Protein AF-0000000080321219 (afdb_homodimer)

Solvent-accessible surface area (backbone atoms only — not comparable to full-atom values): 29449 Å² total; per-residue (Å²): 132,86,47,63,44,83,87,20,43,32,51,94,49,32,18,38,18,29,65,22,33,34,29,29,35,32,39,29,14,85,44,69,72,51,36,50,48,24,50,52,29,40,20,37,40,44,27,47,88,77,73,41,37,28,16,19,63,24,39,75,45,54,30,90,77,37,79,81,57,32,43,32,34,36,31,38,43,34,28,62,67,54,97,58,29,66,62,50,44,51,51,46,50,28,51,29,42,52,41,14,29,60,27,35,62,65,32,34,39,36,56,60,35,95,52,93,42,62,48,64,37,46,76,60,52,33,47,35,16,45,79,67,34,47,77,45,79,52,79,92,34,60,24,30,42,20,45,20,13,46,21,62,35,42,31,35,30,60,34,20,41,46,70,26,30,29,51,34,44,41,29,41,36,5,53,29,64,67,34,30,51,53,30,36,52,53,26,46,55,58,46,48,73,34,81,62,30,28,43,50,55,47,49,17,16,52,44,65,32,86,74,52,84,45,69,90,77,38,66,14,30,32,58,42,46,11,37,74,38,55,89,73,47,94,70,47,68,58,58,90,68,45,41,12,30,36,32,40,40,30,32,10,57,36,65,66,47,33,48,51,49,49,42,52,32,51,58,57,29,38,70,36,75,47,49,63,31,37,45,44,60,61,72,82,74,73,76,30,82,40,76,52,39,47,61,56,37,47,64,72,71,47,132,132,86,47,62,45,81,86,20,45,33,50,93,47,32,19,38,20,30,66,20,34,34,29,30,35,32,38,30,14,85,45,69,72,51,36,50,47,25,51,51,30,40,21,36,41,45,28,47,88,75,72,41,37,29,16,20,61,23,40,75,44,53,29,89,76,36,79,82,57,31,42,33,33,36,32,38,41,33,29,62,67,53,96,57,30,66,63,49,44,51,52,46,50,29,50,29,41,52,41,16,29,62,28,35,63,66,30,34,40,37,58,60,36,93,52,92,44,61,48,64,35,47,76,62,52,32,46,35,16,46,77,66,36,49,76,45,80,53,81,92,34,60,25,30,43,20,45,19,13,45,22,63,35,42,33,36,30,61,33,21,40,44,69,26,30,28,51,34,45,40,29,40,36,6,53,28,63,66,34,30,51,54,30,36,51,53,27,46,54,59,46,48,72,33,81,61,29,29,45,51,57,44,50,17,16,52,47,66,34,86,74,51,84,46,69,89,77,39,67,15,30,33,58,43,46,11,37,74,38,56,92,71,48,94,68,47,68,59,56,90,70,44,40,11,30,37,32,40,41,30,32,11,57,36,66,65,48,33,47,50,49,50,41,55,33,52,59,56,29,37,70,36,75,47,50,63,34,36,45,43,61,61,70,80,75,74,77,33,82,40,76,51,41,47,61,56,38,48,63,73,71,45,132

Sequence (606 aa):
MELELNGVPVEDTYCEAFDGIYSRILITAKQKWLLKKAAYNSTALPSTVFGESEGGVEKFVSPQETPDGRLGAIAQIWVAKSKNFESVLMREMSKRIRQGILVVPTTRVFNATESDKFFDAELNVGRCGDGYEWEEEMWGRKVIRVPIMFGEFIIERYIGYAEGVAGGNVWFFCDSEESALEAGEAAVEVLRNMDNVITSFDICSAGSKPETKYPEIGPTTNHYYCPTLKGKIPDSKVPEGVKSIPEIVINGTTLEDVKKAMYVCMEVVSRIDGVLKISAGNYGGKLGQHKIYLRDILQEYGEMELELNGVPVEDTYCEAFDGIYSRILITAKQKWLLKKAAYNSTALPSTVFGESEGGVEKFVSPQETPDGRLGAIAQIWVAKSKNFESVLMREMSKRIRQGILVVPTTRVFNATESDKFFDAELNVGRCGDGYEWEEEMWGRKVIRVPIMFGEFIIERYIGYAEGVAGGNVWFFCDSEESALEAGEAAVEVLRNMDNVITSFDICSAGSKPETKYPEIGPTTNHYYCPTLKGKIPDSKVPEGVKSIPEIVINGTTLEDVKKAMYVCMEVVSRIDGVLKISAGNYGGKLGQHKIYLRDILQEYGE

Nearest PDB structures (foldseek):
  1m5s-assembly1_D  TM=9.329E-01  e=3.149E-37  Methanosarcina barkeri
  1m5h-assembly1_D  TM=9.374E-01  e=8.830E-36  Archaeoglobus fulgidus
  1ftr-assembly1_B  TM=9.319E-01  e=1.059E-35  Methanopyrus kandleri
  6s6y-assembly1_D  TM=9.355E-01  e=9.405E-32  Methylorubrum extorquens PA1
  8ate-assembly1_A  TM=2.497E-01  e=7.524E-01  Citrus sinensis

Structure (mmCIF, N/CA/C/O backbone):
data_AF-0000000080321219-model_v1
#
loop_
_entity.id
_entity.type
_entity.pdbx_description
1 polymer 'Formylmethanofuran-tetrahydromethanopterin formyltransferase'
#
loop_
_atom_site.group_PDB
_atom_site.id
_atom_site.type_symbol
_atom_site.label_atom_id
_atom_site.label_alt_id
_atom_site.label_comp_id
_atom_site.label_asym_id
_atom_site.label_entity_id
_atom_site.label_seq_id
_atom_site.pdbx_PDB_ins_code
_atom_site.Cartn_x
_atom_site.Cartn_y
_atom_site.Cartn_z
_atom_site.occupancy
_atom_site.B_iso_or_equiv
_atom_site.auth_seq_id
_atom_site.auth_comp_id
_atom_site.auth_asym_id
_atom_site.auth_atom_id
_atom_site.pdbx_PDB_model_num
ATOM 1 N N . MET A 1 1 ? 8.382 41.51 13.801 1 54.63 1 MET A N 1
ATOM 2 C CA . MET A 1 1 ? 7.896 41.608 12.428 1 54.63 1 MET A CA 1
ATOM 3 C C . MET A 1 1 ? 7.059 40.388 12.058 1 54.63 1 MET A C 1
ATOM 5 O O . MET A 1 1 ? 7.355 39.273 12.49 1 54.63 1 MET A O 1
ATOM 9 N N . GLU A 1 2 ? 5.806 40.584 11.504 1 83.3 2 GLU A N 1
ATOM 10 C CA . GLU A 1 2 ? 4.891 39.523 11.092 1 83.3 2 GLU A CA 1
ATOM 11 C C . GLU A 1 2 ? 5.472 38.711 9.938 1 83.3 2 GLU A C 1
ATOM 13 O O . GLU A 1 2 ? 5.996 39.276 8.976 1 83.3 2 GLU A O 1
ATOM 18 N N . LEU A 1 3 ? 5.742 37.398 10.132 1 94.36 3 LEU A N 1
ATOM 19 C CA . LEU A 1 3 ? 6.281 36.529 9.091 1 94.36 3 LEU A CA 1
ATOM 20 C C . LEU A 1 3 ? 5.31 36.418 7.92 1 94.36 3 LEU A C 1
ATOM 22 O O . LEU A 1 3 ? 4.099 36.292 8.122 1 94.36 3 LEU A O 1
ATOM 26 N N . GLU A 1 4 ? 5.875 36.681 6.745 1 95.91 4 GLU A N 1
ATOM 27 C CA . GLU A 1 4 ? 5.055 36.601 5.54 1 95.91 4 GLU A CA 1
ATOM 28 C C . GLU A 1 4 ? 5.851 36.035 4.367 1 95.91 4 GLU A C 1
ATOM 30 O O . GLU A 1 4 ? 7.075 36.167 4.32 1 95.91 4 GLU A O 1
ATOM 35 N N . LEU A 1 5 ? 5.18 35.397 3.515 1 97.13 5 LEU A N 1
ATOM 36 C CA . LEU A 1 5 ? 5.74 34.872 2.274 1 97.13 5 LEU A CA 1
ATOM 37 C C . LEU A 1 5 ? 4.786 35.104 1.107 1 97.13 5 LEU A C 1
ATOM 39 O O . LEU A 1 5 ? 3.662 34.595 1.108 1 97.13 5 LEU A O 1
ATOM 43 N N . ASN A 1 6 ? 5.134 35.985 0.097 1 97.05 6 ASN A N 1
ATOM 44 C CA . ASN A 1 6 ? 4.321 36.336 -1.063 1 97.05 6 ASN A CA 1
ATOM 45 C C . ASN A 1 6 ? 2.969 36.909 -0.648 1 97.05 6 ASN A C 1
ATOM 47 O O . ASN A 1 6 ? 1.94 36.571 -1.235 1 97.05 6 ASN A O 1
ATOM 51 N N . GLY A 1 7 ? 3.018 37.635 0.443 1 96.55 7 GLY A N 1
ATOM 52 C CA . GLY A 1 7 ? 1.807 38.295 0.903 1 96.55 7 GLY A CA 1
ATOM 53 C C . GLY A 1 7 ? 0.959 37.423 1.81 1 96.55 7 GLY A C 1
ATOM 54 O O . GLY A 1 7 ? -0.079 37.862 2.309 1 96.55 7 GLY A O 1
ATOM 55 N N . VAL A 1 8 ? 1.325 36.201 2.022 1 98.05 8 VAL A N 1
ATOM 56 C CA . VAL A 1 8 ? 0.591 35.281 2.884 1 98.05 8 VAL A CA 1
ATOM 57 C C . VAL A 1 8 ? 1.228 35.252 4.272 1 98.05 8 VAL A C 1
ATOM 59 O O . VAL A 1 8 ? 2.433 35.03 4.403 1 98.05 8 VAL A O 1
ATOM 62 N N . PRO A 1 9 ? 0.448 35.498 5.319 1 98.18 9 PRO A N 1
ATOM 63 C CA . PRO A 1 9 ? 0.999 35.413 6.674 1 98.18 9 PRO A CA 1
ATOM 64 C C . PRO A 1 9 ? 1.535 34.022 7.007 1 98.18 9 PRO A C 1
ATOM 66 O O . PRO A 1 9 ? 0.932 33.016 6.624 1 98.18 9 PRO A O 1
ATOM 69 N N . VAL A 1 10 ? 2.667 33.971 7.624 1 98.4 10 VAL A N 1
ATOM 70 C CA . VAL A 1 10 ? 3.254 32.742 8.148 1 98.4 10 VAL A CA 1
ATOM 71 C C . VAL A 1 10 ? 3.288 32.795 9.674 1 98.4 10 VAL A C 1
ATOM 73 O O . VAL A 1 10 ? 3.801 33.754 10.256 1 98.4 10 VAL A O 1
ATOM 76 N N . GLU A 1 11 ? 2.706 31.819 10.285 1 97.97 11 GLU A N 1
ATOM 77 C CA . GLU A 1 11 ? 2.665 31.782 11.744 1 97.97 11 GLU A CA 1
ATOM 78 C C . GLU A 1 11 ? 4.068 31.673 12.333 1 97.97 11 GLU A C 1
ATOM 80 O O . GLU A 1 11 ? 4.901 30.916 11.83 1 97.97 11 GLU A O 1
ATOM 85 N N . ASP A 1 12 ? 4.315 32.46 13.398 1 97.42 12 ASP A N 1
ATOM 86 C CA . ASP A 1 12 ? 5.574 32.335 14.126 1 97.42 12 ASP A CA 1
ATOM 87 C C . ASP A 1 12 ? 5.549 31.13 15.062 1 97.42 12 ASP A C 1
ATOM 89 O O . ASP A 1 12 ? 5.344 31.278 16.269 1 97.42 12 ASP A O 1
ATOM 93 N N . THR A 1 13 ? 5.76 29.978 14.507 1 97.23 13 THR A N 1
ATOM 94 C CA . THR A 1 13 ? 5.718 28.691 15.193 1 97.23 13 THR A CA 1
ATOM 95 C C . THR A 1 13 ? 6.82 27.769 14.681 1 97.23 13 THR A C 1
ATOM 97 O O . THR A 1 13 ? 7.759 28.221 14.023 1 97.23 13 THR A O 1
ATOM 100 N N . TYR A 1 14 ? 6.846 26.601 15.143 1 96.85 14 TYR A N 1
ATOM 101 C CA . TYR A 1 14 ? 7.788 25.587 14.682 1 96.85 14 TYR A CA 1
ATOM 102 C C . TYR A 1 14 ? 7.108 24.23 14.55 1 96.85 14 TYR A C 1
ATOM 104 O O . TYR A 1 14 ? 6.071 23.985 15.172 1 96.85 14 TYR A O 1
ATOM 112 N N . CYS A 1 15 ? 7.581 23.444 13.672 1 95.87 15 CYS A N 1
ATOM 113 C CA . CYS A 1 15 ? 7.151 22.05 13.645 1 95.87 15 CYS A CA 1
ATOM 114 C C . CYS A 1 15 ? 8.094 21.173 14.46 1 95.87 15 CYS A C 1
ATOM 116 O O . CYS A 1 15 ? 9.267 21.509 14.633 1 95.87 15 CYS A O 1
ATOM 118 N N 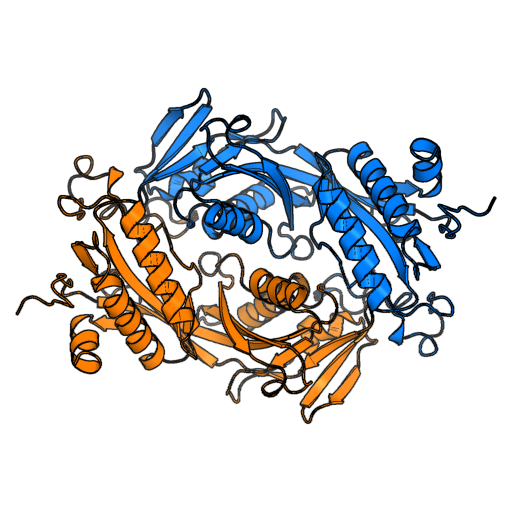. GLU A 1 16 ? 7.555 20.135 14.999 1 95.37 16 GLU A N 1
ATOM 119 C CA . GLU A 1 16 ? 8.368 19.125 15.67 1 95.37 16 GLU A CA 1
ATOM 120 C C . GLU A 1 16 ? 8.629 17.931 14.757 1 95.37 16 GLU A C 1
ATOM 122 O O . GLU A 1 16 ? 7.701 17.396 14.146 1 95.37 16 GLU A O 1
ATOM 127 N N . ALA A 1 17 ? 9.85 17.554 14.608 1 96.6 17 ALA A N 1
ATOM 128 C CA . ALA A 1 17 ? 10.271 16.408 13.805 1 96.6 17 ALA A CA 1
ATOM 129 C C . ALA A 1 17 ? 11.074 15.417 14.642 1 96.6 17 ALA A C 1
ATOM 131 O O . ALA A 1 17 ? 11.49 15.733 15.76 1 96.6 17 ALA A O 1
ATOM 132 N N . PHE A 1 18 ? 11.244 14.252 14.104 1 95.48 18 PHE A N 1
ATOM 133 C CA . PHE A 1 18 ? 11.763 13.133 14.883 1 95.48 18 PHE A CA 1
ATOM 134 C C . PHE A 1 18 ? 12.935 12.473 14.166 1 95.48 18 PHE A C 1
ATOM 136 O O . PHE A 1 18 ? 12.971 12.427 12.935 1 95.48 18 PHE A O 1
ATOM 143 N N . ASP A 1 19 ? 13.817 11.951 15.038 1 96.82 19 ASP A N 1
ATOM 144 C CA . ASP A 1 19 ? 14.795 11.044 14.445 1 96.82 19 ASP A CA 1
ATOM 145 C C . ASP A 1 19 ? 14.124 9.77 13.936 1 96.82 19 ASP A C 1
ATOM 147 O O . ASP A 1 19 ? 13.213 9.243 14.577 1 96.82 19 ASP A O 1
ATOM 151 N N . GLY A 1 20 ? 14.509 9.338 12.759 1 97.61 20 GLY A N 1
ATOM 152 C CA . GLY A 1 20 ? 14.064 8.08 12.181 1 97.61 20 GLY A CA 1
ATOM 153 C C . GLY A 1 20 ? 15.184 7.297 11.522 1 97.61 20 GLY A C 1
ATOM 154 O O . GLY A 1 20 ? 16.279 7.825 11.315 1 97.61 20 GLY A O 1
ATOM 155 N N . ILE A 1 21 ? 14.96 6.028 11.396 1 98.75 21 ILE A N 1
ATOM 156 C CA . ILE A 1 21 ? 15.863 5.172 10.633 1 98.75 21 ILE A CA 1
ATOM 157 C C . ILE A 1 21 ? 15.261 4.882 9.26 1 98.75 21 ILE A C 1
ATOM 159 O O . ILE A 1 21 ? 14.084 4.529 9.153 1 98.75 21 ILE A O 1
ATOM 163 N N . TYR A 1 22 ? 16.072 5.108 8.241 1 98.58 22 TYR A N 1
ATOM 164 C CA . TYR A 1 22 ? 15.549 4.842 6.906 1 98.58 22 TYR A CA 1
ATOM 165 C C . TYR A 1 22 ? 16.491 3.934 6.122 1 98.58 22 TYR A C 1
ATOM 167 O O . TYR A 1 22 ? 17.678 3.837 6.442 1 98.58 22 TYR A O 1
ATOM 175 N N . SER A 1 23 ? 15.944 3.257 5.251 1 98.66 23 SER A N 1
ATOM 176 C CA . SER A 1 23 ? 16.652 2.597 4.16 1 98.66 23 SER A CA 1
ATOM 177 C C . SER A 1 23 ? 16.186 3.116 2.804 1 98.66 23 SER A C 1
ATOM 179 O O . SER A 1 23 ? 14.985 3.27 2.571 1 98.66 23 SER A O 1
ATOM 181 N N . ARG A 1 24 ? 17.129 3.476 2.018 1 98.4 24 ARG A N 1
ATOM 182 C CA . ARG A 1 24 ? 16.875 3.871 0.636 1 98.4 24 ARG A CA 1
ATOM 183 C C . ARG A 1 24 ? 17.185 2.728 -0.325 1 98.4 24 ARG A C 1
ATOM 185 O O . ARG A 1 24 ? 18.296 2.194 -0.326 1 98.4 24 ARG A O 1
ATOM 192 N N . ILE A 1 25 ? 16.2 2.424 -1.131 1 98.86 25 ILE A N 1
ATOM 193 C CA . ILE A 1 25 ? 16.403 1.345 -2.091 1 98.86 25 ILE A CA 1
ATOM 194 C C . ILE A 1 25 ? 16.111 1.85 -3.503 1 98.86 25 ILE A C 1
ATOM 196 O O . ILE A 1 25 ? 15.317 2.775 -3.687 1 98.86 25 ILE A O 1
ATOM 200 N N . LEU A 1 26 ? 16.785 1.242 -4.443 1 98.92 26 LEU A N 1
ATOM 201 C CA . LEU A 1 26 ? 16.537 1.424 -5.869 1 98.92 26 LEU A CA 1
ATOM 202 C C . LEU A 1 26 ? 15.821 0.212 -6.456 1 98.92 26 LEU A C 1
ATOM 204 O O . LEU A 1 26 ? 16.36 -0.897 -6.446 1 98.92 26 LEU A O 1
ATOM 208 N N . ILE A 1 27 ? 14.608 0.393 -6.874 1 98.96 27 ILE A N 1
ATOM 209 C CA . ILE A 1 27 ? 13.812 -0.626 -7.549 1 98.96 27 ILE A CA 1
ATOM 210 C C . ILE A 1 27 ? 13.938 -0.462 -9.062 1 98.96 27 ILE A C 1
ATOM 212 O O . ILE A 1 27 ? 13.782 0.642 -9.588 1 98.96 27 ILE A O 1
ATOM 216 N N . THR A 1 28 ? 14.232 -1.508 -9.759 1 98.94 28 THR A N 1
ATOM 217 C CA . THR A 1 28 ? 14.253 -1.426 -11.215 1 98.94 28 THR A CA 1
ATOM 218 C C . THR A 1 28 ? 13.295 -2.442 -11.829 1 98.94 28 THR A C 1
ATOM 220 O O . THR A 1 28 ? 12.957 -3.445 -11.196 1 98.94 28 THR A O 1
ATOM 223 N N . ALA A 1 29 ? 12.832 -2.197 -12.998 1 98.79 29 ALA A N 1
ATOM 224 C CA . ALA A 1 29 ? 11.963 -3.091 -13.759 1 98.79 29 ALA A CA 1
ATOM 225 C C . ALA A 1 29 ? 12.114 -2.858 -15.26 1 98.79 29 ALA A C 1
ATOM 227 O O . ALA A 1 29 ? 12.634 -1.823 -15.684 1 98.79 29 ALA A O 1
ATOM 228 N N . LYS A 1 30 ? 11.689 -3.805 -16.014 1 98.03 30 LYS A N 1
ATOM 229 C CA . LYS A 1 30 ? 11.75 -3.689 -17.468 1 98.03 30 LYS A CA 1
ATOM 230 C C . LYS A 1 30 ? 10.64 -2.783 -17.994 1 98.03 30 LYS A C 1
ATOM 232 O O . LYS A 1 30 ? 10.822 -2.088 -18.996 1 98.03 30 LYS A O 1
ATOM 237 N N . GLN A 1 31 ? 9.477 -2.859 -17.329 1 97.69 31 GLN A N 1
ATOM 238 C CA . GLN A 1 31 ? 8.323 -2.079 -17.763 1 97.69 31 GLN A CA 1
ATOM 239 C C . GLN A 1 31 ? 7.994 -0.979 -16.757 1 97.69 31 GLN A C 1
ATOM 241 O O . GLN A 1 31 ? 8.021 -1.209 -15.546 1 97.69 31 GLN A O 1
ATOM 246 N N . LYS A 1 32 ? 7.618 0.138 -17.286 1 98.15 32 LYS A N 1
ATOM 247 C CA . LYS A 1 32 ? 7.326 1.302 -16.454 1 98.15 32 LYS A CA 1
ATOM 248 C C . LYS A 1 32 ? 6.137 1.036 -15.535 1 98.15 32 LYS A C 1
ATOM 250 O O . LYS A 1 32 ? 6.143 1.441 -14.371 1 98.15 32 LYS A O 1
ATOM 255 N N . TRP A 1 33 ? 5.107 0.39 -16.095 1 97.92 33 TRP A N 1
ATOM 256 C CA . TRP A 1 33 ? 3.904 0.183 -15.295 1 97.92 33 TRP A CA 1
ATOM 257 C C . TRP A 1 33 ? 4.17 -0.793 -14.154 1 97.92 33 TRP A C 1
ATOM 259 O O . TRP A 1 33 ? 3.581 -0.676 -13.078 1 97.92 33 TRP A O 1
ATOM 269 N N . LEU A 1 34 ? 5.037 -1.75 -14.304 1 98.57 34 LEU A N 1
ATOM 270 C CA . LEU A 1 34 ? 5.431 -2.659 -13.233 1 98.57 34 LEU A CA 1
ATOM 271 C C . LEU A 1 34 ? 6.278 -1.937 -12.191 1 98.57 34 LEU A C 1
ATOM 273 O O . LEU A 1 34 ? 6.116 -2.162 -10.989 1 98.57 34 LEU A O 1
ATOM 277 N N . LEU A 1 35 ? 7.173 -1.085 -12.717 1 98.88 35 LEU A N 1
ATOM 278 C CA . LEU A 1 35 ? 7.989 -0.286 -11.81 1 98.88 35 LEU A CA 1
ATOM 279 C C . LEU A 1 35 ? 7.114 0.579 -10.909 1 98.88 35 LEU A C 1
ATOM 281 O O . LEU A 1 35 ? 7.328 0.634 -9.696 1 98.88 35 LEU A O 1
ATOM 285 N N . LYS A 1 36 ? 6.181 1.218 -11.474 1 98.55 36 LYS A N 1
ATOM 286 C CA . LYS A 1 36 ? 5.278 2.076 -10.713 1 98.55 36 LYS A CA 1
ATOM 287 C C . LYS A 1 36 ? 4.496 1.271 -9.679 1 98.55 36 LYS A C 1
ATOM 289 O O . LYS A 1 36 ? 4.367 1.689 -8.527 1 98.55 36 LYS A O 1
ATOM 294 N N . LYS A 1 37 ? 4.031 0.154 -10.084 1 98.22 37 LYS A N 1
ATOM 295 C CA . LYS A 1 37 ? 3.292 -0.707 -9.165 1 98.22 37 LYS A CA 1
ATOM 296 C C . LYS A 1 37 ? 4.153 -1.099 -7.967 1 98.22 37 LYS A C 1
ATOM 298 O O . LYS A 1 37 ? 3.724 -0.97 -6.819 1 98.22 37 LYS A O 1
ATOM 303 N N . ALA A 1 38 ? 5.323 -1.539 -8.264 1 98.84 38 ALA A N 1
ATOM 304 C CA . ALA A 1 38 ? 6.22 -1.98 -7.198 1 98.84 38 ALA A CA 1
ATOM 305 C C . ALA A 1 38 ? 6.567 -0.827 -6.261 1 98.84 38 ALA A C 1
ATOM 307 O O . ALA A 1 38 ? 6.553 -0.986 -5.039 1 98.84 38 ALA A O 1
ATOM 308 N N . ALA A 1 39 ? 6.872 0.306 -6.823 1 98.75 39 ALA A N 1
ATOM 309 C CA . ALA A 1 39 ? 7.291 1.464 -6.036 1 98.75 39 ALA A CA 1
ATOM 310 C C . ALA A 1 39 ? 6.164 1.946 -5.128 1 98.75 39 ALA A C 1
ATOM 312 O O . ALA A 1 39 ? 6.357 2.106 -3.92 1 98.75 39 ALA A O 1
ATOM 313 N N . TYR A 1 40 ? 5 2.064 -5.679 1 98.08 40 TYR A N 1
ATOM 314 C CA . TYR A 1 40 ? 3.894 2.619 -4.907 1 98.08 40 TYR A CA 1
ATOM 315 C C . TYR A 1 40 ? 3.318 1.579 -3.954 1 98.08 40 TYR A C 1
ATOM 317 O O . TYR A 1 40 ? 2.931 1.906 -2.829 1 98.08 40 TYR A O 1
ATOM 325 N N . ASN A 1 41 ? 3.302 0.346 -4.341 1 97.9 41 ASN A N 1
ATOM 326 C CA . ASN A 1 41 ? 2.798 -0.698 -3.455 1 97.9 41 ASN A CA 1
ATOM 327 C C . ASN A 1 41 ? 3.698 -0.882 -2.236 1 97.9 41 ASN A C 1
ATOM 329 O O . ASN A 1 41 ? 3.208 -1.033 -1.115 1 97.9 41 ASN A O 1
ATOM 333 N N . SER A 1 42 ? 4.955 -0.815 -2.439 1 98.5 42 SER A N 1
ATOM 334 C CA . SER A 1 42 ? 5.892 -1.111 -1.361 1 98.5 42 SER A CA 1
ATOM 335 C C . SER A 1 42 ? 6.006 0.06 -0.39 1 98.5 42 SER A C 1
ATOM 337 O O . SER A 1 42 ? 6.563 -0.083 0.7 1 98.5 42 SER A O 1
ATOM 339 N N . THR A 1 43 ? 5.463 1.208 -0.757 1 98.52 43 THR A N 1
ATOM 340 C CA . THR A 1 43 ? 5.569 2.377 0.11 1 98.52 43 THR A CA 1
ATOM 341 C C . THR A 1 43 ? 4.188 2.835 0.571 1 98.52 43 THR A C 1
ATOM 343 O O . THR A 1 43 ? 4.044 3.926 1.125 1 98.52 43 THR A O 1
ATOM 346 N N . ALA A 1 44 ? 3.18 2.015 0.321 1 97.88 44 ALA A N 1
ATOM 347 C CA . ALA A 1 44 ? 1.807 2.374 0.668 1 97.88 44 ALA A CA 1
ATOM 348 C C . ALA A 1 44 ? 1.556 2.203 2.163 1 97.88 44 ALA A C 1
ATOM 350 O O . ALA A 1 44 ? 2.313 1.513 2.851 1 97.88 44 ALA A O 1
ATOM 351 N N . LEU A 1 45 ? 0.553 2.927 2.717 1 97.45 45 LEU A N 1
ATOM 352 C CA . LEU A 1 45 ? 0.047 2.775 4.076 1 97.45 45 LEU A CA 1
ATOM 353 C C . LEU A 1 45 ? 1.101 3.188 5.098 1 97.45 45 LEU A C 1
ATOM 355 O O . LEU A 1 45 ? 1.706 2.336 5.752 1 97.45 45 LEU A O 1
ATOM 359 N N . PRO A 1 46 ? 1.278 4.437 5.237 1 97.09 46 PRO A N 1
ATOM 360 C CA . PRO A 1 46 ? 2.157 4.859 6.33 1 97.09 46 PRO A CA 1
ATOM 361 C C . PRO A 1 46 ? 1.711 4.32 7.688 1 97.09 46 PRO A C 1
ATOM 363 O O . PRO A 1 46 ? 0.647 4.697 8.186 1 97.09 46 PRO A O 1
ATOM 366 N N . SER A 1 47 ? 2.569 3.493 8.386 1 96.52 47 SER A N 1
ATOM 367 C CA . SER A 1 47 ? 2.079 2.722 9.525 1 96.52 47 SER A CA 1
ATOM 368 C C . SER A 1 47 ? 3.027 2.831 10.715 1 96.52 47 SER A C 1
ATOM 370 O O . SER A 1 47 ? 3.022 1.973 11.6 1 96.52 47 SER A O 1
ATOM 372 N N . THR A 1 48 ? 3.785 3.875 10.793 1 94.7 48 THR A N 1
ATOM 373 C CA . THR A 1 48 ? 4.68 4.031 11.934 1 94.7 48 THR A CA 1
ATOM 374 C C . THR A 1 48 ? 3.886 4.168 13.23 1 94.7 48 THR A C 1
ATOM 376 O O . THR A 1 48 ? 4.336 3.727 14.289 1 94.7 48 THR A O 1
ATOM 379 N N . VAL A 1 49 ? 2.717 4.689 13.152 1 90.66 49 VAL A N 1
ATOM 380 C CA . VAL A 1 49 ? 1.884 4.867 14.337 1 90.66 49 VAL A CA 1
ATOM 381 C C . VAL A 1 49 ? 1.452 3.504 14.875 1 90.66 49 VAL A C 1
ATOM 383 O O . VAL A 1 49 ? 1.037 3.389 16.031 1 90.66 49 VAL A O 1
ATOM 386 N N . PHE A 1 50 ? 1.554 2.468 14.088 1 92.4 50 PHE A N 1
ATOM 387 C CA . PHE A 1 50 ? 1.233 1.107 14.501 1 92.4 50 PHE A CA 1
ATOM 388 C C . PHE A 1 50 ? 2.497 0.345 14.883 1 92.4 50 PHE A C 1
ATOM 390 O O . PHE A 1 50 ? 2.469 -0.878 15.032 1 92.4 50 PHE A O 1
ATOM 397 N N . GLY A 1 51 ? 3.599 1.08 14.945 1 93.52 51 GLY A N 1
ATOM 398 C CA . GLY A 1 51 ? 4.861 0.426 15.249 1 93.52 51 GLY A CA 1
ATOM 399 C C . GLY A 1 51 ? 5.479 -0.267 14.05 1 93.52 51 GLY A C 1
ATOM 400 O O . GLY A 1 51 ? 6.336 -1.14 14.203 1 93.52 51 GLY A O 1
ATOM 401 N N . GLU A 1 52 ? 5.008 0.095 12.903 1 96.84 52 GLU A N 1
ATOM 402 C CA . GLU A 1 52 ? 5.511 -0.466 11.653 1 96.84 52 GLU A CA 1
ATOM 403 C C . GLU A 1 52 ? 6.339 0.558 10.882 1 96.84 52 GLU A C 1
ATOM 405 O O . GLU A 1 52 ? 7.166 1.262 11.465 1 96.84 52 GLU A O 1
ATOM 410 N N . SER A 1 53 ? 6.163 0.57 9.57 1 98.35 53 SER A N 1
ATOM 411 C CA . SER A 1 53 ? 6.988 1.458 8.758 1 98.35 53 SER A CA 1
ATOM 412 C C . SER A 1 53 ? 6.128 2.391 7.911 1 98.35 53 SER A C 1
ATOM 414 O O . SER A 1 53 ? 4.93 2.155 7.74 1 98.35 53 SER A O 1
ATOM 416 N N . GLU A 1 54 ? 6.671 3.412 7.459 1 98.12 54 GLU A N 1
ATOM 417 C CA . GLU A 1 54 ? 6.121 4.265 6.41 1 98.12 54 GLU A CA 1
ATOM 418 C C . GLU A 1 54 ? 7.152 4.53 5.317 1 98.12 54 GLU A C 1
ATOM 420 O O . GLU A 1 54 ? 8.353 4.358 5.534 1 98.12 54 GLU A O 1
ATOM 425 N N . GLY A 1 55 ? 6.705 4.843 4.151 1 98.24 55 GLY A N 1
ATOM 426 C CA . GLY A 1 55 ? 7.616 5.043 3.036 1 98.24 55 GLY A CA 1
ATOM 427 C C . GLY A 1 55 ? 7.058 5.962 1.966 1 98.24 55 GLY A C 1
ATOM 428 O O . GLY A 1 55 ? 5.948 6.48 2.103 1 98.24 55 GLY A O 1
ATOM 429 N N . GLY A 1 56 ? 7.849 6.229 1.024 1 98.54 56 GLY A N 1
ATOM 430 C CA . GLY A 1 56 ? 7.499 7.031 -0.138 1 98.54 56 GLY A CA 1
ATOM 431 C C . GLY A 1 56 ? 8.494 6.901 -1.275 1 98.54 56 GLY A C 1
ATOM 432 O O . GLY A 1 56 ? 9.634 6.483 -1.064 1 98.54 56 GLY A O 1
ATOM 433 N N . VAL A 1 57 ? 8.025 7.184 -2.454 1 98.52 57 VAL A N 1
ATOM 434 C CA . VAL A 1 57 ? 8.901 7.258 -3.618 1 98.52 57 VAL A CA 1
ATOM 435 C C . VAL A 1 57 ? 9.628 8.601 -3.633 1 98.52 57 VAL A C 1
ATOM 437 O O . VAL A 1 57 ? 8.993 9.658 -3.615 1 98.52 57 VAL A O 1
ATOM 440 N N . GLU A 1 58 ? 10.882 8.52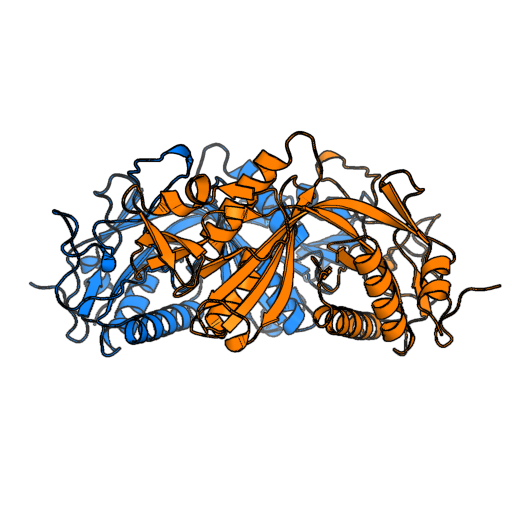6 -3.637 1 98.41 58 GLU A N 1
ATOM 441 C CA . GLU A 1 58 ? 11.689 9.741 -3.704 1 98.41 58 GLU A CA 1
ATOM 442 C C . GLU A 1 58 ? 11.718 10.307 -5.12 1 98.41 58 GLU A C 1
ATOM 444 O O . GLU A 1 58 ? 11.493 11.502 -5.322 1 98.41 58 GLU A O 1
ATOM 449 N N . LYS A 1 59 ? 12.011 9.465 -6.056 1 97.86 59 LYS A N 1
ATOM 450 C CA . LYS A 1 59 ? 12.031 9.886 -7.454 1 97.86 59 LYS A CA 1
ATOM 451 C C . LYS A 1 59 ? 12.152 8.685 -8.388 1 97.86 59 LYS A C 1
ATOM 453 O O . LYS A 1 59 ? 12.586 7.609 -7.971 1 97.86 59 LYS A O 1
ATOM 458 N N . PHE A 1 60 ? 11.747 8.879 -9.606 1 98.13 60 PHE A N 1
ATOM 459 C CA . PHE A 1 60 ? 12.021 7.937 -10.686 1 98.13 60 PHE A CA 1
ATOM 460 C C . PHE A 1 60 ? 13.319 8.295 -11.4 1 98.13 60 PHE A C 1
ATOM 462 O O . PHE A 1 60 ? 13.664 9.473 -11.517 1 98.13 60 PHE A O 1
ATOM 469 N N . VAL A 1 61 ? 14.052 7.302 -11.865 1 98.18 61 VAL A N 1
ATOM 470 C CA . VAL A 1 61 ? 15.347 7.547 -12.491 1 98.18 61 VAL A CA 1
ATOM 471 C C . VAL A 1 61 ? 15.42 6.817 -13.83 1 98.18 61 VAL A C 1
ATOM 473 O O . VAL A 1 61 ? 14.705 5.836 -14.05 1 98.18 61 VAL A O 1
ATOM 476 N N . SER A 1 62 ? 16.296 7.244 -14.688 1 98.11 62 SER A N 1
ATOM 477 C CA . SER A 1 62 ? 16.456 6.675 -16.022 1 98.11 62 SER A CA 1
ATOM 478 C C . SER A 1 62 ? 17.395 5.473 -16.002 1 98.11 62 SER A C 1
ATOM 480 O O . SER A 1 62 ? 18.118 5.261 -15.027 1 98.11 62 SER A O 1
ATOM 482 N N . PRO A 1 63 ? 17.383 4.694 -17.107 1 98.46 63 PRO A N 1
ATOM 483 C CA . PRO A 1 63 ? 18.269 3.532 -17.211 1 98.46 63 PRO A CA 1
ATOM 484 C C . PRO A 1 63 ? 19.743 3.896 -17.042 1 98.46 63 PRO A C 1
ATOM 486 O O . PRO A 1 63 ? 20.533 3.079 -16.563 1 98.46 63 PRO A O 1
ATOM 489 N N . GLN A 1 64 ? 20.135 5.115 -17.346 1 98.3 64 GLN A N 1
ATOM 490 C CA . GLN A 1 64 ? 21.528 5.538 -17.25 1 98.3 64 GLN A CA 1
ATOM 491 C C . GLN A 1 64 ? 21.96 5.683 -15.794 1 98.3 64 GLN A C 1
ATOM 493 O O . GLN A 1 64 ? 23.156 5.706 -15.495 1 98.3 64 GLN A O 1
ATOM 498 N N . GLU A 1 65 ? 20.984 5.71 -14.886 1 97.89 65 GLU A N 1
ATOM 499 C CA . GLU A 1 65 ? 21.278 5.956 -13.477 1 97.89 65 GLU A CA 1
ATOM 500 C C . GLU A 1 65 ? 21.198 4.668 -12.664 1 97.89 65 GLU A C 1
ATOM 502 O O . GLU A 1 65 ? 21.352 4.689 -11.441 1 97.89 65 GLU A O 1
ATOM 507 N N . THR A 1 66 ? 20.952 3.613 -13.314 1 98.6 66 THR A N 1
ATOM 508 C CA . THR A 1 66 ? 20.773 2.356 -12.596 1 98.6 66 THR A CA 1
ATOM 509 C C . THR A 1 66 ? 21.88 1.367 -12.951 1 98.6 66 THR A C 1
ATOM 511 O O . THR A 1 66 ? 22.39 1.375 -14.073 1 98.6 66 THR A O 1
ATOM 514 N N . PRO A 1 67 ? 22.202 0.498 -12.064 1 98.36 67 PRO A N 1
ATOM 515 C CA . PRO A 1 67 ? 23.285 -0.455 -12.322 1 98.36 67 PRO A CA 1
ATOM 516 C C . PRO A 1 67 ? 22.969 -1.411 -13.469 1 98.36 67 PRO A C 1
ATOM 518 O O . PRO A 1 67 ? 23.875 -1.839 -14.189 1 98.36 67 PRO A O 1
ATOM 521 N N . ASP A 1 68 ? 21.695 -1.717 -13.687 1 98.44 68 ASP A N 1
ATOM 522 C CA . ASP A 1 68 ? 21.359 -2.773 -14.637 1 98.44 68 ASP A CA 1
ATOM 523 C C . ASP A 1 68 ? 20.762 -2.192 -15.916 1 98.44 68 ASP A C 1
ATOM 525 O O . ASP A 1 68 ? 20.157 -2.915 -16.71 1 98.44 68 ASP A O 1
ATOM 529 N N . GLY A 1 69 ? 20.805 -0.911 -16.085 1 98.55 69 GLY A N 1
ATOM 530 C CA . GLY A 1 69 ? 20.416 -0.257 -17.325 1 98.55 69 GLY A CA 1
ATOM 531 C C . GLY A 1 69 ? 18.915 -0.233 -17.542 1 98.55 69 GLY A C 1
ATOM 532 O O . GLY A 1 69 ? 18.449 -0.09 -18.674 1 98.55 69 GLY A O 1
ATOM 533 N N . ARG A 1 70 ? 18.153 -0.348 -16.497 1 98.61 70 ARG A N 1
ATOM 534 C CA . ARG A 1 70 ? 16.697 -0.378 -16.59 1 98.61 70 ARG A CA 1
ATOM 535 C C . ARG A 1 70 ? 16.081 0.851 -15.93 1 98.61 70 ARG A C 1
ATOM 537 O O . ARG A 1 70 ? 16.781 1.627 -15.275 1 98.61 70 ARG A O 1
ATOM 544 N N . LEU A 1 71 ? 14.694 1.015 -16.12 1 98.75 71 LEU A N 1
ATOM 545 C CA . LEU A 1 71 ? 13.98 2.066 -15.403 1 98.75 71 LEU A CA 1
ATOM 546 C C . LEU A 1 71 ? 14.028 1.826 -13.898 1 98.75 71 LEU A C 1
ATOM 548 O O . LEU A 1 71 ? 13.991 0.679 -13.446 1 98.75 71 LEU A O 1
ATOM 552 N N . GLY A 1 72 ? 14.116 2.958 -13.169 1 98.86 72 GLY A N 1
ATOM 553 C CA . GLY A 1 72 ? 14.24 2.767 -11.733 1 98.86 72 GLY A CA 1
ATOM 554 C C . GLY A 1 72 ? 13.419 3.756 -10.927 1 98.86 72 GLY A C 1
ATOM 555 O O . GLY A 1 72 ? 12.908 4.737 -11.472 1 98.86 72 GLY A O 1
ATOM 556 N N . ALA A 1 73 ? 13.22 3.466 -9.683 1 98.86 73 ALA A N 1
ATOM 557 C CA . ALA A 1 73 ? 12.631 4.337 -8.669 1 98.86 73 ALA A CA 1
ATOM 558 C C . ALA A 1 73 ? 13.389 4.232 -7.349 1 98.86 73 ALA A C 1
ATOM 560 O O . ALA A 1 73 ? 13.673 3.13 -6.874 1 98.86 73 ALA A O 1
ATOM 561 N N . ILE A 1 74 ? 13.753 5.343 -6.81 1 98.83 74 ILE A N 1
ATOM 562 C CA . ILE A 1 74 ? 14.318 5.377 -5.466 1 98.83 74 ILE A CA 1
ATOM 563 C C . ILE A 1 74 ? 13.199 5.546 -4.44 1 98.83 74 ILE A C 1
ATOM 565 O O . ILE A 1 74 ? 12.352 6.431 -4.577 1 98.83 74 ILE A O 1
ATOM 569 N N . ALA A 1 75 ? 13.146 4.68 -3.493 1 98.79 75 ALA A N 1
ATOM 570 C CA . ALA A 1 75 ? 12.16 4.724 -2.417 1 98.79 75 ALA A CA 1
ATOM 571 C C . ALA A 1 75 ? 12.839 4.729 -1.05 1 98.79 75 ALA A C 1
ATOM 573 O O . ALA A 1 75 ? 13.958 4.232 -0.904 1 98.79 75 ALA A O 1
ATOM 574 N N . GLN A 1 76 ? 12.208 5.304 -0.143 1 98.85 76 GLN A N 1
ATOM 575 C CA . GLN A 1 76 ? 12.658 5.288 1.245 1 98.85 76 GLN A CA 1
ATOM 576 C C . GLN A 1 76 ? 11.663 4.552 2.137 1 98.85 76 GLN A C 1
ATOM 578 O O . GLN A 1 76 ? 10.451 4.741 2.012 1 98.85 76 GLN A O 1
ATOM 583 N N . ILE A 1 77 ? 12.159 3.745 3.036 1 98.84 77 ILE A N 1
ATOM 584 C CA . ILE A 1 77 ? 11.371 3.073 4.064 1 98.84 77 ILE A CA 1
ATOM 585 C C . ILE A 1 77 ? 11.87 3.484 5.447 1 98.84 77 ILE A C 1
ATOM 587 O O . ILE A 1 77 ? 13.063 3.375 5.741 1 98.84 77 ILE A O 1
ATOM 591 N N . TRP A 1 78 ? 10.945 3.921 6.261 1 98.79 78 TRP A N 1
ATOM 592 C CA . TRP A 1 78 ? 11.291 4.538 7.537 1 98.79 78 TRP A CA 1
ATOM 593 C C . TRP A 1 78 ? 10.675 3.768 8.7 1 98.79 78 TRP A C 1
ATOM 595 O O . TRP A 1 78 ? 9.53 3.315 8.616 1 98.79 78 TRP A O 1
ATOM 605 N N . VAL A 1 79 ? 11.447 3.665 9.803 1 98.6 79 VAL A N 1
ATOM 606 C CA . VAL A 1 79 ? 10.928 3.204 11.087 1 98.6 79 VAL A CA 1
ATOM 607 C C . VAL A 1 79 ? 11.355 4.167 12.192 1 98.6 79 VAL A C 1
ATOM 609 O O . VAL A 1 79 ? 12.291 4.95 12.015 1 98.6 79 VAL A O 1
ATOM 612 N N . ALA A 1 80 ? 10.622 4.146 13.257 1 96.76 80 ALA A N 1
ATOM 613 C CA . ALA A 1 80 ? 10.972 4.98 14.403 1 96.76 80 ALA A CA 1
ATOM 614 C C . ALA A 1 80 ? 12.331 4.586 14.975 1 96.76 80 ALA A C 1
ATOM 616 O O . ALA A 1 80 ? 12.667 3.401 15.032 1 96.76 80 ALA A O 1
ATOM 617 N N . LYS A 1 81 ? 13.071 5.564 15.376 1 96.55 81 LYS A N 1
ATOM 618 C CA . LYS A 1 81 ? 14.301 5.279 16.109 1 96.55 81 LYS A CA 1
ATOM 619 C C . LYS A 1 81 ? 13.998 4.767 17.514 1 96.55 81 LYS A C 1
ATOM 621 O O . LYS A 1 81 ? 13.448 5.497 18.341 1 96.55 81 LYS A O 1
ATOM 626 N N . SER A 1 82 ? 14.216 3.544 17.743 1 95.13 82 SER A N 1
ATOM 627 C CA . SER A 1 82 ? 13.983 2.887 19.025 1 95.13 82 SER A CA 1
ATOM 628 C C . SER A 1 82 ? 15.098 1.898 19.349 1 95.13 82 SER A C 1
ATOM 630 O O . SER A 1 82 ? 15.991 1.671 18.53 1 95.13 82 SER A O 1
ATOM 632 N N . LYS A 1 83 ? 14.966 1.284 20.547 1 95.06 83 LYS A N 1
ATOM 633 C CA . LYS A 1 83 ? 15.952 0.295 20.973 1 95.06 83 LYS A CA 1
ATOM 634 C C . LYS A 1 83 ? 15.933 -0.929 20.061 1 95.06 83 LYS A C 1
ATOM 636 O O . LYS A 1 83 ? 16.973 -1.544 19.817 1 95.06 83 LYS A O 1
ATOM 641 N N . ASN A 1 84 ? 14.79 -1.201 19.499 1 96.24 84 ASN A N 1
ATOM 642 C CA . ASN A 1 84 ? 14.637 -2.402 18.686 1 96.24 84 ASN A CA 1
ATOM 643 C C . ASN A 1 84 ? 14.472 -2.061 17.208 1 96.24 84 ASN A C 1
ATOM 645 O O . ASN A 1 84 ? 13.895 -2.84 16.447 1 96.24 84 ASN A O 1
ATOM 649 N N . PHE A 1 85 ? 14.971 -0.914 16.807 1 97.43 85 PHE A N 1
ATOM 650 C CA . PHE A 1 85 ? 14.674 -0.438 15.461 1 97.43 85 PHE A CA 1
ATOM 651 C C . PHE A 1 85 ? 15.201 -1.412 14.414 1 97.43 85 PHE A C 1
ATOM 653 O O . PHE A 1 85 ? 14.608 -1.561 13.343 1 97.43 85 PHE A O 1
ATOM 660 N N . GLU A 1 86 ? 16.336 -2.077 14.697 1 96.7 86 GLU A N 1
ATOM 661 C CA . GLU A 1 86 ? 16.936 -2.971 13.71 1 96.7 86 GLU A CA 1
ATOM 662 C C . GLU A 1 86 ? 15.999 -4.127 13.372 1 96.7 86 GLU A C 1
ATOM 664 O O . GLU A 1 86 ? 15.807 -4.454 12.199 1 96.7 86 GLU A O 1
ATOM 669 N N . SER A 1 87 ? 15.483 -4.685 14.413 1 96.57 87 SER A N 1
ATOM 670 C CA . SER A 1 87 ? 14.548 -5.786 14.207 1 96.57 87 SER A CA 1
ATOM 671 C C . SER A 1 87 ? 13.289 -5.314 13.487 1 96.57 87 SER A C 1
ATOM 673 O O . SER A 1 87 ? 12.768 -6.012 12.614 1 96.57 87 SER A O 1
ATOM 675 N N . VAL A 1 88 ? 12.766 -4.152 13.824 1 97.57 88 VAL A N 1
ATOM 676 C CA . VAL A 1 88 ? 11.575 -3.599 13.189 1 97.57 88 VAL A CA 1
ATOM 677 C C . VAL A 1 88 ? 11.87 -3.282 11.725 1 97.57 88 VAL A C 1
ATOM 679 O O . VAL A 1 88 ? 11.083 -3.625 10.839 1 97.57 88 VAL A O 1
ATOM 682 N N . LEU A 1 89 ? 13.024 -2.674 11.504 1 97.83 89 LEU A N 1
ATOM 683 C CA . LEU A 1 89 ? 13.399 -2.309 10.142 1 97.83 89 LEU A CA 1
ATOM 684 C C . LEU A 1 89 ? 13.528 -3.549 9.263 1 97.83 89 LEU A C 1
ATOM 686 O O . LEU A 1 89 ? 13.023 -3.573 8.138 1 97.83 89 LEU A O 1
ATOM 690 N N . MET A 1 90 ? 14.203 -4.522 9.748 1 96.28 90 MET A N 1
ATOM 691 C CA . MET A 1 90 ? 14.4 -5.746 8.976 1 96.28 90 MET A CA 1
ATOM 692 C C . MET A 1 90 ? 13.065 -6.405 8.652 1 96.28 90 MET A C 1
ATOM 694 O O . MET A 1 90 ? 12.844 -6.849 7.523 1 96.28 90 MET A O 1
ATOM 698 N N . ARG A 1 91 ? 12.229 -6.47 9.617 1 96.1 91 ARG A N 1
ATOM 699 C CA . ARG A 1 91 ? 10.911 -7.063 9.415 1 96.1 91 ARG A CA 1
ATOM 700 C C . ARG A 1 91 ? 10.104 -6.269 8.393 1 96.1 91 ARG A C 1
ATOM 702 O O . ARG A 1 91 ? 9.496 -6.847 7.49 1 96.1 91 ARG A O 1
ATOM 709 N N . GLU A 1 92 ? 10.09 -5 8.556 1 97.62 92 GLU A N 1
ATOM 710 C CA . GLU A 1 92 ? 9.3 -4.133 7.688 1 97.62 92 GLU A CA 1
ATOM 711 C C . GLU A 1 92 ? 9.873 -4.097 6.274 1 97.62 92 GLU A C 1
ATOM 713 O O . GLU A 1 92 ? 9.124 -4.072 5.295 1 97.62 92 GLU A O 1
ATOM 718 N N . MET A 1 93 ? 11.22 -4.072 6.164 1 97.51 93 MET A N 1
ATOM 719 C CA . MET A 1 93 ? 11.85 -4.159 4.849 1 97.51 93 MET A CA 1
ATOM 720 C C . MET A 1 93 ? 11.509 -5.48 4.168 1 97.51 93 MET A C 1
ATOM 722 O O . MET A 1 93 ? 11.204 -5.508 2.975 1 97.51 93 MET A O 1
ATOM 726 N N . SER A 1 94 ? 11.574 -6.501 4.926 1 96.7 94 SER A N 1
ATOM 727 C CA . SER A 1 94 ? 11.235 -7.817 4.393 1 96.7 94 SER A CA 1
ATOM 728 C C . SER A 1 94 ? 9.805 -7.847 3.865 1 96.7 94 SER A C 1
ATOM 730 O O . SER A 1 94 ? 9.563 -8.288 2.739 1 96.7 94 SER A O 1
ATOM 732 N N . LYS A 1 95 ? 8.881 -7.401 4.605 1 96.85 95 LYS A N 1
ATOM 733 C CA . LYS A 1 95 ? 7.47 -7.382 4.232 1 96.85 95 LYS A CA 1
ATOM 734 C C . LYS A 1 95 ? 7.248 -6.569 2.96 1 96.85 95 LYS A C 1
ATOM 736 O O . LYS A 1 95 ? 6.595 -7.036 2.025 1 96.85 95 LYS A O 1
ATOM 741 N N . ARG A 1 96 ?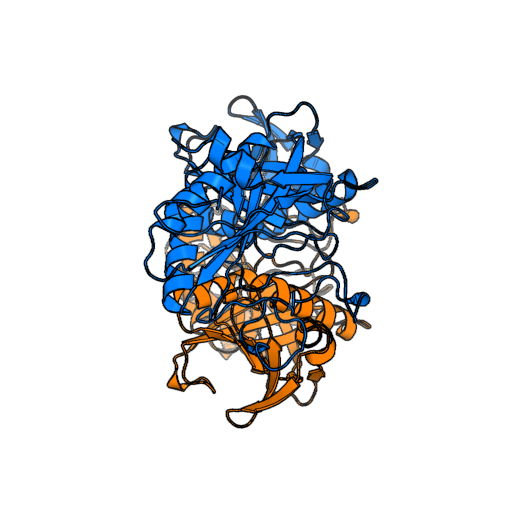 7.805 -5.415 2.897 1 98.55 96 ARG A N 1
ATOM 742 C CA . ARG A 1 96 ? 7.565 -4.501 1.784 1 98.55 96 ARG A CA 1
ATOM 743 C C . ARG A 1 96 ? 8.258 -4.988 0.516 1 98.55 96 ARG A C 1
ATOM 745 O O . ARG A 1 96 ? 7.711 -4.867 -0.582 1 98.55 96 ARG A O 1
ATOM 752 N N . ILE A 1 97 ? 9.443 -5.533 0.664 1 98.53 97 ILE A N 1
ATOM 753 C CA . ILE A 1 97 ? 10.149 -6.024 -0.515 1 98.53 97 ILE A CA 1
ATOM 754 C C . ILE A 1 97 ? 9.487 -7.305 -1.017 1 98.53 97 ILE A C 1
ATOM 756 O O . ILE A 1 97 ? 9.256 -7.462 -2.218 1 98.53 97 ILE A O 1
ATOM 760 N N . ARG A 1 98 ? 9.126 -8.194 -0.153 1 97.62 98 ARG A N 1
ATOM 761 C CA . ARG A 1 98 ? 8.57 -9.484 -0.548 1 97.62 98 ARG A CA 1
ATOM 762 C C . ARG A 1 98 ? 7.163 -9.324 -1.115 1 97.62 98 ARG A C 1
ATOM 764 O O . ARG A 1 98 ? 6.811 -9.966 -2.107 1 97.62 98 ARG A O 1
ATOM 771 N N . GLN A 1 99 ? 6.376 -8.439 -0.485 1 97.62 99 GLN A N 1
ATOM 772 C CA . GLN A 1 99 ? 4.959 -8.363 -0.823 1 97.62 99 GLN A CA 1
ATOM 773 C C . GLN A 1 99 ? 4.695 -7.261 -1.845 1 97.62 99 GLN A C 1
ATOM 775 O O . GLN A 1 99 ? 3.633 -7.229 -2.471 1 97.62 99 GLN A O 1
ATOM 780 N N . GLY A 1 100 ? 5.685 -6.375 -2.014 1 98.22 100 GLY A N 1
ATOM 781 C CA . GLY A 1 100 ? 5.435 -5.234 -2.881 1 98.22 100 GLY A CA 1
ATOM 782 C C . GLY A 1 100 ? 6.367 -5.179 -4.077 1 98.22 100 GLY A C 1
ATOM 783 O O . GLY A 1 100 ? 6.109 -4.45 -5.038 1 98.22 100 GLY A O 1
ATOM 784 N N . ILE A 1 101 ? 7.446 -5.963 -4.062 1 98.79 101 ILE A N 1
ATOM 785 C CA . ILE A 1 101 ? 8.431 -5.823 -5.129 1 98.79 101 ILE A CA 1
ATOM 786 C C . ILE A 1 101 ? 8.752 -7.195 -5.718 1 98.79 101 ILE A C 1
ATOM 788 O O . ILE A 1 101 ? 8.519 -7.438 -6.905 1 98.79 101 ILE A O 1
ATOM 792 N N . LEU A 1 102 ? 9.169 -8.131 -4.891 1 98.5 102 LEU A N 1
ATOM 793 C CA . LEU A 1 102 ? 9.565 -9.463 -5.336 1 98.5 102 LEU A CA 1
ATOM 794 C C . LEU A 1 102 ? 8.439 -10.133 -6.117 1 98.5 102 LEU A C 1
ATOM 796 O O . LEU A 1 102 ? 8.689 -10.81 -7.117 1 98.5 102 LEU A O 1
ATOM 800 N N . VAL A 1 103 ? 7.239 -9.904 -5.78 1 98.16 103 VAL A N 1
ATOM 801 C CA . VAL A 1 103 ? 6.086 -10.583 -6.361 1 98.16 103 VAL A CA 1
ATOM 802 C C . VAL A 1 103 ? 5.657 -9.869 -7.642 1 98.16 103 VAL A C 1
ATOM 804 O O . VAL A 1 103 ? 4.737 -10.316 -8.331 1 98.16 103 VAL A O 1
ATOM 807 N N . VAL A 1 104 ? 6.239 -8.783 -7.971 1 98.67 104 VAL A N 1
ATOM 808 C CA . VAL A 1 104 ? 5.969 -8.043 -9.199 1 98.67 104 VAL A CA 1
ATOM 809 C C . VAL A 1 104 ? 6.978 -8.44 -10.275 1 98.67 104 VAL A C 1
ATOM 811 O O . VAL A 1 104 ? 8.188 -8.314 -10.076 1 98.67 104 VAL A O 1
ATOM 814 N N . PRO A 1 105 ? 6.548 -8.845 -11.405 1 98.55 105 PRO A N 1
ATOM 815 C CA . PRO A 1 105 ? 7.448 -9.369 -12.434 1 98.55 105 PRO A CA 1
ATOM 816 C C . PRO A 1 105 ? 8.552 -8.383 -12.81 1 98.55 105 PRO A C 1
ATOM 818 O O . PRO A 1 105 ? 8.309 -7.176 -12.881 1 98.55 105 PRO A O 1
ATOM 821 N N . THR A 1 106 ? 9.794 -8.892 -12.987 1 98.52 106 THR A N 1
ATOM 822 C CA . THR A 1 106 ? 10.959 -8.282 -13.617 1 98.52 106 THR A CA 1
ATOM 823 C C . THR A 1 106 ? 11.666 -7.337 -12.649 1 98.52 106 THR A C 1
ATOM 825 O O . THR A 1 106 ? 12.664 -6.708 -13.005 1 98.52 106 THR A O 1
ATOM 828 N N . THR A 1 107 ? 11.21 -7.215 -11.461 1 98.83 107 THR A N 1
ATOM 829 C CA . THR A 1 107 ? 11.755 -6.215 -10.55 1 98.83 107 THR A CA 1
ATOM 830 C C . THR A 1 107 ? 13.07 -6.696 -9.942 1 98.83 107 THR A C 1
ATOM 832 O O . THR A 1 107 ? 13.316 -7.901 -9.858 1 98.83 107 THR A O 1
ATOM 835 N N . ARG A 1 108 ? 13.896 -5.765 -9.608 1 98.9 108 ARG A N 1
ATOM 836 C CA . ARG A 1 108 ? 15.125 -5.944 -8.842 1 98.9 108 ARG A CA 1
ATOM 837 C C . ARG A 1 108 ? 15.275 -4.855 -7.785 1 98.9 108 ARG A C 1
ATOM 839 O O . ARG A 1 108 ? 14.636 -3.805 -7.873 1 98.9 108 ARG A O 1
ATOM 846 N N . VAL A 1 109 ? 16.118 -5.142 -6.797 1 98.94 109 VAL A N 1
ATOM 847 C CA . VAL A 1 109 ? 16.314 -4.167 -5.73 1 98.94 109 VAL A CA 1
ATOM 848 C C . VAL A 1 109 ? 17.807 -3.961 -5.486 1 98.94 109 VAL A C 1
ATOM 850 O O . VAL A 1 109 ? 18.561 -4.928 -5.354 1 98.94 109 VAL A O 1
ATOM 853 N N . PHE A 1 110 ? 18.214 -2.733 -5.413 1 98.88 110 PHE A N 1
ATOM 854 C CA . PHE A 1 110 ? 19.588 -2.364 -5.093 1 98.88 110 PHE A CA 1
ATOM 855 C C . PHE A 1 110 ? 19.63 -1.411 -3.904 1 98.88 110 PHE A C 1
ATOM 857 O O . PHE A 1 110 ? 18.652 -0.715 -3.625 1 98.88 110 PHE A O 1
ATOM 864 N N . ASN A 1 111 ? 20.755 -1.433 -3.242 1 98.66 111 ASN A N 1
ATOM 865 C CA . ASN A 1 111 ? 21.008 -0.466 -2.179 1 98.66 111 ASN A CA 1
ATOM 866 C C . ASN A 1 111 ? 21.199 0.942 -2.736 1 98.66 111 ASN A C 1
ATOM 868 O O . ASN A 1 111 ? 21.945 1.138 -3.697 1 98.66 111 ASN A O 1
ATOM 872 N N . ALA A 1 112 ? 20.534 1.889 -2.143 1 98.49 112 ALA A N 1
ATOM 873 C CA . ALA A 1 112 ? 20.715 3.287 -2.525 1 98.49 112 ALA A CA 1
ATOM 874 C C . ALA A 1 112 ? 21.016 4.155 -1.307 1 98.49 112 ALA A C 1
ATOM 876 O O . ALA A 1 112 ? 20.935 5.383 -1.376 1 98.49 112 ALA A O 1
ATOM 877 N N . THR A 1 113 ? 21.297 3.549 -0.174 1 98.29 113 THR A N 1
ATOM 878 C CA . THR A 1 113 ? 21.635 4.266 1.05 1 98.29 113 THR A CA 1
ATOM 879 C C . THR A 1 113 ? 23.139 4.511 1.135 1 98.29 113 THR A C 1
ATOM 881 O O . THR A 1 113 ? 23.932 3.571 1.051 1 98.29 113 THR A O 1
ATOM 884 N N . GLU A 1 114 ? 23.526 5.677 1.314 1 95.74 114 GLU A N 1
ATOM 885 C CA . GLU A 1 114 ? 24.926 5.978 1.601 1 95.74 114 GLU A CA 1
ATOM 886 C C . GLU A 1 114 ? 25.241 5.778 3.081 1 95.74 114 GLU A C 1
ATOM 888 O O . GLU A 1 114 ? 25.14 6.715 3.874 1 95.74 114 GLU A O 1
ATOM 893 N N . SER A 1 115 ? 25.648 4.57 3.375 1 97.09 115 SER A N 1
ATOM 894 C CA . SER A 1 115 ? 25.878 4.208 4.77 1 97.09 115 SER A CA 1
ATOM 895 C C . SER A 1 115 ? 26.885 3.069 4.887 1 97.09 115 SER A C 1
ATOM 897 O O . SER A 1 115 ? 27.121 2.34 3.921 1 97.09 115 SER A O 1
ATOM 899 N N . ASP A 1 116 ? 27.481 2.934 6.093 1 96.55 116 ASP A N 1
ATOM 900 C CA . ASP A 1 116 ? 28.366 1.812 6.392 1 96.55 116 ASP A CA 1
ATOM 901 C C . ASP A 1 116 ? 27.648 0.753 7.225 1 96.55 116 ASP A C 1
ATOM 903 O O . ASP A 1 116 ? 28.236 -0.273 7.574 1 96.55 116 ASP A O 1
ATOM 907 N N . LYS A 1 117 ? 26.438 1.018 7.555 1 97.65 117 LYS A N 1
ATOM 908 C CA . LYS A 1 117 ? 25.59 0.062 8.262 1 97.65 117 LYS A CA 1
ATOM 909 C C . LYS A 1 117 ? 24.616 -0.621 7.306 1 97.65 117 LYS A C 1
ATOM 911 O O . LYS A 1 117 ? 23.989 0.038 6.475 1 97.65 117 LYS A O 1
ATOM 916 N N . PHE A 1 118 ? 24.55 -1.934 7.387 1 97.44 118 PHE A N 1
ATOM 917 C CA . PHE A 1 118 ? 23.716 -2.682 6.453 1 97.44 118 PHE A CA 1
ATOM 918 C C . PHE A 1 118 ? 23.016 -3.837 7.158 1 97.44 118 PHE A C 1
ATOM 920 O O . PHE A 1 118 ? 23.467 -4.294 8.211 1 97.44 118 PHE A O 1
ATOM 927 N N . PHE A 1 119 ? 21.99 -4.208 6.672 1 96 119 PHE A N 1
ATOM 928 C CA . PHE A 1 119 ? 21.451 -5.524 6.995 1 96 119 PHE A CA 1
ATOM 929 C C . PHE A 1 119 ? 21.686 -6.501 5.849 1 96 119 PHE A C 1
ATOM 931 O O . PHE A 1 119 ? 21.883 -6.088 4.705 1 96 119 PHE A O 1
ATOM 938 N N . ASP A 1 120 ? 21.705 -7.754 6.15 1 97.05 120 ASP A N 1
ATOM 939 C CA . ASP A 1 120 ? 21.899 -8.837 5.191 1 97.05 120 ASP A CA 1
ATOM 940 C C . ASP A 1 120 ? 20.572 -9.263 4.568 1 97.05 120 ASP A C 1
ATOM 942 O O . ASP A 1 120 ? 19.777 -9.961 5.202 1 97.05 120 ASP A O 1
ATOM 946 N N . ALA A 1 121 ? 20.374 -8.923 3.273 1 97.13 121 ALA A N 1
ATOM 947 C CA . ALA A 1 121 ? 19.111 -9.187 2.588 1 97.13 121 ALA A CA 1
ATOM 948 C C . ALA A 1 121 ? 18.903 -10.684 2.379 1 97.13 121 ALA A C 1
ATOM 950 O O . ALA A 1 121 ? 17.799 -11.123 2.048 1 97.13 121 ALA A O 1
ATOM 951 N N . GLU A 1 122 ? 19.882 -11.488 2.499 1 96.63 122 GLU A N 1
ATOM 952 C CA . GLU A 1 122 ? 19.707 -12.934 2.406 1 96.63 122 GLU A CA 1
ATOM 953 C C . GLU A 1 122 ? 18.711 -13.438 3.448 1 96.63 122 GLU A C 1
ATOM 955 O O . GLU A 1 122 ? 17.882 -14.302 3.155 1 96.63 122 GLU A O 1
ATOM 960 N N . LEU A 1 123 ? 18.766 -12.885 4.606 1 94.27 123 LEU A N 1
ATOM 961 C CA . LEU A 1 123 ? 18.023 -13.407 5.747 1 94.27 123 LEU A CA 1
ATOM 962 C C . LEU A 1 123 ? 16.524 -13.192 5.564 1 94.27 123 LEU A C 1
ATOM 964 O O . LEU A 1 123 ? 15.721 -14.057 5.92 1 94.27 123 LEU A O 1
ATOM 968 N N . ASN A 1 124 ? 16.178 -12.128 4.979 1 88.53 124 ASN A N 1
ATOM 969 C CA . ASN A 1 124 ? 14.746 -11.853 5.01 1 88.53 124 ASN A CA 1
ATOM 970 C C . ASN A 1 124 ? 14.135 -11.903 3.612 1 88.53 124 ASN A C 1
ATOM 972 O O . ASN A 1 124 ? 12.917 -12.012 3.466 1 88.53 124 ASN A O 1
ATOM 976 N N . VAL A 1 125 ? 14.934 -11.842 2.553 1 96.32 125 VAL A N 1
ATOM 977 C CA . VAL A 1 125 ? 14.388 -11.848 1.2 1 96.32 125 VAL A CA 1
ATOM 978 C C . VAL A 1 125 ? 15.026 -12.975 0.39 1 96.32 125 VAL A C 1
ATOM 980 O O . VAL A 1 125 ? 14.325 -13.758 -0.255 1 96.32 125 VAL A O 1
ATOM 983 N N . GLY A 1 126 ? 16.367 -13.089 0.505 1 97.31 126 GLY A N 1
ATOM 984 C CA . GLY A 1 126 ? 17.069 -14.114 -0.252 1 97.31 126 GLY A CA 1
ATOM 985 C C . GLY A 1 126 ? 16.585 -15.518 0.054 1 97.31 126 GLY A C 1
ATOM 986 O O . GLY A 1 126 ? 16.454 -16.346 -0.849 1 97.31 126 GLY A O 1
ATOM 987 N N . ARG A 1 127 ? 16.28 -15.781 1.21 1 96.18 127 ARG A N 1
ATOM 988 C CA . ARG A 1 127 ? 15.858 -17.103 1.662 1 96.18 127 ARG A CA 1
ATOM 989 C C . ARG A 1 127 ? 14.49 -17.465 1.095 1 96.18 127 ARG A C 1
ATOM 991 O O . ARG A 1 127 ? 14.057 -18.615 1.193 1 96.18 127 ARG A O 1
ATOM 998 N N . CYS A 1 128 ? 13.856 -16.534 0.434 1 96.91 128 CYS A N 1
ATOM 999 C CA . CYS A 1 128 ? 12.639 -16.851 -0.305 1 96.91 128 CYS A CA 1
ATOM 1000 C C . CYS A 1 128 ? 12.919 -17.863 -1.41 1 96.91 128 CYS A C 1
ATOM 1002 O O . CYS A 1 128 ? 11.997 -18.497 -1.925 1 96.91 128 CYS A O 1
ATOM 1004 N N . GLY A 1 129 ? 14.162 -18.06 -1.795 1 97.19 129 GLY A N 1
ATOM 1005 C CA . GLY A 1 129 ? 14.562 -19.053 -2.779 1 97.19 129 GLY A CA 1
ATOM 1006 C C . GLY A 1 129 ? 14.612 -20.462 -2.218 1 97.19 129 GLY A C 1
ATOM 1007 O O . GLY A 1 129 ? 14.855 -21.42 -2.954 1 97.19 129 GLY A O 1
ATOM 1008 N N . ASP A 1 130 ? 14.467 -20.553 -0.909 1 96.89 130 ASP A N 1
ATOM 1009 C CA . ASP A 1 130 ? 14.334 -21.824 -0.203 1 96.89 130 ASP A CA 1
ATOM 1010 C C . ASP A 1 130 ? 15.629 -22.629 -0.274 1 96.89 130 ASP A C 1
ATOM 1012 O O . ASP A 1 130 ? 15.598 -23.856 -0.392 1 96.89 130 ASP A O 1
ATOM 1016 N N . GLY A 1 131 ? 16.653 -21.986 -0.289 1 96.32 131 GLY A N 1
ATOM 1017 C CA . GLY A 1 131 ? 17.94 -22.662 -0.309 1 96.32 131 GLY A CA 1
ATOM 1018 C C . GLY A 1 131 ? 18.505 -22.828 -1.706 1 96.32 131 GLY A C 1
ATOM 1019 O O . GLY A 1 131 ? 19.621 -23.325 -1.875 1 96.32 131 GLY A O 1
ATOM 1020 N N . TYR A 1 132 ? 17.765 -22.388 -2.677 1 97.31 132 TYR A N 1
ATOM 1021 C CA . TYR A 1 132 ? 18.221 -22.514 -4.056 1 97.31 132 TYR A CA 1
ATOM 1022 C C . TYR A 1 132 ? 18.737 -21.18 -4.583 1 97.31 132 TYR A C 1
ATOM 1024 O O . TYR A 1 132 ? 19.126 -21.074 -5.749 1 97.31 132 TYR A O 1
ATOM 1032 N N . GLU A 1 133 ? 18.651 -20.167 -3.695 1 97.67 133 GLU A N 1
ATOM 1033 C CA . GLU A 1 133 ? 19.257 -18.884 -4.039 1 97.67 133 GLU A CA 1
ATOM 1034 C C . GLU A 1 133 ? 20.781 -18.971 -4.02 1 97.67 133 GLU A C 1
ATOM 1036 O O . GLU A 1 133 ? 21.349 -19.87 -3.397 1 97.67 133 GLU A O 1
ATOM 1041 N N . TRP A 1 134 ? 21.402 -18.084 -4.703 1 97.26 134 TRP A N 1
ATOM 1042 C CA . TRP A 1 134 ? 22.86 -18.044 -4.66 1 97.26 134 TRP A CA 1
ATOM 1043 C C . TRP A 1 134 ? 23.37 -16.614 -4.801 1 97.26 134 TRP A C 1
ATOM 1045 O O . TRP A 1 134 ? 22.648 -15.735 -5.278 1 97.26 134 TRP A O 1
ATOM 1055 N N . GLU A 1 135 ? 24.547 -16.393 -4.369 1 97.63 135 GLU A N 1
ATOM 1056 C CA . GLU A 1 135 ? 25.213 -15.097 -4.45 1 97.63 135 GLU A CA 1
ATOM 1057 C C . GLU A 1 135 ? 26.023 -14.971 -5.737 1 97.63 135 GLU A C 1
ATOM 1059 O O . GLU A 1 135 ? 26.635 -15.942 -6.189 1 97.63 135 GLU A O 1
ATOM 1064 N N . GLU A 1 136 ? 25.991 -13.824 -6.284 1 97.73 136 GLU A N 1
ATOM 1065 C CA . GLU A 1 136 ? 26.745 -13.533 -7.5 1 97.73 136 GLU A CA 1
ATOM 1066 C C . GLU A 1 136 ? 27.163 -12.067 -7.553 1 97.73 136 GLU A C 1
ATOM 1068 O O . GLU A 1 136 ? 26.517 -11.209 -6.947 1 97.73 136 GLU A O 1
ATOM 1073 N N . GLU A 1 137 ? 28.292 -11.783 -8.267 1 98.34 137 GLU A N 1
ATOM 1074 C CA . GLU A 1 137 ? 28.673 -10.405 -8.561 1 98.34 137 GLU A CA 1
ATOM 1075 C C . GLU A 1 137 ? 28.134 -9.961 -9.918 1 98.34 137 GLU A C 1
ATOM 1077 O O . GLU A 1 137 ? 28.46 -10.557 -10.946 1 98.34 137 GLU A O 1
ATOM 1082 N N . MET A 1 138 ? 27.252 -9.061 -9.871 1 98.1 138 MET A N 1
ATOM 1083 C CA . MET A 1 138 ? 26.682 -8.482 -11.085 1 98.1 138 MET A CA 1
ATOM 1084 C C . MET A 1 138 ? 26.704 -6.958 -11.023 1 98.1 138 MET A C 1
ATOM 1086 O O . MET A 1 138 ? 26.412 -6.371 -9.98 1 98.1 138 MET A O 1
ATOM 1090 N N . TRP A 1 139 ? 27.1 -6.292 -12.135 1 97.8 139 TRP A N 1
ATOM 1091 C CA . TRP A 1 139 ? 27.118 -4.839 -12.265 1 97.8 139 TRP A CA 1
ATOM 1092 C C . TRP A 1 139 ? 27.958 -4.204 -11.162 1 97.8 139 TRP A C 1
ATOM 1094 O O . TRP A 1 139 ? 27.589 -3.164 -10.612 1 97.8 139 TRP A O 1
ATOM 1104 N N . GLY A 1 140 ? 28.964 -4.939 -10.693 1 97.22 140 GLY A N 1
ATOM 1105 C CA . GLY A 1 140 ? 29.868 -4.442 -9.668 1 97.22 140 GLY A CA 1
ATOM 1106 C C . GLY A 1 140 ? 29.291 -4.535 -8.268 1 97.22 140 GLY A C 1
ATOM 1107 O O . GLY A 1 140 ? 29.76 -3.857 -7.351 1 97.22 140 GLY A O 1
ATOM 1108 N N . ARG A 1 141 ? 28.209 -5.306 -8.118 1 97.25 141 ARG A N 1
ATOM 1109 C CA . ARG A 1 141 ? 27.54 -5.473 -6.832 1 97.25 141 ARG A CA 1
ATOM 1110 C C . ARG A 1 141 ? 27.423 -6.948 -6.463 1 97.25 141 ARG A C 1
ATOM 1112 O O . ARG A 1 141 ? 27.23 -7.798 -7.335 1 97.25 141 ARG A O 1
ATOM 1119 N N . LYS A 1 142 ? 27.573 -7.189 -5.16 1 98.34 142 LYS A N 1
ATOM 1120 C CA . LYS A 1 142 ? 27.21 -8.513 -4.665 1 98.34 142 LYS A CA 1
ATOM 1121 C C . LYS A 1 142 ? 25.694 -8.668 -4.572 1 98.34 142 LYS A C 1
ATOM 1123 O O . LYS A 1 142 ? 25.031 -7.914 -3.857 1 98.34 142 LYS A O 1
ATOM 1128 N N . VAL A 1 143 ? 25.154 -9.599 -5.303 1 98.69 143 VAL A N 1
ATOM 1129 C CA . VAL A 1 143 ? 23.702 -9.747 -5.337 1 98.69 143 VAL A CA 1
ATOM 1130 C C . VAL A 1 143 ? 23.319 -11.174 -4.954 1 98.69 143 VAL A C 1
ATOM 1132 O O . VAL A 1 143 ? 24.163 -12.073 -4.959 1 98.69 143 VAL A O 1
ATOM 1135 N N . ILE A 1 144 ? 22.127 -11.316 -4.498 1 98.77 144 ILE A N 1
ATOM 1136 C CA . ILE A 1 144 ? 21.482 -12.614 -4.333 1 98.77 144 ILE A CA 1
ATOM 1137 C C . ILE A 1 144 ? 20.482 -12.84 -5.465 1 98.77 144 ILE A C 1
ATOM 1139 O O . ILE A 1 144 ? 19.616 -11.998 -5.715 1 98.77 144 ILE A O 1
ATOM 1143 N N . ARG A 1 145 ? 20.605 -13.901 -6.156 1 98.37 145 ARG A N 1
ATOM 1144 C CA . ARG A 1 145 ? 19.638 -14.331 -7.161 1 98.37 145 ARG A CA 1
ATOM 1145 C C . ARG A 1 145 ? 18.655 -15.34 -6.578 1 98.37 145 ARG A C 1
ATOM 1147 O O . ARG A 1 145 ? 19.059 -16.394 -6.081 1 98.37 145 ARG A O 1
ATOM 1154 N N . VAL A 1 146 ? 17.427 -14.996 -6.537 1 98.45 146 VAL A N 1
ATOM 1155 C CA . VAL A 1 146 ? 16.357 -15.805 -5.961 1 98.45 146 VAL A CA 1
ATOM 1156 C C . VAL A 1 146 ? 15.515 -16.418 -7.078 1 98.45 146 VAL A C 1
ATOM 1158 O O . VAL A 1 146 ? 14.809 -15.706 -7.795 1 98.45 146 VAL A O 1
ATOM 1161 N N . PRO A 1 147 ? 15.574 -17.716 -7.243 1 98.2 147 PRO A N 1
ATOM 1162 C CA . PRO A 1 147 ? 14.708 -18.326 -8.254 1 98.2 147 PRO A CA 1
ATOM 1163 C C . PRO A 1 147 ? 13.226 -18.22 -7.904 1 98.2 147 PRO A C 1
ATOM 1165 O O . PRO A 1 147 ? 12.829 -18.542 -6.781 1 98.2 147 PRO A O 1
ATOM 1168 N N . ILE A 1 148 ? 12.439 -17.74 -8.82 1 98.26 148 ILE A N 1
ATOM 1169 C CA . ILE A 1 148 ? 10.988 -17.68 -8.684 1 98.26 148 ILE A CA 1
ATOM 1170 C C . ILE A 1 148 ? 10.328 -18.181 -9.967 1 98.26 148 ILE A C 1
ATOM 1172 O O . ILE A 1 148 ? 11.006 -18.423 -10.968 1 98.26 148 ILE A O 1
ATOM 1176 N N . MET A 1 149 ? 9.045 -18.308 -10.003 1 98.43 149 MET A N 1
ATOM 1177 C CA . MET A 1 149 ? 8.32 -18.942 -11.101 1 98.43 149 MET A CA 1
ATOM 1178 C C . MET A 1 149 ? 8.375 -18.082 -12.358 1 98.43 149 MET A C 1
ATOM 1180 O O . MET A 1 149 ? 8.382 -18.605 -13.474 1 98.43 149 MET A O 1
ATOM 1184 N N . PHE A 1 150 ? 8.493 -16.801 -12.258 1 98.41 150 PHE A N 1
ATOM 1185 C CA . PHE A 1 150 ? 8.545 -15.879 -13.386 1 98.41 150 PHE A CA 1
ATOM 1186 C C . PHE A 1 150 ? 9.975 -15.715 -13.886 1 98.41 150 PHE A C 1
ATOM 1188 O O . PHE A 1 150 ? 10.226 -14.963 -14.83 1 98.41 150 PHE A O 1
ATOM 1195 N N . GLY A 1 151 ? 10.9 -16.441 -13.292 1 96.73 151 GLY A N 1
ATOM 1196 C CA . GLY A 1 151 ? 12.322 -16.32 -13.57 1 96.73 151 GLY A CA 1
ATOM 1197 C C . GLY A 1 151 ? 13.167 -16.2 -12.316 1 96.73 151 GLY A C 1
ATOM 1198 O O . GLY A 1 151 ? 13.276 -17.153 -11.541 1 96.73 151 GLY A O 1
ATOM 1199 N N . GLU A 1 152 ? 13.699 -14.936 -12.16 1 97.41 152 GLU A N 1
ATOM 1200 C CA . GLU A 1 152 ? 14.515 -14.67 -10.979 1 97.41 152 GLU A CA 1
ATOM 1201 C C . GLU A 1 152 ? 14.258 -13.268 -10.434 1 97.41 152 GLU A C 1
ATOM 1203 O O . GLU A 1 152 ? 13.896 -12.361 -11.187 1 97.41 152 GLU A O 1
ATOM 1208 N N . PHE A 1 153 ? 14.407 -13.233 -9.239 1 98.63 153 PHE A N 1
ATOM 1209 C CA . PHE A 1 153 ? 14.47 -11.951 -8.548 1 98.63 153 PHE A CA 1
ATOM 1210 C C . PHE A 1 153 ? 15.883 -11.672 -8.052 1 98.63 153 PHE A C 1
ATOM 1212 O O . PHE A 1 153 ? 16.534 -12.554 -7.487 1 98.63 153 PHE A O 1
ATOM 1219 N N . ILE A 1 154 ? 16.354 -10.441 -8.272 1 98.82 154 ILE A N 1
ATOM 1220 C CA . ILE A 1 154 ? 17.711 -10.087 -7.871 1 98.82 154 ILE A CA 1
ATOM 1221 C C . ILE A 1 154 ? 17.668 -8.951 -6.851 1 98.82 154 ILE A C 1
ATOM 1223 O O . ILE A 1 154 ? 16.982 -7.948 -7.058 1 98.82 154 ILE A O 1
ATOM 1227 N N . ILE A 1 155 ? 18.393 -9.176 -5.79 1 98.86 155 ILE A N 1
ATOM 1228 C CA . ILE A 1 155 ? 18.492 -8.165 -4.744 1 98.86 155 ILE A CA 1
ATOM 1229 C C . ILE A 1 155 ? 19.948 -8.009 -4.312 1 98.86 155 ILE A C 1
ATOM 1231 O O . ILE A 1 155 ? 20.668 -9 -4.166 1 98.86 155 ILE A O 1
ATOM 1235 N N . GLU A 1 156 ? 20.345 -6.782 -4.2 1 98.78 156 GLU A N 1
ATOM 1236 C CA . GLU A 1 156 ? 21.673 -6.573 -3.631 1 98.78 156 GLU A CA 1
ATOM 1237 C C . GLU A 1 156 ? 21.767 -7.151 -2.221 1 98.78 156 GLU A C 1
ATOM 1239 O O . GLU A 1 156 ? 20.842 -7.001 -1.42 1 98.78 156 GLU A O 1
ATOM 1244 N N . ARG A 1 157 ? 22.822 -7.77 -1.896 1 98.43 157 ARG A N 1
ATOM 1245 C CA . ARG A 1 157 ? 22.953 -8.575 -0.686 1 98.43 157 ARG A CA 1
ATOM 1246 C C . ARG A 1 157 ? 22.898 -7.701 0.562 1 98.43 157 ARG A C 1
ATOM 1248 O O . ARG A 1 157 ? 22.167 -8.005 1.507 1 98.43 157 ARG A O 1
ATOM 1255 N N . TYR A 1 158 ? 23.657 -6.577 0.51 1 98.17 158 TYR A N 1
ATOM 1256 C CA . TYR A 1 158 ? 23.719 -5.703 1.676 1 98.17 158 TYR A CA 1
ATOM 1257 C C . TYR A 1 158 ? 23.008 -4.382 1.407 1 98.17 158 TYR A C 1
ATOM 1259 O O . TYR A 1 158 ? 23.424 -3.612 0.539 1 98.17 158 TYR A O 1
ATOM 1267 N N . ILE A 1 159 ? 21.958 -4.145 2.102 1 98.2 159 ILE A N 1
ATOM 1268 C CA . ILE A 1 159 ? 21.16 -2.93 1.982 1 98.2 159 ILE A CA 1
ATOM 1269 C C . ILE A 1 159 ? 21.406 -2.029 3.191 1 98.2 159 ILE A C 1
ATOM 1271 O O . ILE A 1 159 ? 21.23 -2.454 4.335 1 98.2 159 ILE A O 1
ATOM 1275 N N . GLY A 1 160 ? 21.745 -0.815 2.95 1 98.49 160 GLY A N 1
ATOM 1276 C CA . GLY A 1 160 ? 22.136 0.101 4.01 1 98.49 160 GLY A CA 1
ATOM 1277 C C . GLY A 1 160 ? 20.954 0.723 4.728 1 98.49 160 GLY A C 1
ATOM 1278 O O . GLY A 1 160 ? 19.826 0.68 4.231 1 98.49 160 GLY A O 1
ATOM 1279 N N . TYR A 1 161 ? 21.193 1.198 5.895 1 98.67 161 TYR A N 1
ATOM 1280 C CA . TYR A 1 161 ? 20.269 2.049 6.635 1 98.67 161 TYR A CA 1
ATOM 1281 C C . TYR A 1 161 ? 21.014 3.168 7.352 1 98.67 161 TYR A C 1
ATOM 1283 O O . TYR A 1 161 ? 22.221 3.07 7.584 1 98.67 161 TYR A O 1
ATOM 1291 N N . ALA A 1 162 ? 20.305 4.222 7.594 1 98.68 162 ALA A N 1
ATOM 1292 C CA . ALA A 1 162 ? 20.889 5.399 8.231 1 98.68 162 ALA A CA 1
ATOM 1293 C C . ALA A 1 162 ? 19.845 6.157 9.046 1 98.68 162 ALA A C 1
ATOM 1295 O O . ALA A 1 162 ? 18.66 5.815 9.02 1 98.68 162 ALA A O 1
ATOM 1296 N N . GLU A 1 163 ? 20.364 7.063 9.802 1 98.1 163 GLU A N 1
ATOM 1297 C CA . GLU A 1 163 ? 19.487 7.951 10.558 1 98.1 163 GLU A CA 1
ATOM 1298 C C . GLU A 1 163 ? 19.087 9.169 9.73 1 98.1 163 GLU A C 1
ATOM 1300 O O . GLU A 1 163 ? 19.9 9.707 8.975 1 98.1 163 GLU A O 1
ATOM 1305 N N . GLY A 1 164 ? 17.868 9.572 9.755 1 98.26 164 GLY A N 1
ATOM 1306 C CA . GLY A 1 164 ? 17.334 10.779 9.146 1 98.26 164 GLY A CA 1
ATOM 1307 C C . GLY A 1 164 ? 16.313 11.486 10.017 1 98.26 164 GLY A C 1
ATOM 1308 O O . GLY A 1 164 ? 16.316 11.326 11.24 1 98.26 164 GLY A O 1
ATOM 1309 N N . VAL A 1 165 ? 15.58 12.371 9.435 1 98.53 165 VAL A N 1
ATOM 1310 C CA . VAL A 1 165 ? 14.601 13.169 10.166 1 98.53 165 VAL A CA 1
ATOM 1311 C C . VAL A 1 165 ? 13.214 12.967 9.559 1 98.53 165 VAL A C 1
ATOM 1313 O O . VAL A 1 165 ? 13.02 13.167 8.358 1 98.53 165 VAL A O 1
ATOM 1316 N N . ALA A 1 166 ? 12.295 12.546 10.369 1 97.75 166 ALA A N 1
ATOM 1317 C CA . ALA A 1 166 ? 10.923 12.293 9.935 1 97.75 166 ALA A CA 1
ATOM 1318 C C . ALA A 1 166 ? 9.954 13.282 10.578 1 97.75 166 ALA A C 1
ATOM 1320 O O . ALA A 1 166 ? 10.199 13.772 11.682 1 97.75 166 ALA A O 1
ATOM 1321 N N . GLY A 1 167 ? 8.948 13.546 9.817 1 96.42 167 GLY A N 1
ATOM 1322 C CA . GLY A 1 167 ? 7.82 14.21 10.452 1 96.42 167 GLY A CA 1
ATOM 1323 C C . GLY A 1 167 ? 7.856 15.719 10.305 1 96.42 167 GLY A C 1
ATOM 1324 O O . GLY A 1 167 ? 7.06 16.428 10.924 1 96.42 167 GLY A O 1
ATOM 1325 N N . GLY A 1 168 ? 8.855 16.251 9.527 1 97.38 168 GLY A N 1
ATOM 1326 C CA . GLY A 1 168 ? 8.647 17.641 9.152 1 97.38 168 GLY A CA 1
ATOM 1327 C C . GLY A 1 168 ? 7.307 17.884 8.483 1 97.38 168 GLY A C 1
ATOM 1328 O O . GLY A 1 168 ? 6.8 17.02 7.765 1 97.38 168 GLY A O 1
ATOM 1329 N N . ASN A 1 169 ? 6.769 19.098 8.74 1 97.65 169 ASN A N 1
ATOM 1330 C CA . ASN A 1 169 ? 5.451 19.283 8.143 1 97.65 169 ASN A CA 1
ATOM 1331 C C . ASN A 1 169 ? 5.135 20.76 7.927 1 97.65 169 ASN A C 1
ATOM 1333 O O . ASN A 1 169 ? 5.747 21.628 8.553 1 97.65 169 ASN A O 1
ATOM 1337 N N . VAL A 1 170 ? 4.265 21.013 7.064 1 98.23 170 VAL A N 1
ATOM 1338 C CA . VAL A 1 170 ? 3.704 22.326 6.764 1 98.23 170 VAL A CA 1
ATOM 1339 C C . VAL A 1 170 ? 2.183 22.229 6.672 1 98.23 170 VAL A C 1
ATOM 1341 O O . VAL A 1 170 ? 1.649 21.289 6.077 1 98.23 170 VAL A O 1
ATOM 1344 N N . TRP A 1 171 ? 1.53 23.2 7.322 1 98.45 171 TRP A N 1
ATOM 1345 C CA . TRP A 1 171 ? 0.081 23.349 7.235 1 98.45 171 TRP A CA 1
ATOM 1346 C C . TRP A 1 171 ? -0.292 24.564 6.392 1 98.45 171 TRP A C 1
ATOM 1348 O O . TRP A 1 171 ? 0.377 25.598 6.453 1 98.45 171 TRP A O 1
ATOM 1358 N N . PHE A 1 172 ? -1.325 24.46 5.635 1 97.9 172 PHE A N 1
ATOM 1359 C CA . PHE A 1 172 ? -1.884 25.584 4.892 1 97.9 172 PHE A CA 1
ATOM 1360 C C . PHE A 1 172 ? -3.353 25.787 5.242 1 97.9 172 PHE A C 1
ATOM 1362 O O . PHE A 1 172 ? -4.16 24.864 5.116 1 97.9 172 PHE A O 1
ATOM 1369 N N . PHE A 1 173 ? -3.646 26.971 5.648 1 98.76 173 PHE A N 1
ATOM 1370 C CA . PHE A 1 173 ? -5.025 27.351 5.932 1 98.76 173 PHE A CA 1
ATOM 1371 C C . PHE A 1 173 ? -5.707 27.889 4.679 1 98.76 173 PHE A C 1
ATOM 1373 O O . PHE A 1 173 ? -5.342 28.953 4.176 1 98.76 173 PHE A O 1
ATOM 1380 N N . CYS A 1 174 ? -6.768 27.211 4.17 1 98.88 174 CYS A N 1
ATOM 1381 C CA . CYS A 1 174 ? -7.34 27.526 2.866 1 98.88 174 CYS A CA 1
ATOM 1382 C C . CYS A 1 174 ? -8.81 27.908 2.993 1 98.88 174 CYS A C 1
ATOM 1384 O O . CYS A 1 174 ? -9.516 27.394 3.862 1 98.88 174 CYS A O 1
ATOM 1386 N N . ASP A 1 175 ? -9.29 28.71 2.12 1 98.8 175 ASP A N 1
ATOM 1387 C CA . ASP A 1 175 ? -10.641 29.257 2.196 1 98.8 175 ASP A CA 1
ATOM 1388 C C . ASP A 1 175 ? -11.66 28.289 1.6 1 98.8 175 ASP A C 1
ATOM 1390 O O . ASP A 1 175 ? -12.867 28.53 1.666 1 98.8 175 ASP A O 1
ATOM 1394 N N . SER A 1 176 ? -11.143 27.221 0.948 1 98.49 176 SER A N 1
ATOM 1395 C CA . SER A 1 176 ? -12.022 26.223 0.347 1 98.49 176 SER A CA 1
ATOM 1396 C C . SER A 1 176 ? -11.307 24.886 0.181 1 98.49 176 SER A C 1
ATOM 1398 O O . SER A 1 176 ? -10.079 24.818 0.267 1 98.49 176 SER A O 1
ATOM 1400 N N . GLU A 1 177 ? -12.102 23.874 0.029 1 98.03 177 GLU A N 1
ATOM 1401 C CA . GLU A 1 177 ? -11.554 22.563 -0.305 1 98.03 177 GLU A CA 1
ATOM 1402 C C . GLU A 1 177 ? -10.77 22.61 -1.613 1 98.03 177 GLU A C 1
ATOM 1404 O O . GLU A 1 177 ? -9.715 21.983 -1.733 1 98.03 177 GLU A O 1
ATOM 1409 N N . GLU A 1 178 ? -11.241 23.396 -2.592 1 98.22 178 GLU A N 1
ATOM 1410 C CA . GLU A 1 178 ? -10.611 23.511 -3.904 1 98.22 178 GLU A CA 1
ATOM 1411 C C . GLU A 1 178 ? -9.221 24.131 -3.797 1 98.22 178 GLU A C 1
ATOM 1413 O O . GLU A 1 178 ? -8.261 23.618 -4.375 1 98.22 178 GLU A O 1
ATOM 1418 N N . SER A 1 179 ? -9.118 25.203 -3.081 1 98.73 179 SER A N 1
ATOM 1419 C CA . SER A 1 179 ? -7.816 25.838 -2.911 1 98.73 179 SER A CA 1
ATOM 1420 C C . SER A 1 179 ? -6.859 24.938 -2.137 1 98.73 179 SER A C 1
ATOM 1422 O O . SER A 1 179 ? -5.653 24.936 -2.396 1 98.73 179 SER A O 1
ATOM 1424 N N . ALA A 1 180 ? -7.405 24.183 -1.171 1 98.75 180 ALA A N 1
ATOM 1425 C CA . ALA A 1 180 ? -6.593 23.251 -0.393 1 98.75 180 ALA A CA 1
ATOM 1426 C C . ALA A 1 180 ? -6.014 22.154 -1.282 1 98.75 180 ALA A C 1
ATOM 1428 O O . ALA A 1 180 ? -4.839 21.8 -1.156 1 98.75 180 ALA A O 1
ATOM 1429 N N . LEU A 1 181 ? -6.832 21.641 -2.178 1 98.7 181 LEU A N 1
ATOM 1430 C CA . LEU A 1 181 ? -6.375 20.593 -3.084 1 98.7 181 LEU A CA 1
ATOM 1431 C C . LEU A 1 181 ? -5.354 21.139 -4.077 1 98.7 181 LEU A C 1
ATOM 1433 O O . LEU A 1 181 ? -4.359 20.476 -4.378 1 98.7 181 LEU A O 1
ATOM 1437 N N . GLU A 1 182 ? -5.616 22.314 -4.565 1 98.7 182 GLU A N 1
ATOM 1438 C CA . GLU A 1 182 ? -4.668 22.931 -5.488 1 98.7 182 GLU A CA 1
ATOM 1439 C C . GLU A 1 182 ? -3.316 23.161 -4.82 1 98.7 182 GLU A C 1
ATOM 1441 O O . GLU A 1 182 ? -2.272 22.835 -5.389 1 98.7 182 GLU A O 1
ATOM 1446 N N . ALA A 1 183 ? -3.337 23.696 -3.619 1 98.78 183 ALA A N 1
ATOM 1447 C CA . ALA A 1 183 ? -2.109 23.944 -2.869 1 98.78 183 ALA A CA 1
ATOM 1448 C C . ALA A 1 183 ? -1.394 22.637 -2.538 1 98.78 183 ALA A C 1
ATOM 1450 O O . ALA A 1 183 ? -0.174 22.535 -2.688 1 98.78 183 ALA A O 1
ATOM 1451 N N . GLY A 1 184 ? -2.149 21.674 -2.038 1 98.5 184 GLY A N 1
ATOM 1452 C CA . GLY A 1 184 ? -1.572 20.377 -1.722 1 98.5 184 GLY A CA 1
ATOM 1453 C C . GLY A 1 184 ? -0.899 19.718 -2.911 1 98.5 184 GLY A C 1
ATOM 1454 O O . GLY A 1 184 ? 0.213 19.199 -2.792 1 98.5 184 GLY A O 1
ATOM 1455 N N . GLU A 1 185 ? -1.587 19.739 -4.055 1 98.26 185 GLU A N 1
ATOM 1456 C CA . GLU A 1 185 ? -1.025 19.153 -5.268 1 98.26 185 GLU A CA 1
ATOM 1457 C C . GLU A 1 185 ? 0.264 19.86 -5.677 1 98.26 185 GLU A C 1
ATOM 1459 O O . GLU A 1 185 ? 1.238 19.212 -6.066 1 98.26 185 GLU A O 1
ATOM 1464 N N . ALA A 1 186 ? 0.234 21.132 -5.608 1 98.54 186 ALA A N 1
ATOM 1465 C CA . ALA A 1 186 ? 1.421 21.908 -5.957 1 98.54 186 ALA A CA 1
ATOM 1466 C C . ALA A 1 186 ? 2.584 21.58 -5.026 1 98.54 186 ALA A C 1
ATOM 1468 O O . ALA A 1 186 ? 3.725 21.44 -5.473 1 98.54 186 ALA A O 1
ATOM 1469 N N . ALA A 1 187 ? 2.292 21.457 -3.772 1 98.58 187 ALA A N 1
ATOM 1470 C CA . ALA A 1 187 ? 3.314 21.156 -2.773 1 98.58 187 ALA A CA 1
ATOM 1471 C C . ALA A 1 187 ? 3.927 19.779 -3.014 1 98.58 187 ALA A C 1
ATOM 1473 O O . ALA A 1 187 ? 5.151 19.635 -3.045 1 98.58 187 ALA A O 1
ATOM 1474 N N . VAL A 1 188 ? 3.117 18.804 -3.171 1 98.16 188 VAL A N 1
ATOM 1475 C CA . VAL A 1 188 ? 3.589 17.437 -3.359 1 98.16 188 VAL A CA 1
ATOM 1476 C C . VAL A 1 188 ? 4.401 17.342 -4.649 1 98.16 188 VAL A C 1
ATOM 1478 O O . VAL A 1 188 ? 5.436 16.672 -4.691 1 98.16 188 VAL A O 1
ATOM 1481 N N . GLU A 1 189 ? 3.917 18.006 -5.664 1 97.48 189 GLU A N 1
ATOM 1482 C CA . GLU A 1 189 ? 4.59 17.958 -6.959 1 97.48 189 GLU A CA 1
ATOM 1483 C C . GLU A 1 189 ? 6.003 18.525 -6.868 1 97.48 189 GLU A C 1
ATOM 1485 O O . GLU A 1 189 ? 6.947 17.945 -7.41 1 97.48 189 GLU A O 1
ATOM 1490 N N . VAL A 1 190 ? 6.151 19.622 -6.244 1 97.68 190 VAL A N 1
ATOM 1491 C CA . VAL A 1 190 ? 7.472 20.237 -6.17 1 97.68 190 VAL A CA 1
ATOM 1492 C C . VAL A 1 190 ? 8.403 19.363 -5.332 1 97.68 190 VAL A C 1
ATOM 1494 O O . VAL A 1 190 ? 9.598 19.264 -5.62 1 97.68 190 VAL A O 1
ATOM 1497 N N . LEU A 1 191 ? 7.905 18.745 -4.324 1 97.96 191 LEU A N 1
ATOM 1498 C CA . LEU A 1 191 ? 8.72 17.917 -3.443 1 97.96 191 LEU A CA 1
ATOM 1499 C C . LEU A 1 191 ? 9.139 16.628 -4.143 1 97.96 191 LEU A C 1
ATOM 1501 O O . LEU A 1 191 ? 10.195 16.068 -3.84 1 97.96 191 LEU A O 1
ATOM 1505 N N . ARG A 1 192 ? 8.339 16.155 -5.068 1 95.48 192 ARG A N 1
ATOM 1506 C CA . ARG A 1 192 ? 8.661 14.958 -5.839 1 95.48 192 ARG A CA 1
ATOM 1507 C C . ARG A 1 192 ? 9.906 15.174 -6.692 1 95.48 192 ARG A C 1
ATOM 1509 O O . ARG A 1 192 ? 10.506 14.214 -7.179 1 95.48 192 ARG A O 1
ATOM 1516 N N . ASN A 1 193 ? 10.262 16.41 -6.846 1 93.93 193 ASN A N 1
ATOM 1517 C CA . ASN A 1 193 ? 11.425 16.746 -7.66 1 93.93 193 ASN A CA 1
ATOM 1518 C C . ASN A 1 193 ? 12.645 17.055 -6.796 1 93.93 193 ASN A C 1
ATOM 1520 O O . ASN A 1 193 ? 13.669 17.516 -7.302 1 93.93 193 ASN A O 1
ATOM 1524 N N . MET A 1 194 ? 12.504 16.858 -5.552 1 96.47 194 MET A N 1
ATOM 1525 C CA . MET A 1 194 ? 13.618 17.09 -4.637 1 96.47 194 MET A CA 1
ATOM 1526 C C . MET A 1 194 ? 14.272 15.774 -4.232 1 96.47 194 MET A C 1
ATOM 1528 O O . MET A 1 194 ? 13.583 14.784 -3.982 1 96.47 194 MET A O 1
ATOM 1532 N N . ASP A 1 195 ? 15.565 15.789 -4.169 1 96.71 195 ASP A N 1
ATOM 1533 C CA . ASP A 1 195 ? 16.303 14.609 -3.728 1 96.71 195 ASP A CA 1
ATOM 1534 C C . ASP A 1 195 ? 16.25 14.465 -2.208 1 96.71 195 ASP A C 1
ATOM 1536 O O . ASP A 1 195 ? 16.139 15.46 -1.489 1 96.71 195 ASP A O 1
ATOM 1540 N N . ASN A 1 196 ? 16.223 13.266 -1.719 1 98.37 196 ASN A N 1
ATOM 1541 C CA . ASN A 1 196 ? 16.489 12.926 -0.325 1 98.37 196 ASN A CA 1
ATOM 1542 C C . ASN A 1 196 ? 15.255 13.136 0.548 1 98.37 196 ASN A C 1
ATOM 1544 O O . ASN A 1 196 ? 15.343 13.09 1.776 1 98.37 196 ASN A O 1
ATOM 1548 N N . VAL A 1 197 ? 14.101 13.437 -0.048 1 98.63 197 VAL A N 1
ATOM 1549 C CA . VAL A 1 197 ? 12.899 13.644 0.753 1 98.63 197 VAL A CA 1
ATOM 1550 C C . VAL A 1 197 ? 11.753 12.805 0.192 1 98.63 197 VAL A C 1
ATOM 1552 O O . VAL A 1 197 ? 11.737 12.48 -0.997 1 98.63 197 VAL A O 1
ATOM 1555 N N . ILE A 1 198 ? 10.862 12.442 1.015 1 98.75 198 ILE A N 1
ATOM 1556 C CA . ILE A 1 198 ? 9.604 11.824 0.609 1 98.75 198 ILE A CA 1
ATOM 1557 C C . ILE A 1 198 ? 8.445 12.465 1.37 1 98.75 198 ILE A C 1
ATOM 1559 O O . ILE A 1 198 ? 8.65 13.097 2.408 1 98.75 198 ILE A O 1
ATOM 1563 N N . THR A 1 199 ? 7.307 12.345 0.851 1 98.28 199 THR A N 1
ATOM 1564 C CA . THR A 1 199 ? 6.047 12.665 1.514 1 98.28 199 THR A CA 1
ATOM 1565 C C . THR A 1 199 ? 5.214 11.405 1.73 1 98.28 199 THR A C 1
ATOM 1567 O O . THR A 1 199 ? 4.625 10.874 0.786 1 98.28 199 THR A O 1
ATOM 1570 N N . SER A 1 200 ? 5.07 10.964 2.899 1 96.15 200 SER A N 1
ATOM 1571 C CA . SER A 1 200 ? 4.506 9.647 3.176 1 96.15 200 SER A CA 1
ATOM 1572 C C . SER A 1 200 ? 2.992 9.646 3.001 1 96.15 200 SER A C 1
ATOM 1574 O O . SER A 1 200 ? 2.392 8.6 2.742 1 96.15 200 SER A O 1
ATOM 1576 N N . PHE A 1 201 ? 2.341 10.856 3.103 1 97.43 201 PHE A N 1
ATOM 1577 C CA . PHE A 1 201 ? 0.885 10.93 3.066 1 97.43 201 PHE A CA 1
ATOM 1578 C C . PHE A 1 201 ? 0.415 11.745 1.867 1 97.43 201 PHE A C 1
ATOM 1580 O O . PHE A 1 201 ? -0.786 11.959 1.688 1 97.43 201 PHE A O 1
ATOM 1587 N N . ASP A 1 202 ? 1.382 12.249 1.001 1 97.34 202 ASP A N 1
ATOM 1588 C CA . ASP A 1 202 ? 1.039 13.234 -0.021 1 97.34 202 ASP A CA 1
ATOM 1589 C C . ASP A 1 202 ? 0.266 14.405 0.583 1 97.34 202 ASP A C 1
ATOM 1591 O O . ASP A 1 202 ? 0.767 15.092 1.475 1 97.34 202 ASP A O 1
ATOM 1595 N N . ILE A 1 203 ? -0.997 14.615 0.209 1 98.49 203 ILE A N 1
ATOM 1596 C CA . ILE A 1 203 ? -1.86 15.585 0.875 1 98.49 203 ILE A CA 1
ATOM 1597 C C . ILE A 1 203 ? -2.578 14.92 2.046 1 98.49 203 ILE A C 1
ATOM 1599 O O . ILE A 1 203 ? -3.469 14.091 1.847 1 98.49 203 ILE A O 1
ATOM 1603 N N . CYS A 1 204 ? -2.168 15.228 3.183 1 98.24 204 CYS A N 1
ATOM 1604 C CA . CYS A 1 204 ? -2.763 14.608 4.361 1 98.24 204 CYS A CA 1
ATOM 1605 C C . CYS A 1 204 ? -3.977 15.396 4.838 1 98.24 204 CYS A C 1
ATOM 1607 O O . CYS A 1 204 ? -3.879 16.595 5.104 1 98.24 204 CYS A O 1
ATOM 1609 N N . SER A 1 205 ? -5.033 14.73 5.011 1 98.08 205 SER A N 1
ATOM 1610 C CA . SER A 1 205 ? -6.284 15.394 5.36 1 98.08 205 SER A CA 1
ATOM 1611 C C . SER A 1 205 ? -6.432 15.535 6.871 1 98.08 205 SER A C 1
ATOM 1613 O O . SER A 1 205 ? -7.294 16.275 7.349 1 98.08 205 SER A O 1
ATOM 1615 N N . ALA A 1 206 ? -5.609 14.767 7.545 1 95.08 206 ALA A N 1
ATOM 1616 C CA . ALA A 1 206 ? -5.764 14.728 8.997 1 95.08 206 ALA A CA 1
ATOM 1617 C C . ALA A 1 206 ? -4.472 15.134 9.698 1 95.08 206 ALA A C 1
ATOM 1619 O O . ALA A 1 206 ? -3.391 14.654 9.348 1 95.08 206 ALA A O 1
ATOM 1620 N N . GLY A 1 207 ? -4.505 16.066 10.543 1 92.48 207 GLY A N 1
ATOM 1621 C CA . GLY A 1 207 ? -3.414 16.39 11.449 1 92.48 207 GLY A CA 1
ATOM 1622 C C . GLY A 1 207 ? -3.625 15.853 12.852 1 92.48 207 GLY A C 1
ATOM 1623 O O . GLY A 1 207 ? -4.736 15.91 13.384 1 92.48 207 GLY A O 1
ATOM 1624 N N . SER A 1 208 ? -2.611 15.301 13.414 1 89.03 208 SER A N 1
ATOM 1625 C CA . SER A 1 208 ? -2.76 14.611 14.691 1 89.03 208 SER A CA 1
ATOM 1626 C C . SER A 1 208 ? -2.189 15.44 15.837 1 89.03 208 SER A C 1
ATOM 1628 O O . SER A 1 208 ? -1.574 16.483 15.61 1 89.03 208 SER A O 1
ATOM 1630 N N . LYS A 1 209 ? -2.57 15.012 16.886 1 89.66 209 LYS A N 1
ATOM 1631 C CA . LYS A 1 209 ? -1.978 15.509 18.125 1 89.66 209 LYS A CA 1
ATOM 1632 C C . LYS A 1 209 ? -1.589 14.359 19.049 1 89.66 209 LYS A C 1
ATOM 1634 O O . LYS A 1 209 ? -2.133 13.258 18.94 1 89.66 209 LYS A O 1
ATOM 1639 N N . PRO A 1 210 ? -0.679 14.581 19.903 1 83.44 210 PRO A N 1
ATOM 1640 C CA . PRO A 1 210 ? -0.216 13.49 20.764 1 83.44 210 PRO A CA 1
ATOM 1641 C C . PRO A 1 210 ? -1.242 13.101 21.826 1 83.44 210 PRO A C 1
ATOM 1643 O O . PRO A 1 210 ? -1.373 11.921 22.16 1 83.44 210 PRO A O 1
ATOM 1646 N N . GLU A 1 211 ? -1.927 14.088 22.389 1 88.17 211 GLU A N 1
ATOM 1647 C CA . GLU A 1 211 ? -2.912 13.783 23.422 1 88.17 211 GLU A CA 1
ATOM 1648 C C . GLU A 1 211 ? -4.196 13.227 22.813 1 88.17 211 GLU A C 1
ATOM 1650 O O . GLU A 1 211 ? -4.675 13.73 21.794 1 88.17 211 GLU A O 1
ATOM 1655 N N . THR A 1 212 ? -4.738 12.228 23.456 1 91.87 212 THR A N 1
ATOM 1656 C CA . THR A 1 212 ? -5.963 11.623 22.947 1 91.87 212 THR A CA 1
ATOM 1657 C C . THR A 1 212 ? -6.811 11.073 24.091 1 91.87 212 THR A C 1
ATOM 1659 O O . THR A 1 212 ? -6.277 10.657 25.121 1 91.87 212 THR A O 1
ATOM 1662 N N . LYS A 1 213 ? -8.081 11.073 23.896 1 94.27 213 LYS A N 1
ATOM 1663 C CA . LYS A 1 213 ? -9.036 10.415 24.783 1 94.27 213 LYS A CA 1
ATOM 1664 C C . LYS A 1 213 ? -9.006 8.901 24.596 1 94.27 213 LYS A C 1
ATOM 1666 O O . LYS A 1 213 ? -9.516 8.157 25.436 1 94.27 213 LYS A O 1
ATOM 1671 N N . TYR A 1 214 ? -8.397 8.488 23.535 1 93.31 214 TYR A N 1
ATOM 1672 C CA . TYR A 1 214 ? -8.379 7.072 23.188 1 93.31 214 TYR A CA 1
ATOM 1673 C C . TYR A 1 214 ? -6.956 6.588 22.941 1 93.31 214 TYR A C 1
ATOM 1675 O O . TYR A 1 214 ? -6.582 6.293 21.804 1 93.31 214 TYR A O 1
ATOM 1683 N N . PRO A 1 215 ? -6.164 6.382 23.937 1 90.12 215 PRO A N 1
ATOM 1684 C CA . PRO A 1 215 ? -4.749 6.04 23.773 1 90.12 215 PRO A CA 1
ATOM 1685 C C . PRO A 1 215 ? -4.543 4.72 23.033 1 90.12 215 PRO A C 1
ATOM 1687 O O . PRO A 1 215 ? -3.522 4.534 22.367 1 90.12 215 PRO A O 1
ATOM 1690 N N . GLU A 1 216 ? -5.538 3.907 23.001 1 86.04 216 GLU A N 1
ATOM 1691 C CA . GLU A 1 216 ? -5.396 2.582 22.407 1 86.04 216 GLU A CA 1
ATOM 1692 C C . GLU A 1 216 ? -5.38 2.659 20.883 1 86.04 216 GLU A C 1
ATOM 1694 O O . GLU A 1 216 ? -4.928 1.727 20.214 1 86.04 216 GLU A O 1
ATOM 1699 N N . ILE A 1 217 ? -5.852 3.743 20.332 1 87.86 217 ILE A N 1
ATOM 1700 C CA . ILE A 1 217 ? -5.925 3.783 18.876 1 87.86 217 ILE A CA 1
ATOM 1701 C C . ILE A 1 217 ? -4.765 4.609 18.324 1 87.86 217 ILE A C 1
ATOM 1703 O O . ILE A 1 217 ? -4.518 4.614 17.116 1 87.86 217 ILE A O 1
ATOM 1707 N N . GLY A 1 218 ? -4.055 5.303 19.266 1 86.39 218 GLY A N 1
ATOM 1708 C CA . GLY A 1 218 ? -2.954 6.143 18.824 1 86.39 218 GLY A CA 1
ATOM 1709 C C . GLY A 1 218 ? -3.358 7.589 18.605 1 86.39 218 GLY A C 1
ATOM 1710 O O . GLY A 1 218 ? -4.268 8.092 19.267 1 86.39 218 GLY A O 1
ATOM 1711 N 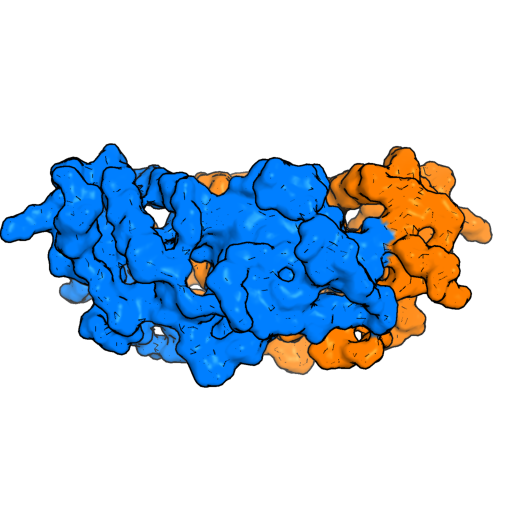N . PRO A 1 219 ? -2.668 8.259 17.751 1 87.55 219 PRO A N 1
ATOM 1712 C CA . PRO A 1 219 ? -2.96 9.676 17.52 1 87.55 219 PRO A CA 1
ATOM 1713 C C . PRO A 1 219 ? -4.344 9.902 16.916 1 87.55 219 PRO A C 1
ATOM 1715 O O . PRO A 1 219 ? -4.794 9.111 16.082 1 87.55 219 PRO A O 1
ATOM 1718 N N . THR A 1 220 ? -4.931 10.952 17.361 1 94.23 220 THR A N 1
ATOM 1719 C CA . THR A 1 220 ? -6.245 11.347 16.867 1 94.23 220 THR A CA 1
ATOM 1720 C C . THR A 1 220 ? -6.195 12.743 16.253 1 94.23 220 THR A C 1
ATOM 1722 O O . THR A 1 220 ? -5.158 13.409 16.296 1 94.23 220 THR A O 1
ATOM 1725 N N . THR A 1 221 ? -7.28 13.12 15.724 1 94.95 221 THR A N 1
ATOM 1726 C CA . THR A 1 221 ? -7.346 14.389 15.008 1 94.95 221 THR A CA 1
ATOM 1727 C C . THR A 1 221 ? -7.006 15.552 15.935 1 94.95 221 THR A C 1
ATOM 1729 O O . THR A 1 221 ? -7.285 15.498 17.135 1 94.95 221 THR A O 1
ATOM 1732 N N . ASN A 1 222 ? -6.345 16.494 15.424 1 96.34 222 ASN A N 1
ATOM 1733 C CA . ASN A 1 222 ? -6.151 17.767 16.11 1 96.34 222 ASN A CA 1
ATOM 1734 C C . ASN A 1 222 ? -7.411 18.626 16.064 1 96.34 222 ASN A C 1
ATOM 1736 O O . ASN A 1 222 ? -7.529 19.518 15.222 1 96.34 222 ASN A O 1
ATOM 1740 N N . HIS A 1 223 ? -8.272 18.413 16.999 1 96.68 223 HIS A N 1
ATOM 1741 C CA . HIS A 1 223 ? -9.606 18.999 16.95 1 96.68 223 HIS A CA 1
ATOM 1742 C C . HIS A 1 223 ? -9.541 20.522 17 1 96.68 223 HIS A C 1
ATOM 1744 O O . HIS A 1 223 ? -10.435 21.203 16.491 1 96.68 223 HIS A O 1
ATOM 1750 N N . TYR A 1 224 ? -8.464 21.164 17.555 1 96.6 224 TYR A N 1
ATOM 1751 C CA . TYR A 1 224 ? -8.322 22.615 17.608 1 96.6 224 TYR A CA 1
ATOM 1752 C C . TYR A 1 224 ? -8.313 23.213 16.206 1 96.6 224 TYR A C 1
ATOM 1754 O O . TYR A 1 224 ? -8.69 24.371 16.016 1 96.6 224 TYR A O 1
ATOM 1762 N N . TYR A 1 225 ? -7.965 22.4 15.257 1 97.7 225 TYR A N 1
ATOM 1763 C CA . TYR A 1 225 ? -7.756 22.92 13.91 1 97.7 225 TYR A CA 1
ATOM 1764 C C . TYR A 1 225 ? -8.724 22.281 12.922 1 97.7 225 TYR A C 1
ATOM 1766 O O . TYR A 1 225 ? -8.47 22.268 11.715 1 97.7 225 TYR A O 1
ATOM 1774 N N . CYS A 1 226 ? -9.782 21.704 13.37 1 98.01 226 CYS A N 1
ATOM 1775 C CA . CYS A 1 226 ? -10.822 21.17 12.497 1 98.01 226 CYS A CA 1
ATOM 1776 C C . CYS A 1 226 ? -11.855 22.239 12.161 1 98.01 226 CYS A C 1
ATOM 1778 O O . CYS A 1 226 ? -12.615 22.67 13.031 1 98.01 226 CYS A O 1
ATOM 1780 N N . PRO A 1 227 ? -11.942 22.594 10.948 1 98.13 227 PRO A N 1
ATOM 1781 C CA . PRO A 1 227 ? -12.842 23.686 10.571 1 98.13 227 PRO A CA 1
ATOM 1782 C C . PRO A 1 227 ? -14.301 23.393 10.915 1 98.13 227 PRO A C 1
ATOM 1784 O O . PRO A 1 227 ? -15.058 24.31 11.243 1 98.13 227 PRO A O 1
ATOM 1787 N N . THR A 1 228 ? -14.704 22.186 10.893 1 97.14 228 THR A N 1
ATOM 1788 C CA . THR A 1 228 ? -16.098 21.826 11.127 1 97.14 228 THR A CA 1
ATOM 1789 C C . THR A 1 228 ? -16.452 21.964 12.605 1 97.14 228 THR A C 1
ATOM 1791 O O . THR A 1 228 ? -17.628 21.932 12.972 1 97.14 228 THR A O 1
ATOM 1794 N N . LEU A 1 229 ? -15.454 22.13 13.45 1 97.65 229 LEU A N 1
ATOM 1795 C CA . LEU A 1 229 ? -15.683 22.283 14.883 1 97.65 229 LEU A CA 1
ATOM 1796 C C . LEU A 1 229 ? -15.651 23.753 15.285 1 97.65 229 LEU A C 1
ATOM 1798 O O . LEU A 1 229 ? -15.876 24.088 16.45 1 97.65 229 LEU A O 1
ATOM 1802 N N . LYS A 1 230 ? -15.35 24.563 14.345 1 96.82 230 LYS A N 1
ATOM 1803 C CA . LYS A 1 230 ? -15.381 25.994 14.629 1 96.82 230 LYS A CA 1
ATOM 1804 C C . LYS A 1 230 ? -16.749 26.423 15.152 1 96.82 230 LYS A C 1
ATOM 1806 O O . LYS A 1 230 ? -17.777 26.106 14.549 1 96.82 230 LYS A O 1
ATOM 1811 N N . GLY A 1 231 ? -16.737 27.117 16.258 1 95.48 231 GLY A N 1
ATOM 1812 C CA . GLY A 1 231 ? -17.984 27.558 16.865 1 95.48 231 GLY A CA 1
ATOM 1813 C C . GLY A 1 231 ? -18.654 26.483 17.699 1 95.48 231 GLY A C 1
ATOM 1814 O O . GLY A 1 231 ? -19.647 26.748 18.38 1 95.48 231 GLY A O 1
ATOM 1815 N N . LYS A 1 232 ? -18.046 25.262 17.65 1 96.04 232 LYS A N 1
ATOM 1816 C CA . LYS A 1 232 ? -18.656 24.156 18.383 1 96.04 232 LYS A CA 1
ATOM 1817 C C . LYS A 1 232 ? -17.824 23.782 19.606 1 96.04 232 LYS A C 1
ATOM 1819 O O . LYS A 1 232 ? -18.305 23.085 20.502 1 96.04 232 LYS A O 1
ATOM 1824 N N . ILE A 1 233 ? -16.597 24.203 19.586 1 96.06 233 ILE A N 1
ATOM 1825 C CA . ILE A 1 233 ? -15.72 23.974 20.729 1 96.06 233 ILE A CA 1
ATOM 1826 C C . ILE A 1 233 ? -15.127 25.3 21.199 1 96.06 233 ILE A C 1
ATOM 1828 O O . ILE A 1 233 ? -14.951 26.225 20.402 1 96.06 233 ILE A O 1
ATOM 1832 N N . PRO A 1 234 ? -14.78 25.43 22.398 1 94.63 234 PRO A N 1
ATOM 1833 C CA . PRO A 1 234 ? -14.367 26.723 22.948 1 94.63 234 PRO A CA 1
ATOM 1834 C C . PRO A 1 234 ? -12.94 27.102 22.559 1 94.63 234 PRO A C 1
ATOM 1836 O O . PRO A 1 234 ? -12.585 28.284 22.573 1 94.63 234 PRO A O 1
ATOM 1839 N N . ASP A 1 235 ? -12.135 26.184 22.192 1 94.53 235 ASP A N 1
ATOM 1840 C CA . ASP A 1 235 ? -10.713 26.457 22.01 1 94.53 235 ASP A CA 1
ATOM 1841 C C . ASP A 1 235 ? -10.291 26.231 20.561 1 94.53 235 ASP A C 1
ATOM 1843 O O . ASP A 1 235 ? -9.154 25.834 20.294 1 94.53 235 ASP A O 1
ATOM 1847 N N . SER A 1 236 ? -11.266 26.372 19.65 1 97.13 236 SER A N 1
ATOM 1848 C CA . SER A 1 236 ? -10.929 26.259 18.234 1 97.13 236 SER A CA 1
ATOM 1849 C C . SER A 1 236 ? -9.864 27.275 17.837 1 97.13 236 SER A C 1
ATOM 1851 O O . SER A 1 236 ? -9.913 28.432 18.26 1 97.13 236 SER A O 1
ATOM 1853 N N . LYS A 1 237 ? -8.949 26.893 17.029 1 96.96 237 LYS A N 1
ATOM 1854 C CA . LYS A 1 237 ? -7.864 27.754 16.566 1 96.96 237 LYS A CA 1
ATOM 1855 C C . LYS A 1 237 ? -7.97 28.012 15.065 1 96.96 237 LYS A C 1
ATOM 1857 O O . LYS A 1 237 ? -7.028 28.514 14.449 1 96.96 237 LYS A O 1
ATOM 1862 N N . VAL A 1 238 ? -9.119 27.715 14.473 1 97.92 238 VAL A N 1
ATOM 1863 C CA . VAL A 1 238 ? -9.349 27.923 13.047 1 97.92 238 VAL A CA 1
ATOM 1864 C C . VAL A 1 238 ? -9.74 29.377 12.794 1 97.92 238 VAL A C 1
ATOM 1866 O O . VAL A 1 238 ? -10.762 29.849 13.299 1 97.92 238 VAL A O 1
ATOM 1869 N N . PRO A 1 239 ? -8.972 30.081 12.05 1 97.29 239 PRO A N 1
ATOM 1870 C CA . PRO A 1 239 ? -9.306 31.477 11.758 1 97.29 239 PRO A CA 1
ATOM 1871 C C . PRO A 1 239 ? -10.564 31.617 10.904 1 97.29 239 PRO A C 1
ATOM 1873 O O . PRO A 1 239 ? -11.009 30.644 10.29 1 97.29 239 PRO A O 1
ATOM 1876 N N . GLU A 1 240 ? -11.079 32.857 10.88 1 96.3 240 GLU A N 1
ATOM 1877 C CA . GLU A 1 240 ? -12.223 33.174 10.03 1 96.3 240 GLU A CA 1
ATOM 1878 C C . GLU A 1 240 ? -11.904 32.921 8.559 1 96.3 240 GLU A C 1
ATOM 1880 O O . GLU A 1 240 ? -10.812 33.249 8.09 1 96.3 240 GLU A O 1
ATOM 1885 N N . GLY A 1 241 ? -12.823 32.307 7.896 1 97.4 241 GLY A N 1
ATOM 1886 C CA . GLY A 1 241 ? -12.694 32.122 6.46 1 97.4 241 GLY A CA 1
ATOM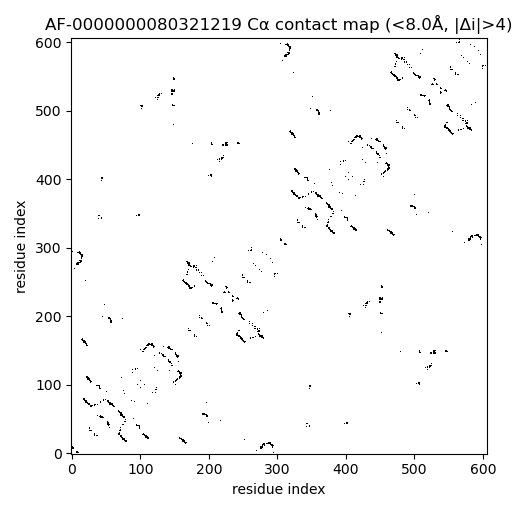 1887 C C . GLY A 1 241 ? -12.021 30.815 6.085 1 97.4 241 GLY A C 1
ATOM 1888 O O . GLY A 1 241 ? -12.093 30.382 4.933 1 97.4 241 GLY A O 1
ATOM 1889 N N . VAL A 1 242 ? -11.368 30.152 7 1 98.62 242 VAL A N 1
ATOM 1890 C CA . VAL A 1 242 ? -10.661 28.907 6.719 1 98.62 242 VAL A CA 1
ATOM 1891 C C . VAL A 1 242 ? -11.647 27.741 6.719 1 98.62 242 VAL A C 1
ATOM 1893 O O . VAL A 1 242 ? -12.454 27.602 7.641 1 98.62 242 VAL A O 1
ATOM 1896 N N . LYS A 1 243 ? -11.486 26.891 5.692 1 98.44 243 LYS A N 1
ATOM 1897 C CA . LYS A 1 243 ? -12.446 25.799 5.556 1 98.44 243 LYS A CA 1
ATOM 1898 C C . LYS A 1 243 ? -11.737 24.452 5.453 1 98.44 243 LYS A C 1
ATOM 1900 O O . LYS A 1 243 ? -12.362 23.402 5.612 1 98.44 243 LYS A O 1
ATOM 1905 N N . SER A 1 244 ? -10.474 24.463 5.152 1 98.68 244 SER A N 1
ATOM 1906 C CA . SER A 1 244 ? -9.685 23.244 5.009 1 98.68 244 SER A CA 1
ATOM 1907 C C . SER A 1 244 ? -8.214 23.497 5.325 1 98.68 244 SER A C 1
ATOM 1909 O O . SER A 1 244 ? -7.645 24.501 4.893 1 98.68 244 SER A O 1
ATOM 1911 N N . ILE A 1 245 ? -7.607 22.618 6.052 1 98.69 245 ILE A N 1
ATOM 1912 C CA . ILE A 1 245 ? -6.204 22.745 6.431 1 98.69 245 ILE A CA 1
ATOM 1913 C C . ILE A 1 245 ? -5.46 21.455 6.095 1 98.69 245 ILE A C 1
ATOM 1915 O O . ILE A 1 245 ? -5.362 20.552 6.929 1 98.69 245 ILE A O 1
ATOM 1919 N N . PRO A 1 246 ? -4.884 21.319 4.917 1 98.4 246 PRO A N 1
ATOM 1920 C CA . PRO A 1 246 ? -4.043 20.164 4.595 1 98.4 246 PRO A CA 1
ATOM 1921 C C . PRO A 1 246 ? -2.687 20.208 5.296 1 98.4 246 PRO A C 1
ATOM 1923 O O . PRO A 1 246 ? -2.206 21.286 5.652 1 98.4 246 PRO A O 1
ATOM 1926 N N . GLU A 1 247 ? -2.163 19.069 5.45 1 98.16 247 GLU A N 1
ATOM 1927 C CA . GLU A 1 247 ? -0.823 18.878 5.997 1 98.16 247 GLU A CA 1
ATOM 1928 C C . GLU A 1 247 ? 0.069 18.118 5.019 1 98.16 247 GLU A C 1
ATOM 1930 O O . GLU A 1 247 ? -0.351 17.115 4.438 1 98.16 247 GLU A O 1
ATOM 1935 N N . ILE A 1 248 ? 1.232 18.625 4.813 1 98.6 248 ILE A N 1
ATOM 1936 C CA . ILE A 1 248 ? 2.258 17.871 4.103 1 98.6 248 ILE A CA 1
ATOM 1937 C C . ILE A 1 248 ? 3.301 17.359 5.094 1 98.6 248 ILE A C 1
ATOM 1939 O O . ILE A 1 248 ? 3.96 18.149 5.775 1 98.6 248 ILE A O 1
ATOM 1943 N N . VAL A 1 249 ? 3.432 16.071 5.191 1 98.14 249 VAL A N 1
ATOM 1944 C CA . VAL A 1 249 ? 4.414 15.444 6.069 1 98.14 249 VAL A CA 1
ATOM 1945 C C . VAL A 1 249 ? 5.657 15.064 5.267 1 98.14 249 VAL A C 1
ATOM 1947 O O . VAL A 1 249 ? 5.555 14.414 4.223 1 98.14 249 VAL A O 1
ATOM 1950 N N . ILE A 1 250 ? 6.824 15.415 5.749 1 98.61 250 ILE A N 1
ATOM 1951 C CA . ILE A 1 250 ? 8.067 15.283 4.996 1 98.61 250 ILE A CA 1
ATOM 1952 C C . ILE A 1 250 ? 9.08 14.479 5.807 1 98.61 250 ILE A C 1
ATOM 1954 O O . ILE A 1 250 ? 9.346 14.797 6.969 1 98.61 250 ILE A O 1
ATOM 1958 N N . ASN A 1 251 ? 9.584 13.45 5.3 1 98.73 251 ASN A N 1
ATOM 1959 C CA . ASN A 1 251 ? 10.795 12.792 5.777 1 98.73 251 ASN A CA 1
ATOM 1960 C C . ASN A 1 251 ? 11.999 13.131 4.901 1 98.73 251 ASN A C 1
ATOM 1962 O O . ASN A 1 251 ? 11.879 13.21 3.678 1 98.73 251 ASN A O 1
ATOM 1966 N N . GLY A 1 252 ? 13.108 13.349 5.548 1 98.75 252 GLY A N 1
ATOM 1967 C CA . GLY A 1 252 ? 14.327 13.656 4.818 1 98.75 252 GLY A CA 1
ATOM 1968 C C . GLY A 1 252 ? 15.554 12.974 5.392 1 98.75 252 GLY A C 1
ATOM 1969 O O . GLY A 1 252 ? 15.615 12.702 6.593 1 98.75 252 GLY A O 1
ATOM 1970 N N . THR A 1 253 ? 16.557 12.757 4.576 1 98.59 253 THR A N 1
ATOM 1971 C CA . THR A 1 253 ? 17.768 12.051 4.98 1 98.59 253 THR A CA 1
ATOM 1972 C C . THR A 1 253 ? 18.586 12.894 5.954 1 98.59 253 THR A C 1
ATOM 1974 O O . THR A 1 253 ? 19.379 12.359 6.732 1 98.59 253 THR A O 1
ATOM 1977 N N . THR A 1 254 ? 18.449 14.22 5.915 1 98.25 254 THR A N 1
ATOM 1978 C CA . THR A 1 254 ? 19.067 15.123 6.879 1 98.25 254 THR A CA 1
ATOM 1979 C C . THR A 1 254 ? 18.072 16.184 7.341 1 98.25 254 THR A C 1
ATOM 1981 O O . THR A 1 254 ? 17.032 16.384 6.711 1 98.25 254 THR A O 1
ATOM 1984 N N . LEU A 1 255 ? 18.458 16.824 8.409 1 98.24 255 LEU A N 1
ATOM 1985 C CA . LEU A 1 255 ? 17.651 17.94 8.889 1 98.24 255 LEU A CA 1
ATOM 1986 C C . LEU A 1 255 ? 17.602 19.06 7.854 1 98.24 255 LEU A C 1
ATOM 1988 O O . LEU A 1 255 ? 16.558 19.684 7.658 1 98.24 255 LEU A O 1
ATOM 1992 N N . GLU A 1 256 ? 18.692 19.273 7.185 1 98.23 256 GLU A N 1
ATOM 1993 C CA . GLU A 1 256 ? 18.766 20.303 6.153 1 98.23 256 GLU A CA 1
ATOM 1994 C C . GLU A 1 256 ? 17.834 19.984 4.988 1 98.23 256 GLU A C 1
ATOM 1996 O O . GLU A 1 256 ? 17.196 20.881 4.433 1 98.23 256 GLU A O 1
ATOM 2001 N N . ASP A 1 257 ? 17.742 18.742 4.576 1 98.54 257 ASP A N 1
ATOM 2002 C CA . ASP A 1 257 ? 16.82 18.327 3.523 1 98.54 257 ASP A CA 1
ATOM 2003 C C . ASP A 1 257 ? 15.376 18.649 3.901 1 98.54 257 ASP A C 1
ATOM 2005 O O . ASP A 1 257 ? 14.601 19.124 3.067 1 98.54 257 ASP A O 1
ATOM 2009 N N . VAL A 1 258 ? 15.028 18.385 5.123 1 98.65 258 VAL A N 1
ATOM 2010 C CA . VAL A 1 258 ? 13.671 18.627 5.6 1 98.65 258 VAL A CA 1
ATOM 2011 C C . VAL A 1 258 ? 13.385 20.127 5.608 1 98.65 258 VAL A C 1
ATOM 2013 O O . VAL A 1 258 ? 12.344 20.57 5.116 1 98.65 258 VAL A O 1
ATOM 2016 N N . LYS A 1 259 ? 14.314 20.91 6.165 1 98.58 259 LYS A N 1
ATOM 2017 C CA . LYS A 1 259 ? 14.136 22.357 6.225 1 98.58 259 LYS A CA 1
ATOM 2018 C C . LYS A 1 259 ? 13.942 22.945 4.83 1 98.58 259 LYS A C 1
ATOM 2020 O O . LYS A 1 259 ? 13.037 23.753 4.611 1 98.58 259 LYS A O 1
ATOM 2025 N N . LYS A 1 260 ? 14.78 22.553 3.942 1 98.58 260 LYS A N 1
ATOM 2026 C CA . LYS A 1 260 ? 14.686 23.046 2.571 1 98.58 260 LYS A CA 1
ATOM 2027 C C . LYS A 1 260 ? 13.362 22.638 1.93 1 98.58 260 LYS A C 1
ATOM 2029 O O . LYS A 1 260 ? 12.738 23.432 1.223 1 98.58 260 LYS A O 1
ATOM 2034 N N . ALA A 1 261 ? 12.986 21.391 2.128 1 98.75 261 ALA A N 1
ATOM 2035 C CA . ALA A 1 261 ? 11.719 20.902 1.591 1 98.75 261 ALA A CA 1
ATOM 2036 C C . ALA A 1 261 ? 10.543 21.702 2.144 1 98.75 261 ALA A C 1
ATOM 2038 O O . ALA A 1 261 ? 9.608 22.03 1.41 1 98.75 261 ALA A O 1
ATOM 2039 N N . MET A 1 262 ? 10.568 21.972 3.421 1 98.7 262 MET A N 1
ATOM 2040 C CA . MET A 1 262 ? 9.515 22.784 4.024 1 98.7 262 MET A CA 1
ATOM 2041 C C . MET A 1 262 ? 9.461 24.167 3.384 1 98.7 262 MET A C 1
ATOM 2043 O O . MET A 1 262 ? 8.379 24.671 3.076 1 98.7 262 MET A O 1
ATOM 2047 N N . TYR A 1 263 ? 10.605 24.756 3.169 1 98.58 263 TYR A N 1
ATOM 2048 C CA . TYR A 1 263 ? 10.633 26.075 2.548 1 98.58 263 TYR A CA 1
ATOM 2049 C C . TYR A 1 263 ? 10.022 26.033 1.152 1 98.58 263 TYR A C 1
ATOM 2051 O O . TYR A 1 263 ? 9.204 26.886 0.8 1 98.58 263 TYR A O 1
ATOM 2059 N N . VAL A 1 264 ? 10.479 25.05 0.35 1 98.35 264 VAL A N 1
ATOM 2060 C CA . VAL A 1 264 ? 10.01 24.937 -1.027 1 98.35 264 VAL A CA 1
ATOM 2061 C C . VAL A 1 264 ? 8.494 24.755 -1.044 1 98.35 264 VAL A C 1
ATOM 2063 O O . VAL A 1 264 ? 7.802 25.338 -1.882 1 98.35 264 VAL A O 1
ATOM 2066 N N . CYS A 1 265 ? 8.041 23.984 -0.129 1 97.95 265 CYS A N 1
ATOM 2067 C CA . CYS A 1 265 ? 6.605 23.784 0.026 1 97.95 265 CYS A CA 1
ATOM 2068 C C . CYS A 1 265 ? 5.9 25.1 0.335 1 97.95 265 CYS A C 1
ATOM 2070 O O . CYS A 1 265 ? 4.921 25.454 -0.325 1 97.95 265 CYS A O 1
ATOM 2072 N N . MET A 1 266 ? 6.365 25.858 1.286 1 98.4 266 MET A N 1
ATOM 2073 C CA . MET A 1 266 ? 5.768 27.128 1.692 1 98.4 266 MET A CA 1
ATOM 2074 C C . MET A 1 266 ? 5.804 28.136 0.548 1 98.4 266 MET A C 1
ATOM 2076 O O . MET A 1 266 ? 4.836 28.865 0.326 1 98.4 266 MET A O 1
ATOM 2080 N N . GLU A 1 267 ? 6.861 28.11 -0.165 1 98.33 267 GLU A N 1
ATOM 2081 C CA . GLU A 1 267 ? 7.037 29.055 -1.264 1 98.33 267 GLU A CA 1
ATOM 2082 C C . GLU A 1 267 ? 6.007 28.82 -2.364 1 98.33 267 GLU A C 1
ATOM 2084 O O . GLU A 1 267 ? 5.395 29.768 -2.862 1 98.33 267 GLU A O 1
ATOM 2089 N N . VAL A 1 268 ? 5.792 27.577 -2.699 1 98.34 268 VAL A N 1
ATOM 2090 C CA . VAL A 1 268 ? 4.894 27.262 -3.805 1 98.34 268 VAL A CA 1
ATOM 2091 C C . VAL A 1 268 ? 3.447 27.504 -3.381 1 98.34 268 VAL A C 1
ATOM 2093 O O . VAL A 1 268 ? 2.658 28.072 -4.14 1 98.34 268 VAL A O 1
ATOM 2096 N N . VAL A 1 269 ? 3.112 27.152 -2.183 1 98.48 269 VAL A N 1
ATOM 2097 C CA . VAL A 1 269 ? 1.711 27.218 -1.78 1 98.48 269 VAL A CA 1
ATOM 2098 C C . VAL A 1 269 ? 1.317 28.67 -1.516 1 98.48 269 VAL A C 1
ATOM 2100 O O . VAL A 1 269 ? 0.151 29.041 -1.668 1 98.48 269 VAL A O 1
ATOM 2103 N N . SER A 1 270 ? 2.238 29.553 -1.119 1 98.47 270 SER A N 1
ATOM 2104 C CA . SER A 1 270 ? 1.969 30.958 -0.831 1 98.47 270 SER A CA 1
ATOM 2105 C C . SER A 1 270 ? 1.547 31.709 -2.09 1 98.47 270 SER A C 1
ATOM 2107 O O . SER A 1 270 ? 1.052 32.835 -2.01 1 98.47 270 SER A O 1
ATOM 2109 N N . ARG A 1 271 ? 1.674 31.038 -3.245 1 98.43 271 ARG A N 1
ATOM 2110 C CA . ARG A 1 271 ? 1.331 31.676 -4.512 1 98.43 271 ARG A CA 1
ATOM 2111 C C . ARG A 1 271 ? -0.029 31.202 -5.013 1 98.43 271 ARG A C 1
ATOM 2113 O O . ARG A 1 271 ? -0.483 31.62 -6.081 1 98.43 271 ARG A O 1
ATOM 2120 N N . ILE A 1 272 ? -0.644 30.345 -4.338 1 98.61 272 ILE A N 1
ATOM 2121 C CA . ILE A 1 272 ? -1.939 29.804 -4.736 1 98.61 272 ILE A CA 1
ATOM 2122 C C . ILE A 1 272 ? -3.059 30.642 -4.123 1 98.61 272 ILE A C 1
ATOM 2124 O O . ILE A 1 272 ? -3.083 30.864 -2.91 1 98.61 272 ILE A O 1
ATOM 2128 N N . ASP A 1 273 ? -3.959 31.097 -4.941 1 98.45 273 ASP A N 1
ATOM 2129 C CA . ASP A 1 273 ? -5.109 31.86 -4.465 1 98.45 273 ASP A CA 1
ATOM 2130 C C . ASP A 1 273 ? -5.946 31.038 -3.487 1 98.45 273 ASP A C 1
ATOM 2132 O O . ASP A 1 273 ? -6.218 29.861 -3.732 1 98.45 273 ASP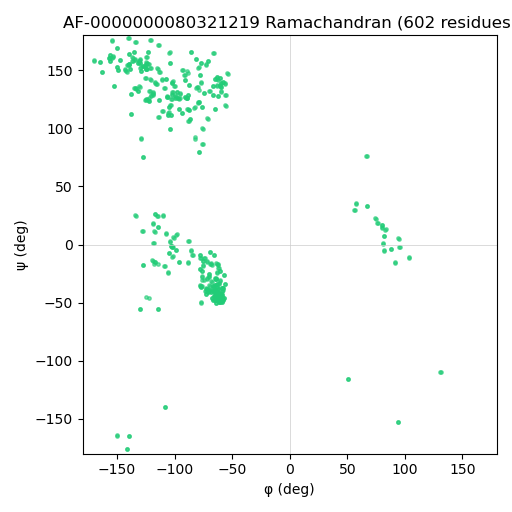 A O 1
ATOM 2136 N N . GLY A 1 274 ? -6.28 31.636 -2.369 1 98.65 274 GLY A N 1
ATOM 2137 C CA . GLY A 1 274 ? -7.126 30.963 -1.396 1 98.65 274 GLY A CA 1
ATOM 2138 C C . GLY A 1 274 ? -6.355 30.433 -0.201 1 98.65 274 GLY A C 1
ATOM 2139 O O . GLY A 1 274 ? -6.952 29.99 0.782 1 98.65 274 GLY A O 1
ATOM 2140 N N . VAL A 1 275 ? -5.024 30.442 -0.315 1 98.8 275 VAL A N 1
ATOM 2141 C CA . VAL A 1 275 ? -4.217 30.178 0.871 1 98.8 275 VAL A CA 1
ATOM 2142 C C . VAL A 1 275 ? -4.151 31.431 1.742 1 98.8 275 VAL A C 1
ATOM 2144 O O . VAL A 1 275 ? -3.625 32.462 1.318 1 98.8 275 VAL A O 1
ATOM 2147 N N . LEU A 1 276 ? -4.576 31.296 2.982 1 98.67 276 LEU A N 1
ATOM 2148 C CA . LEU A 1 276 ? -4.768 32.475 3.819 1 98.67 276 LEU A CA 1
ATOM 2149 C C . LEU A 1 276 ? -3.662 32.585 4.863 1 98.67 276 LEU A C 1
ATOM 2151 O O . LEU A 1 276 ? -3.413 33.668 5.398 1 98.67 276 LEU A O 1
ATOM 2155 N N . LYS A 1 277 ? -3.071 31.429 5.176 1 98.52 277 LYS A N 1
ATOM 2156 C CA . LYS A 1 277 ? -2.05 31.368 6.218 1 98.52 277 LYS A CA 1
ATOM 2157 C C . LYS A 1 277 ? -1.236 30.081 6.115 1 98.52 277 LYS A C 1
ATOM 2159 O O . LYS A 1 277 ? -1.733 29.063 5.629 1 98.52 277 LYS A O 1
ATOM 2164 N N . ILE A 1 278 ? -0.017 30.146 6.482 1 98.62 278 ILE A N 1
ATOM 2165 C CA . ILE A 1 278 ? 0.867 28.987 6.547 1 98.62 278 ILE A CA 1
ATOM 2166 C C . ILE A 1 278 ? 1.309 28.756 7.99 1 98.62 278 ILE A C 1
ATOM 2168 O O . ILE A 1 278 ? 1.597 29.709 8.718 1 98.62 278 ILE A O 1
ATOM 2172 N N . SER A 1 279 ? 1.364 27.527 8.435 1 98.13 279 SER A N 1
ATOM 2173 C CA . SER A 1 279 ? 1.752 27.144 9.789 1 98.13 279 SER A CA 1
ATOM 2174 C C . SER A 1 279 ? 2.416 25.771 9.806 1 98.13 279 SER A C 1
ATOM 2176 O O . SER A 1 279 ? 2.92 25.307 8.782 1 98.13 279 SER A O 1
ATOM 2178 N N . ALA A 1 280 ? 2.533 25.159 11.008 1 97.36 280 ALA A N 1
ATOM 2179 C CA . ALA A 1 280 ? 3.136 23.842 11.196 1 97.36 280 ALA A CA 1
ATOM 2180 C C . ALA A 1 280 ? 2.617 23.177 12.467 1 97.36 280 ALA A C 1
ATOM 2182 O O . ALA A 1 280 ? 1.989 23.829 13.304 1 97.36 280 ALA A O 1
ATOM 2183 N N . GLY A 1 281 ? 2.833 21.87 12.516 1 94.76 281 GLY A N 1
ATOM 2184 C CA . GLY A 1 281 ? 2.417 21.11 13.684 1 94.76 281 GLY A CA 1
ATOM 2185 C C . GLY A 1 281 ? 3.331 21.305 14.879 1 94.76 281 GLY A C 1
ATOM 2186 O O . GLY A 1 281 ? 4.421 20.731 14.934 1 94.76 281 GLY A O 1
ATOM 2187 N N . ASN A 1 282 ? 2.885 22.15 15.8 1 93.57 282 ASN A N 1
ATOM 2188 C CA . ASN A 1 282 ? 3.564 22.44 17.059 1 93.57 282 ASN A CA 1
ATOM 2189 C C . ASN A 1 282 ? 2.887 21.742 18.235 1 93.57 282 ASN A C 1
ATOM 2191 O O . ASN A 1 282 ? 1.733 22.033 18.554 1 93.57 282 ASN A O 1
ATOM 2195 N N . TYR A 1 283 ? 3.601 20.883 18.954 1 89.98 283 TYR A N 1
ATOM 2196 C CA . TYR A 1 283 ? 3.039 20.089 20.04 1 89.98 283 TYR A CA 1
ATOM 2197 C C . TYR A 1 283 ? 3.65 20.485 21.379 1 89.98 283 TYR A C 1
ATOM 2199 O O . TYR A 1 283 ? 3.861 19.636 22.248 1 89.98 283 TYR A O 1
ATOM 2207 N N . GLY A 1 284 ? 4.101 21.672 21.369 1 88.8 284 GLY A N 1
ATOM 2208 C CA . GLY A 1 284 ? 4.611 22.231 22.611 1 88.8 284 GLY A CA 1
ATOM 2209 C C . GLY A 1 284 ? 6.047 21.836 22.898 1 88.8 284 GLY A C 1
ATOM 2210 O O . GLY A 1 284 ? 6.518 21.969 24.029 1 88.8 284 GLY A O 1
ATOM 2211 N N . GLY A 1 285 ? 6.672 21.308 21.952 1 86.42 285 GLY A N 1
ATOM 2212 C CA . GLY A 1 285 ? 8.068 20.93 22.097 1 86.42 285 GLY A CA 1
ATOM 2213 C C . GLY A 1 285 ? 8.262 19.658 22.902 1 86.42 285 GLY A C 1
ATOM 2214 O O . GLY A 1 285 ? 9.383 19.331 23.296 1 86.42 285 GLY A O 1
ATOM 2215 N N . LYS A 1 286 ? 7.272 18.875 23.06 1 82.58 286 LYS A N 1
ATOM 2216 C CA . LYS A 1 286 ? 7.324 17.739 23.975 1 82.58 286 LYS A CA 1
ATOM 2217 C C . LYS A 1 286 ? 7.474 16.425 23.212 1 82.58 286 LYS A C 1
ATOM 2219 O O . LYS A 1 286 ? 7.709 15.375 23.814 1 82.58 286 LYS A O 1
ATOM 2224 N N . LEU A 1 287 ? 7.391 16.445 21.934 1 82.18 287 LEU A N 1
ATOM 2225 C CA . LEU A 1 287 ? 7.332 15.198 21.18 1 82.18 287 LEU A CA 1
ATOM 2226 C C . LEU A 1 287 ? 8.57 15.031 20.307 1 82.18 287 LEU A C 1
ATOM 2228 O O . LEU A 1 287 ? 9.367 14.114 20.52 1 82.18 287 LEU A O 1
ATOM 2232 N N . GLY A 1 288 ? 8.77 15.973 19.535 1 86.48 288 GLY A N 1
ATOM 2233 C CA . GLY A 1 288 ? 9.856 15.853 18.576 1 86.48 288 GLY A CA 1
ATOM 2234 C C . GLY A 1 288 ? 11.186 16.342 19.117 1 86.48 288 GLY A C 1
ATOM 2235 O O . GLY A 1 288 ? 11.236 17.322 19.865 1 86.48 288 GLY A O 1
ATOM 2236 N N . GLN A 1 289 ? 12.218 15.772 18.703 1 89.57 289 GLN A N 1
ATOM 2237 C CA . GLN A 1 289 ? 13.578 16.137 19.085 1 89.57 289 GLN A CA 1
ATOM 2238 C C . GLN A 1 289 ? 14.018 17.422 18.391 1 89.57 289 GLN A C 1
ATOM 2240 O O . GLN A 1 289 ? 14.845 18.168 18.92 1 89.57 289 GLN A O 1
ATOM 2245 N N . HIS A 1 290 ? 13.464 17.59 17.203 1 95.62 290 HIS A N 1
ATOM 2246 C CA . HIS A 1 290 ? 13.849 18.756 16.417 1 95.62 290 HIS A CA 1
ATOM 2247 C C . HIS A 1 290 ? 12.735 19.797 16.392 1 95.62 290 HIS A C 1
ATOM 2249 O O . HIS A 1 290 ? 11.59 19.48 16.062 1 95.62 290 HIS A O 1
ATOM 2255 N N . LYS A 1 291 ? 13.092 20.941 16.728 1 97.28 291 LYS A N 1
ATOM 2256 C CA . LYS A 1 291 ? 12.212 22.09 16.533 1 97.28 291 LYS A CA 1
ATOM 2257 C C . LYS A 1 291 ? 12.644 22.914 15.324 1 97.28 291 LYS A C 1
ATOM 2259 O O . LYS A 1 291 ? 13.709 23.535 15.337 1 97.28 291 LYS A O 1
ATOM 2264 N N . ILE A 1 292 ? 11.867 22.895 14.31 1 97.94 292 ILE A N 1
ATOM 2265 C CA . ILE A 1 292 ? 12.174 23.603 13.071 1 97.94 292 ILE A CA 1
ATOM 2266 C C . ILE A 1 292 ? 11.32 24.865 12.973 1 97.94 292 ILE A C 1
ATOM 2268 O O . ILE A 1 292 ? 10.173 24.812 12.521 1 97.94 292 ILE A O 1
ATOM 2272 N N . TYR A 1 293 ? 11.91 25.974 13.324 1 97.79 293 TYR A N 1
ATOM 2273 C CA . TYR A 1 293 ? 11.192 27.243 13.354 1 97.79 293 TYR A CA 1
ATOM 2274 C C . TYR A 1 293 ? 10.951 27.767 11.943 1 97.79 293 TYR A C 1
ATOM 2276 O O . TYR A 1 293 ? 11.883 27.856 11.14 1 97.79 293 TYR A O 1
ATOM 2284 N N . LEU A 1 294 ? 9.692 28.149 11.621 1 98.1 294 LEU A N 1
ATOM 2285 C CA . LEU A 1 294 ? 9.36 28.652 10.292 1 98.1 294 LEU A CA 1
ATOM 2286 C C . LEU A 1 294 ? 10.103 29.952 10.002 1 98.1 294 LEU A C 1
ATOM 2288 O O . LEU A 1 294 ? 10.487 30.21 8.859 1 98.1 294 LEU A O 1
ATOM 2292 N N . ARG A 1 295 ? 10.3 30.747 11.019 1 97.53 295 ARG A N 1
ATOM 2293 C CA . ARG A 1 295 ? 11.069 31.978 10.869 1 97.53 295 ARG A CA 1
ATOM 2294 C C . ARG A 1 295 ? 12.481 31.685 10.375 1 97.53 295 ARG A C 1
ATOM 2296 O O . ARG A 1 295 ? 12.988 32.37 9.484 1 97.53 295 ARG A O 1
ATOM 2303 N N . ASP A 1 296 ? 13.112 30.677 10.955 1 97.38 296 ASP A N 1
ATOM 2304 C CA . ASP A 1 296 ? 14.473 30.31 10.578 1 97.38 296 ASP A CA 1
ATOM 2305 C C . ASP A 1 296 ? 14.528 29.81 9.136 1 97.38 296 ASP A C 1
ATOM 2307 O O . ASP A 1 296 ? 15.486 30.088 8.413 1 97.38 296 ASP A O 1
ATOM 2311 N N . ILE A 1 297 ? 13.499 29.046 8.754 1 97.39 297 ILE A N 1
ATOM 2312 C CA . ILE A 1 297 ? 13.404 28.54 7.389 1 97.39 297 ILE A CA 1
ATOM 2313 C C . ILE A 1 297 ? 13.327 29.709 6.409 1 97.39 297 ILE A C 1
ATOM 2315 O O . ILE A 1 297 ? 14.018 29.717 5.388 1 97.39 297 ILE A O 1
ATOM 2319 N N . LEU A 1 298 ? 12.508 30.703 6.704 1 97.26 298 LEU A N 1
ATOM 2320 C CA . LEU A 1 298 ? 12.322 31.856 5.83 1 97.26 298 LEU A CA 1
ATOM 2321 C C . LEU A 1 298 ? 13.602 32.68 5.737 1 97.26 298 LEU A C 1
ATOM 2323 O O . LEU A 1 298 ? 13.936 33.198 4.669 1 97.26 298 LEU A O 1
ATOM 2327 N N . GLN A 1 299 ? 14.294 32.76 6.853 1 96.45 299 GLN A N 1
ATOM 2328 C CA . GLN A 1 299 ? 15.536 33.526 6.882 1 96.45 299 GLN A CA 1
ATOM 2329 C C . GLN A 1 299 ? 16.641 32.814 6.107 1 96.45 299 GLN A C 1
ATOM 2331 O O . GLN A 1 299 ? 17.419 33.453 5.396 1 96.45 299 GLN A O 1
ATOM 2336 N N . GLU A 1 300 ? 16.677 31.544 6.246 1 96.79 300 GLU A N 1
ATOM 2337 C CA . GLU A 1 300 ? 17.765 30.746 5.69 1 96.79 300 GLU A CA 1
ATOM 2338 C C . GLU A 1 300 ? 17.598 30.559 4.184 1 96.79 300 GLU A C 1
ATOM 2340 O O . GLU A 1 300 ? 18.579 30.584 3.438 1 96.79 300 GLU A O 1
ATOM 2345 N N . TYR A 1 301 ? 16.344 30.411 3.723 1 95.67 301 TYR A N 1
ATOM 2346 C CA . TYR A 1 301 ? 16.162 30.01 2.333 1 95.67 301 TYR A CA 1
ATOM 2347 C C . TYR A 1 301 ? 15.431 31.09 1.545 1 95.67 301 TYR A C 1
ATOM 2349 O O . TYR A 1 301 ? 15.38 31.041 0.313 1 95.67 301 TYR A O 1
ATOM 2357 N N . GLY A 1 302 ? 14.873 31.95 2.331 1 88.3 302 GLY A N 1
ATOM 2358 C CA . GLY A 1 302 ? 14.136 33.018 1.674 1 88.3 302 GLY A CA 1
ATOM 2359 C C . GLY A 1 302 ? 15.031 34.127 1.154 1 88.3 302 GLY A C 1
ATOM 2360 O O . GLY A 1 302 ? 16.119 34.356 1.686 1 88.3 302 GLY A O 1
ATOM 2361 N N . GLU A 1 303 ? 14.833 34.644 -0.097 1 74.96 303 GLU A N 1
ATOM 2362 C CA . GLU A 1 303 ? 15.549 35.802 -0.624 1 74.96 303 GLU A CA 1
ATOM 2363 C C . GLU A 1 303 ? 14.979 37.103 -0.068 1 74.96 303 GLU A C 1
ATOM 2365 O O . GLU A 1 303 ? 13.786 37.185 0.234 1 74.96 303 GLU A O 1
ATOM 2370 N N . MET B 1 1 ? -9.23 -38.44 -21.237 1 53.9 1 MET B N 1
ATOM 2371 C CA . MET B 1 1 ? -9.125 -37.4 -22.257 1 53.9 1 MET B CA 1
ATOM 2372 C C . MET B 1 1 ? -8.273 -36.236 -21.761 1 53.9 1 MET B C 1
ATOM 2374 O O . MET B 1 1 ? -8.323 -35.883 -20.581 1 53.9 1 MET B O 1
ATOM 2378 N N . GLU B 1 2 ? -7.221 -35.784 -22.55 1 83.09 2 GLU B N 1
ATOM 2379 C CA . GLU B 1 2 ? -6.318 -34.686 -22.22 1 83.09 2 GLU B CA 1
ATOM 2380 C C . GLU B 1 2 ? -7.066 -33.357 -22.155 1 83.09 2 GLU B C 1
ATOM 2382 O O . GLU B 1 2 ? -7.875 -33.05 -23.033 1 83.09 2 GLU B O 1
ATOM 2387 N N . LEU B 1 3 ? -7.121 -32.699 -20.972 1 94.2 3 LEU B N 1
ATOM 2388 C CA . LEU B 1 3 ? -7.795 -31.416 -20.81 1 94.2 3 LEU B CA 1
ATOM 2389 C C . LEU B 1 3 ? -7.134 -30.341 -21.666 1 94.2 3 LEU B C 1
ATOM 2391 O O . LEU B 1 3 ? -5.905 -30.267 -21.736 1 94.2 3 LEU B O 1
ATOM 2395 N N . GLU B 1 4 ? -7.993 -29.682 -22.45 1 95.91 4 GLU B N 1
ATOM 2396 C CA . GLU B 1 4 ? -7.488 -28.616 -23.311 1 95.91 4 GLU B CA 1
ATOM 2397 C C . GLU B 1 4 ? -8.481 -27.46 -23.399 1 95.91 4 GLU B C 1
ATOM 2399 O O . GLU B 1 4 ? -9.686 -27.657 -23.232 1 95.91 4 GLU B O 1
ATOM 2404 N N . LEU B 1 5 ? -7.979 -26.343 -23.592 1 97.14 5 LEU B N 1
ATOM 2405 C CA . LEU B 1 5 ? -8.764 -25.133 -23.809 1 97.14 5 LEU B CA 1
ATOM 2406 C C . LEU B 1 5 ? -8.161 -24.287 -24.926 1 97.14 5 LEU B C 1
ATOM 2408 O O . LEU B 1 5 ? -7.023 -23.827 -24.817 1 97.14 5 LEU B O 1
ATOM 2412 N N . ASN B 1 6 ? -8.852 -24.133 -26.117 1 97.04 6 ASN B N 1
ATOM 2413 C CA . ASN B 1 6 ? -8.397 -23.388 -27.287 1 97.04 6 ASN B CA 1
ATOM 2414 C C . ASN B 1 6 ? -7.06 -23.914 -27.801 1 97.04 6 ASN B C 1
ATOM 2416 O O . ASN B 1 6 ? -6.174 -23.131 -28.149 1 97.04 6 ASN B O 1
ATOM 2420 N N . GLY B 1 7 ? -6.924 -25.209 -27.678 1 96.54 7 GLY B N 1
ATOM 2421 C CA . GLY B 1 7 ? -5.721 -25.84 -28.197 1 96.54 7 GLY B CA 1
ATOM 2422 C C . GLY B 1 7 ? -4.581 -25.864 -27.197 1 96.54 7 GLY B C 1
ATOM 2423 O O . GLY B 1 7 ? -3.509 -26.401 -27.482 1 96.54 7 GLY B O 1
ATOM 2424 N N . VAL B 1 8 ? -4.739 -25.286 -26.056 1 98.03 8 VAL B N 1
ATOM 2425 C CA . VAL B 1 8 ? -3.714 -25.258 -25.018 1 98.03 8 VAL B CA 1
ATOM 2426 C C . VAL B 1 8 ? -3.98 -26.363 -23.999 1 98.03 8 VAL B C 1
ATOM 2428 O O . VAL B 1 8 ? -5.083 -26.461 -23.454 1 98.03 8 VAL B O 1
ATOM 2431 N N . PRO B 1 9 ? -3.001 -27.217 -23.739 1 98.15 9 PRO B N 1
ATOM 2432 C CA . PRO B 1 9 ? -3.187 -28.252 -22.719 1 98.15 9 PRO B CA 1
ATOM 2433 C C . PRO B 1 9 ? -3.461 -27.673 -21.333 1 98.15 9 PRO B C 1
ATOM 2435 O O . PRO B 1 9 ? -2.86 -26.666 -20.951 1 98.15 9 PRO B O 1
ATOM 2438 N N . VAL B 1 10 ? -4.388 -28.244 -20.645 1 98.4 10 VAL B N 1
ATOM 2439 C CA . VAL B 1 10 ? -4.679 -27.92 -19.252 1 98.4 10 VAL B CA 1
ATOM 2440 C C . VAL B 1 10 ? -4.339 -29.113 -18.362 1 98.4 10 VAL B C 1
ATOM 2442 O O . VAL B 1 10 ? -4.799 -30.231 -18.609 1 98.4 10 VAL B O 1
ATOM 2445 N N . GLU B 1 11 ? -3.512 -28.878 -17.392 1 97.95 11 GLU B N 1
ATOM 2446 C CA . GLU B 1 11 ? -3.11 -29.953 -16.49 1 97.95 11 GLU B CA 1
ATOM 2447 C C . GLU B 1 11 ? -4.304 -30.492 -15.708 1 97.95 11 GLU B C 1
ATOM 2449 O O . GLU B 1 11 ? -5.14 -29.721 -15.231 1 97.95 11 GLU B O 1
ATOM 2454 N N . ASP B 1 12 ? -4.368 -31.835 -15.605 1 97.42 12 ASP B N 1
ATOM 2455 C CA . ASP B 1 12 ? -5.388 -32.451 -14.762 1 97.42 12 ASP B CA 1
ATOM 2456 C C . ASP B 1 12 ? -4.996 -32.384 -13.288 1 97.42 12 ASP B C 1
ATOM 2458 O O . ASP B 1 12 ? -4.517 -33.369 -12.722 1 97.42 12 ASP B O 1
ATOM 2462 N N . THR B 1 13 ? -5.203 -31.248 -12.697 1 97.21 13 THR B N 1
ATOM 2463 C CA . THR B 1 13 ? -4.846 -30.937 -11.317 1 97.21 13 THR B CA 1
ATOM 2464 C C . THR B 1 13 ? -5.927 -30.086 -10.657 1 97.21 13 THR B C 1
ATOM 2466 O O . THR B 1 13 ? -7.045 -29.988 -11.167 1 97.21 13 THR B O 1
ATOM 2469 N N . TYR B 1 14 ? -5.693 -29.69 -9.487 1 96.83 14 TYR B N 1
ATOM 2470 C CA . TYR B 1 14 ? -6.6 -28.802 -8.767 1 96.83 14 TYR B CA 1
ATOM 2471 C C . TYR B 1 14 ? -5.824 -27.743 -7.993 1 96.83 14 TYR B C 1
ATOM 2473 O O . TYR B 1 14 ? -4.641 -27.924 -7.696 1 96.83 14 TYR B O 1
ATOM 2481 N N . CYS B 1 15 ? -6.42 -26.635 -7.808 1 95.83 15 CYS B N 1
ATOM 2482 C CA . CYS B 1 15 ? -5.861 -25.656 -6.882 1 95.83 15 CYS B CA 1
ATOM 2483 C C . CYS B 1 15 ? -6.459 -25.819 -5.49 1 95.83 15 CYS B C 1
ATOM 2485 O O . CYS B 1 15 ? -7.58 -26.308 -5.344 1 95.83 15 CYS B O 1
ATOM 2487 N N . GLU B 1 16 ? -5.687 -25.484 -4.512 1 95.29 16 GLU B N 1
ATOM 2488 C CA . GLU B 1 16 ? -6.185 -25.439 -3.141 1 95.29 16 GLU B CA 1
ATOM 2489 C C . GLU B 1 16 ? -6.521 -24.01 -2.722 1 95.29 16 GLU B C 1
ATOM 2491 O O . GLU B 1 16 ? -5.715 -23.096 -2.913 1 95.29 16 GLU B O 1
ATOM 2496 N N . ALA B 1 17 ? -7.686 -23.802 -2.231 1 96.5 17 ALA B N 1
ATOM 2497 C CA . ALA B 1 17 ? -8.156 -22.508 -1.745 1 96.5 17 ALA B CA 1
ATOM 2498 C C . ALA B 1 17 ? -8.61 -22.6 -0.29 1 96.5 17 ALA B C 1
ATOM 2500 O O . ALA B 1 17 ? -8.767 -23.697 0.249 1 96.5 17 ALA B O 1
ATOM 2501 N N . PHE B 1 18 ? -8.777 -21.453 0.318 1 95.36 18 PHE B N 1
ATOM 2502 C CA . PHE B 1 18 ? -8.963 -21.384 1.762 1 95.36 18 PHE B CA 1
ATOM 2503 C C . PHE B 1 18 ? -10.192 -20.552 2.11 1 95.36 18 PHE B C 1
ATOM 2505 O O . PHE B 1 18 ? -10.519 -19.593 1.407 1 95.36 18 PHE B O 1
ATOM 2512 N N . ASP B 1 19 ? -10.775 -20.988 3.25 1 96.81 19 ASP B N 1
ATOM 2513 C CA . ASP B 1 19 ? -11.755 -20.066 3.815 1 96.81 19 ASP B CA 1
ATOM 2514 C C . ASP B 1 19 ? -11.084 -18.784 4.305 1 96.81 19 ASP B C 1
ATOM 2516 O O . ASP B 1 19 ? -9.988 -18.827 4.868 1 96.81 19 ASP B O 1
ATOM 2520 N N . GLY B 1 20 ? -11.679 -17.655 4.014 1 97.61 20 GLY B N 1
ATOM 2521 C CA . GLY B 1 20 ? -11.247 -16.358 4.509 1 97.61 20 GLY B CA 1
ATOM 2522 C C . GLY B 1 20 ? -12.395 -15.485 4.977 1 97.61 20 GLY B C 1
ATOM 2523 O O . GLY B 1 20 ? -13.561 -15.789 4.714 1 97.61 20 GLY B O 1
ATOM 2524 N N . ILE B 1 21 ? -12.068 -14.545 5.809 1 98.74 21 ILE B N 1
ATOM 2525 C CA . ILE B 1 21 ? -13.027 -13.525 6.219 1 98.74 21 ILE B CA 1
ATOM 2526 C C . ILE B 1 21 ? -12.754 -12.226 5.462 1 98.74 21 ILE B C 1
ATOM 2528 O O . ILE B 1 21 ? -11.608 -11.779 5.377 1 98.74 21 ILE B O 1
ATOM 2532 N N . TYR B 1 22 ? -13.81 -11.702 4.873 1 98.57 22 TYR B N 1
ATOM 2533 C CA . TYR B 1 22 ? -13.604 -10.459 4.138 1 98.57 22 TYR B CA 1
ATOM 2534 C C . TYR B 1 22 ? -14.6 -9.393 4.578 1 98.57 22 TYR B C 1
ATOM 2536 O O . TYR B 1 22 ? -15.651 -9.711 5.14 1 98.57 22 TYR B O 1
ATOM 2544 N N . SER B 1 23 ? -14.211 -8.228 4.431 1 98.66 23 SER B N 1
ATOM 2545 C CA . SER B 1 23 ? -15.087 -7.061 4.446 1 98.66 23 SER B CA 1
ATOM 2546 C C . SER B 1 23 ? -15.032 -6.313 3.118 1 98.66 23 SER B C 1
ATOM 2548 O O . SER B 1 23 ? -13.951 -6.086 2.572 1 98.66 23 SER B O 1
ATOM 2550 N N . ARG B 1 24 ? -16.173 -6.067 2.589 1 98.4 24 ARG B N 1
ATOM 2551 C CA . ARG B 1 24 ? -16.315 -5.238 1.397 1 98.4 24 ARG B CA 1
ATOM 2552 C C . ARG B 1 24 ? -16.716 -3.813 1.765 1 98.4 24 ARG B C 1
ATOM 2554 O O . ARG B 1 24 ? -17.723 -3.602 2.444 1 98.4 24 ARG B O 1
ATOM 2561 N N . ILE B 1 25 ? -15.934 -2.893 1.272 1 98.86 25 ILE B N 1
ATOM 2562 C CA . ILE B 1 25 ? -16.243 -1.497 1.56 1 98.86 25 ILE B CA 1
ATOM 2563 C C . ILE B 1 25 ? -16.367 -0.716 0.254 1 98.86 25 ILE B C 1
ATOM 2565 O O . ILE B 1 25 ? -15.758 -1.08 -0.755 1 98.86 25 ILE B O 1
ATOM 2569 N N . LEU B 1 26 ? -17.17 0.301 0.312 1 98.92 26 LEU B N 1
ATOM 2570 C CA . LEU B 1 26 ? -17.303 1.296 -0.747 1 98.92 26 LEU B CA 1
ATOM 2571 C C . LEU B 1 26 ? -16.614 2.599 -0.358 1 98.92 26 LEU B C 1
ATOM 2573 O O . LEU B 1 26 ? -16.999 3.241 0.622 1 98.92 26 LEU B O 1
ATOM 2577 N N . ILE B 1 27 ? -15.58 2.945 -1.053 1 98.96 27 ILE B N 1
ATOM 2578 C CA . ILE B 1 27 ? -14.859 4.202 -0.884 1 98.96 27 ILE B CA 1
ATOM 2579 C C . ILE B 1 27 ? -15.37 5.23 -1.891 1 98.96 27 ILE B C 1
ATOM 2581 O O . ILE B 1 27 ? -15.479 4.937 -3.084 1 98.96 27 ILE B O 1
ATOM 2585 N N . THR B 1 28 ? -15.696 6.397 -1.453 1 98.94 28 THR B N 1
ATOM 2586 C CA . THR B 1 28 ? -16.083 7.445 -2.391 1 98.94 28 THR B CA 1
ATOM 2587 C C . THR B 1 28 ? -15.191 8.672 -2.229 1 98.94 28 THR B C 1
ATOM 2589 O O . THR B 1 28 ? -14.588 8.873 -1.172 1 98.94 28 THR B O 1
ATOM 2592 N N . ALA B 1 29 ? -15.064 9.451 -3.233 1 98.79 29 ALA B N 1
ATOM 2593 C CA . ALA B 1 29 ? -14.309 10.702 -3.23 1 98.79 29 ALA B CA 1
ATOM 2594 C C . ALA B 1 29 ? -14.854 11.674 -4.273 1 98.79 29 ALA B C 1
ATOM 2596 O O . ALA B 1 29 ? -15.581 11.273 -5.184 1 98.79 29 ALA B O 1
ATOM 2597 N N . LYS B 1 30 ? -14.522 12.912 -4.114 1 98.03 30 LYS B N 1
ATOM 2598 C CA . LYS B 1 30 ? -14.953 13.934 -5.063 1 98.03 30 LYS B CA 1
ATOM 2599 C C . LYS B 1 30 ? -14.127 13.879 -6.345 1 98.03 30 LYS B C 1
ATOM 2601 O O . LYS B 1 30 ? -14.635 14.171 -7.43 1 98.03 30 LYS B O 1
ATOM 2606 N N . GLN B 1 31 ? -12.835 13.557 -6.184 1 97.74 31 GLN B N 1
ATOM 2607 C CA . GLN B 1 31 ? -11.929 13.515 -7.327 1 97.74 31 GLN B CA 1
ATOM 2608 C C . GLN B 1 31 ? -11.496 12.084 -7.634 1 97.74 31 GLN B C 1
ATOM 2610 O O . GLN B 1 31 ? -11.199 11.311 -6.721 1 97.74 31 GLN B O 1
ATOM 2615 N N . LYS B 1 32 ? -11.387 11.812 -8.889 1 98.17 32 LYS B N 1
ATOM 2616 C CA . LYS B 1 32 ? -11.038 10.466 -9.337 1 98.17 32 LYS B CA 1
ATOM 2617 C C . LYS B 1 32 ? -9.638 10.078 -8.87 1 98.17 32 LYS B C 1
ATOM 2619 O O . LYS B 1 32 ? -9.406 8.935 -8.472 1 98.17 32 LYS B O 1
ATOM 2624 N N . TRP B 1 33 ? -8.707 11.034 -8.974 1 97.93 33 TRP B N 1
ATOM 2625 C CA . TRP B 1 33 ? -7.33 10.699 -8.628 1 97.93 33 TRP B CA 1
ATOM 2626 C C . TRP B 1 33 ? -7.194 10.43 -7.133 1 97.93 33 TRP B C 1
ATOM 2628 O O . TRP B 1 33 ? -6.376 9.607 -6.716 1 97.93 33 TRP B O 1
ATOM 2638 N N . LEU B 1 34 ? -7.948 11.057 -6.285 1 98.58 34 LEU B N 1
ATOM 2639 C CA . LEU B 1 34 ? -7.96 10.785 -4.852 1 98.58 34 LEU B CA 1
ATOM 2640 C C . LEU B 1 34 ? -8.605 9.434 -4.56 1 98.58 34 LEU B C 1
ATOM 2642 O O . LEU B 1 34 ? -8.13 8.687 -3.701 1 98.58 34 LEU B O 1
ATOM 2646 N N . LEU B 1 35 ? -9.694 9.189 -5.306 1 98.88 35 LEU B N 1
ATOM 2647 C CA . LEU B 1 35 ? -10.351 7.894 -5.161 1 98.88 35 LEU B CA 1
ATOM 2648 C C . LEU B 1 35 ? -9.388 6.757 -5.486 1 98.88 35 LEU B C 1
ATOM 2650 O O . LEU B 1 35 ? -9.3 5.78 -4.738 1 98.88 35 LEU B O 1
ATOM 2654 N N . LYS B 1 36 ? -8.7 6.883 -6.545 1 98.55 36 LYS B N 1
ATOM 2655 C CA . LYS B 1 36 ? -7.744 5.858 -6.955 1 98.55 36 LYS B CA 1
ATOM 2656 C C . LYS B 1 36 ? -6.644 5.684 -5.912 1 98.55 36 LYS B C 1
ATOM 2658 O O . LYS B 1 36 ? -6.285 4.557 -5.564 1 98.55 36 LYS B O 1
ATOM 2663 N N . LYS B 1 37 ? -6.169 6.759 -5.425 1 98.22 37 LYS B N 1
ATOM 2664 C CA . LYS B 1 37 ? -5.132 6.702 -4.399 1 98.22 37 LYS B CA 1
ATOM 2665 C C . LYS B 1 37 ? -5.62 5.947 -3.166 1 98.22 37 LYS B C 1
ATOM 2667 O O . LYS B 1 37 ? -4.94 5.045 -2.674 1 98.22 37 LYS B O 1
ATOM 2672 N N . ALA B 1 38 ? -6.77 6.314 -2.73 1 98.84 38 ALA B N 1
ATOM 2673 C CA . ALA B 1 38 ? -7.319 5.685 -1.532 1 98.84 38 ALA B CA 1
ATOM 2674 C C . ALA B 1 38 ? -7.558 4.195 -1.755 1 98.84 38 ALA B C 1
ATOM 2676 O O . ALA B 1 38 ? -7.228 3.372 -0.898 1 98.84 38 ALA B O 1
ATOM 2677 N N . ALA B 1 39 ? -8.121 3.86 -2.876 1 98.75 39 ALA B N 1
ATOM 2678 C CA . ALA B 1 39 ? -8.464 2.472 -3.176 1 98.75 39 ALA B CA 1
ATOM 2679 C C . ALA B 1 39 ? -7.211 1.605 -3.269 1 98.75 39 ALA B C 1
ATOM 2681 O O . ALA B 1 39 ? -7.12 0.563 -2.615 1 98.75 39 ALA B O 1
ATOM 2682 N N . TYR B 1 40 ? -6.239 2.083 -3.976 1 98.09 40 TYR B N 1
ATOM 2683 C CA . TYR B 1 40 ? -5.048 1.271 -4.2 1 98.09 40 TYR B CA 1
ATOM 2684 C C . TYR B 1 40 ? -4.143 1.281 -2.973 1 98.09 40 TYR B C 1
ATOM 2686 O O . TYR B 1 40 ? -3.543 0.26 -2.629 1 98.09 40 TYR B O 1
ATOM 2694 N N . ASN B 1 41 ? -4.07 2.371 -2.281 1 97.91 41 ASN B N 1
ATOM 2695 C CA . ASN B 1 41 ? -3.246 2.426 -1.077 1 97.91 41 ASN B CA 1
ATOM 2696 C C . ASN B 1 41 ? -3.796 1.519 0.02 1 97.91 41 ASN B C 1
ATOM 2698 O O . ASN B 1 41 ? -3.035 0.822 0.694 1 97.91 41 ASN B O 1
ATOM 2702 N N . SER B 1 42 ? -5.063 1.491 0.153 1 98.51 42 SER B N 1
ATOM 2703 C CA . SER B 1 42 ? -5.667 0.754 1.258 1 98.51 42 SER B CA 1
ATOM 2704 C C . SER B 1 42 ? -5.671 -0.746 0.985 1 98.51 42 SER B C 1
ATOM 2706 O O . SER B 1 42 ? -5.928 -1.546 1.887 1 98.51 42 SER B O 1
ATOM 2708 N N . THR B 1 43 ? -5.368 -1.142 -0.237 1 98.52 43 THR B N 1
ATOM 2709 C CA . THR B 1 43 ? -5.386 -2.561 -0.571 1 98.52 43 THR B CA 1
ATOM 2710 C C . THR B 1 43 ? -3.995 -3.038 -0.982 1 98.52 43 THR B C 1
ATOM 2712 O O . THR B 1 43 ? -3.844 -4.136 -1.522 1 98.52 43 THR B O 1
ATOM 2715 N N . ALA B 1 44 ? -2.996 -2.207 -0.757 1 97.88 44 ALA B N 1
ATOM 2716 C CA . ALA B 1 44 ? -1.63 -2.535 -1.156 1 97.88 44 ALA B CA 1
ATOM 2717 C C . ALA B 1 44 ? -0.997 -3.527 -0.183 1 97.88 44 ALA B C 1
ATOM 2719 O O . ALA B 1 44 ? -1.475 -3.693 0.942 1 97.88 44 ALA B O 1
ATOM 2720 N N . LEU B 1 45 ? 0.022 -4.28 -0.645 1 97.46 45 LEU B N 1
ATOM 2721 C CA . LEU B 1 45 ? 0.865 -5.146 0.173 1 97.46 45 LEU B CA 1
ATOM 2722 C C . LEU B 1 45 ? 0.058 -6.307 0.744 1 97.46 45 LEU B C 1
ATOM 2724 O O . LEU B 1 45 ? -0.264 -6.319 1.935 1 97.46 45 LEU B O 1
ATOM 2728 N N . PRO B 1 46 ? -0.223 -7.244 -0.074 1 97.12 46 PRO B N 1
ATOM 2729 C CA . PRO B 1 46 ? -0.851 -8.443 0.487 1 97.12 46 PRO B CA 1
ATOM 2730 C C . PRO B 1 46 ? -0.021 -9.078 1.6 1 97.12 46 PRO B C 1
ATOM 2732 O O . PRO B 1 46 ? 1.083 -9.568 1.349 1 97.12 46 PRO B O 1
ATOM 2735 N N . SER B 1 47 ? -0.578 -9.186 2.863 1 96.57 47 SER B N 1
ATOM 2736 C CA . SER B 1 47 ? 0.267 -9.501 4.01 1 96.57 47 SER B CA 1
ATOM 2737 C C . SER B 1 47 ? -0.366 -10.579 4.883 1 96.57 47 SER B C 1
ATOM 2739 O O . SER B 1 47 ? -0.044 -10.694 6.068 1 96.57 47 SER B O 1
ATOM 2741 N N . THR B 1 48 ? -1.201 -11.393 4.328 1 94.8 48 THR B N 1
ATOM 2742 C CA . THR B 1 48 ? -1.803 -12.457 5.125 1 94.8 48 THR B CA 1
ATOM 2743 C C . THR B 1 48 ? -0.738 -13.434 5.616 1 94.8 48 THR B C 1
ATOM 2745 O O . THR B 1 48 ? -0.861 -13.998 6.705 1 94.8 48 THR B O 1
ATOM 2748 N N . VAL B 1 49 ? 0.306 -13.586 4.888 1 90.7 49 VAL B N 1
ATOM 2749 C CA . VAL B 1 49 ? 1.375 -14.503 5.27 1 90.7 49 VAL B CA 1
ATOM 2750 C C . VAL B 1 49 ? 2.09 -13.976 6.512 1 90.7 49 VAL B C 1
ATOM 2752 O O . VAL B 1 49 ? 2.794 -14.723 7.195 1 90.7 49 VAL B O 1
ATOM 2755 N N . PHE B 1 50 ? 1.921 -12.721 6.833 1 92.44 50 PHE B N 1
ATOM 2756 C CA . PHE B 1 50 ? 2.495 -12.114 8.028 1 92.44 50 PHE B CA 1
ATOM 2757 C C . PHE B 1 50 ? 1.466 -12.052 9.151 1 92.44 50 PHE B C 1
ATOM 2759 O O . PHE B 1 50 ? 1.676 -11.37 10.156 1 92.44 50 PHE B O 1
ATOM 2766 N N . GLY B 1 51 ? 0.33 -12.713 8.908 1 93.5 51 GLY B N 1
ATOM 2767 C CA . GLY B 1 51 ? -0.728 -12.667 9.905 1 93.5 51 GLY B CA 1
ATOM 2768 C C . GLY B 1 51 ? -1.542 -11.387 9.852 1 93.5 51 GLY B C 1
ATOM 2769 O O . GLY B 1 51 ? -2.228 -11.042 10.816 1 93.5 51 GLY B O 1
ATOM 2770 N N . GLU B 1 52 ? -1.415 -10.7 8.765 1 96.85 52 GLU B N 1
ATOM 2771 C CA . GLU B 1 52 ? -2.146 -9.454 8.554 1 96.85 52 GLU B CA 1
ATOM 2772 C C . GLU B 1 52 ? -3.255 -9.632 7.521 1 96.85 52 GLU B C 1
ATOM 2774 O O . GLU B 1 52 ? -3.993 -10.619 7.56 1 96.85 52 GLU B O 1
ATOM 2779 N N . SER B 1 53 ? -3.408 -8.632 6.665 1 98.35 53 SER B N 1
ATOM 2780 C CA . SER B 1 53 ? -4.507 -8.688 5.707 1 98.35 53 SER B CA 1
ATOM 2781 C C . SER B 1 53 ? -4.001 -8.538 4.276 1 98.35 53 SER B C 1
ATOM 2783 O O . SER B 1 53 ? -2.866 -8.113 4.054 1 98.35 53 SER B O 1
ATOM 2785 N N . GLU B 1 54 ? -4.757 -8.919 3.371 1 98.15 54 GLU B N 1
ATOM 2786 C CA . GLU B 1 54 ? -4.585 -8.607 1.955 1 98.15 54 GLU B CA 1
ATOM 2787 C C . GLU B 1 54 ? -5.878 -8.068 1.348 1 98.15 54 GLU B C 1
ATOM 2789 O O . GLU B 1 54 ? -6.959 -8.257 1.909 1 98.15 54 GLU B O 1
ATOM 2794 N N . GLY B 1 55 ? -5.775 -7.334 0.296 1 98.24 55 GLY B N 1
ATOM 2795 C CA . GLY B 1 55 ? -6.951 -6.724 -0.304 1 98.24 55 GLY B CA 1
ATOM 2796 C C . GLY B 1 55 ? -6.787 -6.443 -1.786 1 98.24 55 GLY B C 1
ATOM 2797 O O . GLY B 1 55 ? -5.744 -6.747 -2.369 1 98.24 55 GLY B O 1
ATOM 2798 N N . GLY B 1 56 ? -7.813 -5.996 -2.372 1 98.53 56 GLY B N 1
ATOM 2799 C CA . GLY B 1 56 ? -7.858 -5.594 -3.769 1 98.53 56 GLY B CA 1
ATOM 2800 C C . GLY B 1 56 ? -9.082 -4.766 -4.113 1 98.53 56 GLY B C 1
ATOM 2801 O O . GLY B 1 56 ? -10.075 -4.785 -3.383 1 98.53 56 GLY B O 1
ATOM 2802 N N . VAL B 1 57 ? -8.957 -4.008 -5.159 1 98.53 57 VAL B N 1
ATOM 2803 C CA . VAL B 1 57 ? -10.095 -3.275 -5.702 1 98.53 57 VAL B CA 1
ATOM 2804 C C . VAL B 1 57 ? -10.957 -4.21 -6.547 1 98.53 57 VAL B C 1
ATOM 2806 O O . VAL B 1 57 ? -10.468 -4.825 -7.498 1 98.53 57 VAL B O 1
ATOM 2809 N N . GLU B 1 58 ? -12.152 -4.306 -6.18 1 98.42 58 GLU B N 1
ATOM 2810 C CA . GLU B 1 58 ? -13.088 -5.129 -6.94 1 98.42 58 GLU B CA 1
ATOM 2811 C C . GLU B 1 58 ? -13.534 -4.421 -8.217 1 98.42 58 GLU B C 1
ATOM 2813 O O . GLU B 1 58 ? -13.511 -5.01 -9.299 1 98.42 58 GLU B O 1
ATOM 2818 N N . LYS B 1 59 ? -13.947 -3.203 -8.068 1 97.88 59 LYS B N 1
ATOM 2819 C CA . LYS B 1 59 ? -14.364 -2.418 -9.227 1 97.88 59 LYS B CA 1
ATOM 2820 C C . LYS B 1 59 ? -14.567 -0.953 -8.855 1 97.88 59 LYS B C 1
ATOM 2822 O O . LYS B 1 59 ? -14.747 -0.625 -7.68 1 97.88 59 LYS B O 1
ATOM 2827 N N . PHE B 1 60 ? -14.513 -0.112 -9.848 1 98.13 60 PHE B N 1
ATOM 2828 C CA . PHE B 1 60 ? -14.93 1.279 -9.719 1 98.13 60 PHE B CA 1
ATOM 2829 C C . PHE B 1 60 ? -16.397 1.442 -10.098 1 98.13 60 PHE B C 1
ATOM 2831 O O . PHE B 1 60 ? -16.899 0.735 -10.974 1 98.13 60 PHE B O 1
ATOM 2838 N N . VAL B 1 61 ? -17.097 2.351 -9.445 1 98.18 61 VAL B N 1
ATOM 2839 C CA . VAL B 1 61 ? -18.526 2.52 -9.685 1 98.18 61 VAL B CA 1
ATOM 2840 C C . VAL B 1 61 ? -18.839 3.996 -9.924 1 98.18 61 VAL B C 1
ATOM 2842 O O . VAL B 1 61 ? -18.089 4.874 -9.491 1 98.18 61 VAL B O 1
ATOM 2845 N N . SER B 1 62 ? -19.94 4.273 -10.549 1 98.12 62 SER B N 1
ATOM 2846 C CA . SER B 1 62 ? -20.354 5.631 -10.887 1 98.12 62 SER B CA 1
ATOM 2847 C C . SER B 1 62 ? -21.107 6.283 -9.732 1 98.12 62 SER B C 1
ATOM 2849 O O . SER B 1 62 ? -21.538 5.6 -8.801 1 98.12 62 SER B O 1
ATOM 2851 N N . PRO B 1 63 ? -21.28 7.616 -9.807 1 98.47 63 PRO B N 1
ATOM 2852 C CA . PRO B 1 63 ? -22.019 8.343 -8.772 1 98.47 63 PRO B CA 1
ATOM 2853 C C . PRO B 1 63 ? -23.437 7.811 -8.576 1 98.47 63 PRO B C 1
ATOM 2855 O O . PRO B 1 63 ? -23.98 7.881 -7.471 1 98.47 63 PRO B O 1
ATOM 2858 N N . GLN B 1 64 ? -24.034 7.218 -9.579 1 98.31 64 GLN B N 1
ATOM 2859 C CA . GLN B 1 64 ? -25.401 6.715 -9.493 1 98.31 64 GLN B CA 1
ATOM 2860 C C . GLN B 1 64 ? -25.474 5.469 -8.615 1 98.31 64 GLN B C 1
ATOM 2862 O O . GLN B 1 64 ? -26.555 5.084 -8.164 1 98.31 64 GLN B O 1
ATOM 2867 N N . GLU B 1 65 ? -24.32 4.878 -8.338 1 97.91 65 GLU B N 1
ATOM 2868 C CA . GLU B 1 65 ? -24.284 3.62 -7.599 1 97.91 65 GLU B CA 1
ATOM 2869 C C . GLU B 1 65 ? -23.854 3.841 -6.152 1 97.91 65 GLU B C 1
ATOM 2871 O O . GLU B 1 65 ? -23.699 2.884 -5.391 1 97.91 65 GLU B O 1
ATOM 2876 N N . THR B 1 66 ? -23.644 5.038 -5.811 1 98.61 66 THR B N 1
ATOM 2877 C CA . THR B 1 66 ? -23.145 5.323 -4.47 1 98.61 66 THR B CA 1
ATOM 2878 C C . THR B 1 66 ? -24.179 6.103 -3.663 1 98.61 66 THR B C 1
ATOM 2880 O O . THR B 1 66 ? -24.94 6.896 -4.221 1 98.61 66 THR B O 1
ATOM 2883 N N . PRO B 1 67 ? -24.172 5.946 -2.391 1 98.36 67 PRO B N 1
ATOM 2884 C CA . PRO B 1 67 ? -25.165 6.629 -1.558 1 98.36 67 PRO B CA 1
ATOM 2885 C C . PRO B 1 67 ? -25.03 8.15 -1.606 1 98.36 67 PRO B C 1
ATOM 2887 O O . PRO B 1 67 ? -26.028 8.866 -1.497 1 98.36 67 PRO B O 1
ATOM 2890 N N . ASP B 1 68 ? -23.826 8.663 -1.812 1 98.44 68 ASP B N 1
ATOM 2891 C CA . ASP B 1 68 ? -23.608 10.1 -1.671 1 98.44 68 ASP B CA 1
ATOM 2892 C C . ASP B 1 68 ? -23.421 10.763 -3.034 1 98.44 68 ASP B C 1
ATOM 2894 O O . ASP B 1 68 ? -22.949 11.899 -3.118 1 98.44 68 ASP B O 1
ATOM 2898 N N . GLY B 1 69 ? -23.644 10.055 -4.094 1 98.56 69 GLY B N 1
ATOM 2899 C CA . GLY B 1 69 ? -23.652 10.617 -5.435 1 98.56 69 GLY B CA 1
ATOM 2900 C C . GLY B 1 69 ? -22.264 10.937 -5.957 1 98.56 69 GLY B C 1
ATOM 2901 O O . GLY B 1 69 ? -22.111 11.752 -6.869 1 98.56 69 GLY B O 1
ATOM 2902 N N . ARG B 1 70 ? -21.268 10.314 -5.421 1 98.62 70 ARG B N 1
ATOM 2903 C CA . ARG B 1 70 ? -19.886 10.568 -5.817 1 98.62 70 ARG B CA 1
ATOM 2904 C C . ARG B 1 70 ? -19.279 9.349 -6.502 1 98.62 70 ARG B C 1
ATOM 2906 O O . ARG B 1 70 ? -19.886 8.276 -6.522 1 98.62 70 ARG B O 1
ATOM 2913 N N . LEU B 1 71 ? -18.017 9.544 -7.089 1 98.74 71 LEU B N 1
ATOM 2914 C CA . LEU B 1 71 ? -17.281 8.406 -7.629 1 98.74 71 LEU B CA 1
ATOM 2915 C C . LEU B 1 71 ? -16.924 7.416 -6.525 1 98.74 71 LEU B C 1
ATOM 2917 O O . LEU B 1 71 ? -16.641 7.817 -5.394 1 98.74 71 LEU B O 1
ATOM 2921 N N . GLY B 1 72 ? -16.963 6.124 -6.929 1 98.85 72 GLY B N 1
ATOM 2922 C CA . GLY B 1 72 ? -16.701 5.147 -5.885 1 98.85 72 GLY B CA 1
ATOM 2923 C C . GLY B 1 72 ? -15.835 3.992 -6.352 1 98.85 72 GLY B C 1
ATOM 2924 O O . GLY B 1 72 ? -15.603 3.829 -7.551 1 98.85 72 GLY B O 1
ATOM 2925 N N . ALA B 1 73 ? -15.3 3.264 -5.426 1 98.87 73 ALA B N 1
ATOM 2926 C CA . ALA B 1 73 ? -14.588 2.004 -5.621 1 98.87 73 ALA B CA 1
ATOM 2927 C C . ALA B 1 73 ? -14.979 0.982 -4.557 1 98.87 73 ALA B C 1
ATOM 2929 O O . ALA B 1 73 ? -15.007 1.298 -3.365 1 98.87 73 ALA B O 1
ATOM 2930 N N . ILE B 1 74 ? -15.32 -0.183 -4.977 1 98.83 74 ILE B N 1
ATOM 2931 C CA . ILE B 1 74 ? -15.536 -1.289 -4.049 1 98.83 74 ILE B CA 1
ATOM 2932 C C . ILE B 1 74 ? -14.227 -2.045 -3.835 1 98.83 74 ILE B C 1
ATOM 2934 O O . ILE B 1 74 ? -13.555 -2.421 -4.798 1 98.83 74 ILE B O 1
ATOM 2938 N N . ALA B 1 75 ? -13.84 -2.192 -2.621 1 98.79 75 ALA B N 1
ATOM 2939 C CA . ALA B 1 75 ? -12.63 -2.919 -2.247 1 98.79 75 ALA B CA 1
ATOM 2940 C C . ALA B 1 75 ? -12.945 -4.037 -1.257 1 98.79 75 ALA B C 1
ATOM 2942 O O . ALA B 1 75 ? -13.926 -3.958 -0.514 1 98.79 75 ALA B O 1
ATOM 2943 N N . GLN B 1 76 ? -12.18 -5.019 -1.294 1 98.84 76 GLN B N 1
ATOM 2944 C CA . GLN B 1 76 ? -12.269 -6.114 -0.334 1 98.84 76 GLN B CA 1
ATOM 2945 C C . GLN B 1 76 ? -11.007 -6.202 0.519 1 98.84 76 GLN B C 1
ATOM 2947 O O . GLN B 1 76 ? -9.893 -6.088 0.002 1 98.84 76 GLN B O 1
ATOM 2952 N N . ILE B 1 77 ? -11.173 -6.427 1.786 1 98.83 77 ILE B N 1
ATOM 2953 C CA . ILE B 1 77 ? -10.082 -6.681 2.721 1 98.83 77 ILE B CA 1
ATOM 2954 C C . ILE B 1 77 ? -10.268 -8.051 3.371 1 98.83 77 ILE B C 1
ATOM 2956 O O . ILE B 1 77 ? -11.331 -8.343 3.924 1 98.83 77 ILE B O 1
ATOM 2960 N N . TRP B 1 78 ? -9.229 -8.835 3.312 1 98.78 78 TRP B N 1
ATOM 2961 C CA . TRP B 1 78 ? -9.316 -10.239 3.699 1 98.78 78 TRP B CA 1
ATOM 2962 C C . TRP B 1 78 ? -8.347 -10.551 4.835 1 98.78 78 TRP B C 1
ATOM 2964 O O . TRP B 1 78 ? -7.215 -10.063 4.845 1 98.78 78 TRP B O 1
ATOM 2974 N N . VAL B 1 79 ? -8.805 -11.414 5.766 1 98.59 79 VAL B N 1
ATOM 2975 C CA . VAL B 1 79 ? -7.936 -12.032 6.762 1 98.59 79 VAL B CA 1
ATOM 2976 C C . VAL B 1 79 ? -8.188 -13.538 6.804 1 98.59 79 VAL B C 1
ATOM 2978 O O . VAL B 1 79 ? -9.224 -14.014 6.335 1 98.59 79 VAL B O 1
ATOM 2981 N N . ALA B 1 80 ? -7.224 -14.242 7.284 1 96.73 80 ALA B N 1
ATOM 2982 C CA . ALA B 1 80 ? -7.376 -15.688 7.428 1 96.73 80 ALA B CA 1
ATOM 2983 C C . ALA B 1 80 ? -8.497 -16.026 8.408 1 96.73 80 ALA B C 1
ATOM 2985 O O . ALA B 1 80 ? -8.67 -15.345 9.422 1 96.73 80 ALA B O 1
ATOM 2986 N N . LYS B 1 81 ? -9.222 -17.047 8.109 1 96.57 81 LYS B N 1
ATOM 2987 C CA . LYS B 1 81 ? -10.19 -17.563 9.072 1 96.57 81 LYS B CA 1
ATOM 2988 C C . LYS B 1 81 ? -9.491 -18.262 10.234 1 96.57 81 LYS B C 1
ATOM 2990 O O . LYS B 1 81 ? -8.836 -19.289 10.044 1 96.57 81 LYS B O 1
ATOM 2995 N N . SER B 1 82 ? -9.516 -17.67 11.344 1 95.1 82 SER B N 1
ATOM 2996 C CA . SER B 1 82 ? -8.903 -18.191 12.562 1 95.1 82 SER B CA 1
ATOM 2997 C C . SER B 1 82 ? -9.785 -17.932 13.779 1 95.1 82 SER B C 1
ATOM 2999 O O . SER B 1 82 ? -10.818 -17.268 13.674 1 95.1 82 SER B O 1
ATOM 3001 N N . LYS B 1 83 ? -9.293 -18.436 14.939 1 95.06 83 LYS B N 1
ATOM 3002 C CA . LYS B 1 83 ? -10.028 -18.24 16.185 1 95.06 83 LYS B CA 1
ATOM 3003 C C . LYS B 1 83 ? -10.101 -16.761 16.554 1 95.06 83 LYS B C 1
ATOM 3005 O O . LYS B 1 83 ? -11.099 -16.303 17.114 1 95.06 83 LYS B O 1
ATOM 3010 N N . ASN B 1 84 ? -9.099 -16.028 16.15 1 96.18 84 ASN B N 1
ATOM 3011 C CA . ASN B 1 84 ? -9.021 -14.623 16.533 1 96.18 84 ASN B CA 1
ATOM 3012 C C . ASN B 1 84 ? -9.259 -13.702 15.34 1 96.18 84 ASN B C 1
ATOM 3014 O O . ASN B 1 84 ? -8.796 -12.56 15.33 1 96.18 84 ASN B O 1
ATOM 3018 N N . PHE B 1 85 ? -9.975 -14.195 14.347 1 97.39 85 PHE B N 1
ATOM 3019 C CA . PHE B 1 85 ? -10.067 -13.446 13.1 1 97.39 85 PHE B CA 1
ATOM 3020 C C . PHE B 1 85 ? -10.72 -12.088 13.331 1 97.39 85 PHE B C 1
ATOM 3022 O O . PHE B 1 85 ? -10.395 -11.113 12.65 1 97.39 85 PHE B O 1
ATOM 3029 N N . GLU B 1 86 ? -11.673 -12.01 14.277 1 96.65 86 GLU B N 1
ATOM 3030 C CA . GLU B 1 86 ? -12.391 -10.758 14.499 1 96.65 86 GLU B CA 1
ATOM 3031 C C . GLU B 1 86 ? -11.441 -9.649 14.945 1 96.65 86 GLU B C 1
ATOM 3033 O O . GLU B 1 86 ? -11.508 -8.527 14.438 1 96.65 86 GLU B O 1
ATOM 3038 N N . SER B 1 87 ? -10.618 -10.017 15.871 1 96.5 87 SER B N 1
ATOM 3039 C CA . SER B 1 87 ? -9.642 -9.045 16.354 1 96.5 87 SER B CA 1
ATOM 3040 C C . SER B 1 87 ? -8.658 -8.657 15.255 1 96.5 87 SER B C 1
ATOM 3042 O O . SER B 1 87 ? -8.291 -7.487 15.127 1 96.5 87 SER B O 1
ATOM 3044 N N . VAL B 1 88 ? -8.206 -9.598 14.451 1 97.52 88 VAL B N 1
ATOM 3045 C CA . VAL B 1 88 ? -7.276 -9.336 13.358 1 97.52 88 VAL B CA 1
ATOM 3046 C C . VAL B 1 88 ? -7.952 -8.465 12.302 1 97.52 88 VAL B C 1
ATOM 3048 O O . VAL B 1 88 ? -7.371 -7.483 11.833 1 97.52 88 VAL B O 1
ATOM 3051 N N . LEU B 1 89 ? -9.186 -8.822 11.985 1 97.81 89 LEU B N 1
ATOM 3052 C CA . LEU B 1 89 ? -9.922 -8.07 10.975 1 97.81 89 LEU B CA 1
ATOM 3053 C C . LEU B 1 89 ? -10.12 -6.622 11.412 1 97.81 89 LEU B C 1
ATOM 3055 O O . LEU B 1 89 ? -9.905 -5.697 10.626 1 97.81 89 LEU B O 1
ATOM 3059 N N . MET B 1 90 ? -10.537 -6.439 12.605 1 96.24 90 MET B N 1
ATOM 3060 C CA . MET B 1 90 ? -10.776 -5.091 13.114 1 96.24 90 MET B CA 1
ATOM 3061 C C . MET B 1 90 ? -9.493 -4.267 13.091 1 96.24 90 MET B C 1
ATOM 3063 O O . MET B 1 90 ? -9.506 -3.102 12.69 1 96.24 90 MET B O 1
ATOM 3067 N N . ARG B 1 91 ? -8.442 -4.863 13.519 1 96.02 91 ARG B N 1
ATOM 3068 C CA . ARG B 1 91 ? -7.154 -4.177 13.525 1 96.02 91 ARG B CA 1
ATOM 3069 C C . ARG B 1 91 ? -6.717 -3.82 12.109 1 96.02 91 ARG B C 1
ATOM 3071 O O . ARG B 1 91 ? -6.287 -2.694 11.852 1 96.02 91 ARG B O 1
ATOM 3078 N N . GLU B 1 92 ? -6.811 -4.756 11.245 1 97.6 92 GLU B N 1
ATOM 3079 C CA . GLU B 1 92 ? -6.361 -4.564 9.869 1 97.6 92 GLU B CA 1
ATOM 3080 C C . GLU B 1 92 ? -7.263 -3.584 9.125 1 97.6 92 GLU B C 1
ATOM 3082 O O . GLU B 1 92 ? -6.784 -2.771 8.331 1 97.6 92 GLU B O 1
ATOM 3087 N N . MET B 1 93 ? -8.592 -3.669 9.367 1 97.47 93 MET B N 1
ATOM 3088 C CA . MET B 1 93 ? -9.511 -2.691 8.793 1 97.47 93 MET B CA 1
ATOM 3089 C C . MET B 1 93 ? -9.197 -1.286 9.297 1 97.47 93 MET B C 1
ATOM 3091 O O . MET B 1 93 ? -9.192 -0.33 8.52 1 97.47 93 MET B O 1
ATOM 3095 N N . SER B 1 94 ? -8.956 -1.213 10.541 1 96.71 94 SER B N 1
ATOM 3096 C CA . SER B 1 94 ? -8.608 0.074 11.133 1 96.71 94 SER B CA 1
ATOM 3097 C C . SER B 1 94 ? -7.357 0.66 10.487 1 96.71 94 SER B C 1
ATOM 3099 O O . SER B 1 94 ? -7.348 1.824 10.081 1 96.71 94 SER B O 1
ATOM 3101 N N . LYS B 1 95 ? -6.335 -0.087 10.371 1 96.82 95 LYS B N 1
ATOM 3102 C CA . LYS B 1 95 ? -5.069 0.345 9.786 1 96.82 95 LYS B CA 1
ATOM 3103 C C . LYS B 1 95 ? -5.26 0.813 8.346 1 96.82 95 LYS B C 1
ATOM 3105 O O . LYS B 1 95 ? -4.807 1.897 7.975 1 96.82 95 LYS B O 1
ATOM 3110 N N . ARG B 1 96 ? -5.949 0.062 7.568 1 98.55 96 ARG B N 1
ATOM 3111 C CA . ARG B 1 96 ? -6.095 0.346 6.144 1 98.55 96 ARG B CA 1
ATOM 3112 C C . ARG B 1 96 ? -7.016 1.54 5.916 1 98.55 96 ARG B C 1
ATOM 3114 O O . ARG B 1 96 ? -6.772 2.357 5.026 1 98.55 96 ARG B O 1
ATOM 3121 N N . ILE B 1 97 ? -8.053 1.644 6.716 1 98.54 97 ILE B N 1
ATOM 3122 C CA . ILE B 1 97 ? -8.966 2.77 6.548 1 98.54 97 ILE B CA 1
ATOM 3123 C C . ILE B 1 97 ? -8.304 4.05 7.052 1 98.54 97 ILE B C 1
ATOM 3125 O O . ILE B 1 97 ? -8.36 5.088 6.388 1 98.54 97 ILE B O 1
ATOM 3129 N N . ARG B 1 98 ? -7.638 4.006 8.164 1 97.6 98 ARG B N 1
ATOM 3130 C CA . ARG B 1 98 ? -7.048 5.198 8.765 1 97.6 98 ARG B CA 1
ATOM 3131 C C . ARG B 1 98 ? -5.852 5.685 7.955 1 97.6 98 ARG B C 1
ATOM 3133 O O . ARG B 1 98 ? -5.679 6.889 7.755 1 97.6 98 ARG B O 1
ATOM 3140 N N . GLN B 1 99 ? -5.054 4.727 7.468 1 97.61 99 GLN B N 1
ATOM 3141 C CA . GLN B 1 99 ? -3.781 5.097 6.859 1 97.61 99 GLN B CA 1
ATOM 3142 C C . GLN B 1 99 ? -3.905 5.195 5.341 1 97.61 99 GLN B C 1
ATOM 3144 O O . GLN B 1 99 ? -3.039 5.77 4.678 1 97.61 99 GLN B O 1
ATOM 3149 N N . GLY B 1 100 ? -5.002 4.644 4.811 1 98.21 100 GLY B N 1
ATOM 3150 C CA . GLY B 1 100 ? -5.108 4.598 3.362 1 98.21 100 GLY B CA 1
ATOM 3151 C C . GLY B 1 100 ? -6.306 5.359 2.827 1 98.21 100 GLY B C 1
ATOM 3152 O O . GLY B 1 100 ? -6.38 5.648 1.631 1 98.21 100 GLY B O 1
ATOM 3153 N N . ILE B 1 101 ? -7.248 5.729 3.698 1 98.8 101 ILE B N 1
ATOM 3154 C CA . ILE B 1 101 ? -8.474 6.334 3.191 1 98.8 101 ILE B CA 1
ATOM 3155 C C . ILE B 1 101 ? -8.768 7.624 3.953 1 98.8 101 ILE B C 1
ATOM 3157 O O . ILE B 1 101 ? -8.802 8.707 3.364 1 98.8 101 ILE B O 1
ATOM 3161 N N . LEU B 1 102 ? -8.852 7.554 5.264 1 98.49 102 LEU B N 1
ATOM 3162 C CA . LEU B 1 102 ? -9.187 8.701 6.101 1 98.49 102 LEU B CA 1
ATOM 3163 C C . LEU B 1 102 ? -8.216 9.851 5.861 1 98.49 102 LEU B C 1
ATOM 3165 O O . LEU B 1 102 ? -8.622 11.015 5.828 1 98.49 102 LEU B O 1
ATOM 3169 N N . VAL B 1 103 ? -7.008 9.586 5.593 1 98.15 103 VAL B N 1
ATOM 3170 C CA . VAL B 1 103 ? -5.961 10.595 5.472 1 98.15 103 VAL B CA 1
ATOM 3171 C C . VAL B 1 103 ? -5.942 11.151 4.05 1 98.15 103 VAL B C 1
ATOM 3173 O O . VAL B 1 103 ? -5.17 12.063 3.743 1 98.15 103 VAL B O 1
ATOM 3176 N N . VAL B 1 104 ? -6.718 10.637 3.174 1 98.66 104 VAL B N 1
ATOM 3177 C CA . VAL B 1 104 ? -6.844 11.119 1.802 1 98.66 104 VAL B CA 1
ATOM 3178 C C . VAL B 1 104 ? -8.033 12.071 1.697 1 98.66 104 VAL B C 1
ATOM 3180 O O . VAL B 1 104 ? -9.166 11.698 2.012 1 98.66 104 VAL B O 1
ATOM 3183 N N . PRO B 1 105 ? -7.841 13.237 1.218 1 98.54 105 PRO B N 1
ATOM 3184 C CA . PRO B 1 105 ? -8.899 14.25 1.214 1 98.54 105 PRO B CA 1
ATOM 3185 C C . PRO B 1 105 ? -10.168 13.774 0.51 1 98.54 105 PRO B C 1
ATOM 3187 O O . PRO B 1 105 ? -10.091 13.079 -0.507 1 98.54 105 PRO B O 1
ATOM 3190 N N . THR B 1 106 ? -11.354 14.102 1.095 1 98.52 106 THR B N 1
ATOM 3191 C CA . THR B 1 106 ? -12.701 14.054 0.537 1 98.52 106 THR B CA 1
ATOM 3192 C C . THR B 1 106 ? -13.255 12.633 0.584 1 98.52 106 THR B C 1
ATOM 3194 O O . THR B 1 106 ? -14.382 12.386 0.148 1 98.52 106 THR B O 1
ATOM 3197 N N . THR B 1 107 ? -12.54 11.699 1.087 1 98.83 107 THR B N 1
ATOM 3198 C CA . THR B 1 107 ? -12.959 10.304 1.013 1 98.83 107 THR B CA 1
ATOM 3199 C C . THR B 1 107 ? -14.016 10 2.071 1 98.83 107 THR B C 1
ATOM 3201 O O . THR B 1 107 ? -14.092 10.684 3.093 1 98.83 107 THR B O 1
ATOM 3204 N N . ARG B 1 108 ? -14.829 9.049 1.779 1 98.9 108 ARG B N 1
ATOM 3205 C CA . ARG B 1 108 ? -15.8 8.443 2.683 1 98.9 108 ARG B CA 1
ATOM 3206 C C . ARG B 1 108 ? -15.813 6.925 2.536 1 98.9 108 ARG B C 1
ATOM 3208 O O . ARG B 1 108 ? -15.344 6.39 1.529 1 98.9 108 ARG B O 1
ATOM 3215 N N . VAL B 1 109 ? -16.355 6.265 3.557 1 98.94 109 VAL B N 1
ATOM 3216 C CA . VAL B 1 109 ? -16.397 4.807 3.515 1 98.94 109 VAL B CA 1
ATOM 3217 C C . VAL B 1 109 ? -17.8 4.32 3.871 1 98.94 109 VAL B C 1
ATOM 3219 O O . VAL B 1 109 ? -18.381 4.757 4.867 1 98.94 109 VAL B O 1
ATOM 3222 N N . PHE B 1 110 ? -18.314 3.432 3.089 1 98.89 110 PHE B N 1
ATOM 3223 C CA . PHE B 1 110 ? -19.6 2.794 3.342 1 98.89 110 PHE B CA 1
ATOM 3224 C C . PHE B 1 110 ? -19.46 1.277 3.349 1 98.89 110 PHE B C 1
ATOM 3226 O O . PHE B 1 110 ? -18.531 0.731 2.75 1 98.89 110 PHE B O 1
ATOM 3233 N N . ASN B 1 111 ? -20.378 0.659 4.04 1 98.65 111 ASN B N 1
ATOM 3234 C CA . ASN B 1 111 ? -20.473 -0.796 4.01 1 98.65 111 ASN B CA 1
ATOM 3235 C C . ASN B 1 111 ? -20.96 -1.299 2.654 1 98.65 111 ASN B C 1
ATOM 3237 O O . ASN B 1 111 ? -21.939 -0.784 2.112 1 98.65 111 ASN B O 1
ATOM 3241 N N . ALA B 1 112 ? -20.293 -2.271 2.126 1 98.47 112 ALA B N 1
ATOM 3242 C CA . ALA B 1 112 ? -20.723 -2.898 0.879 1 98.47 112 ALA B CA 1
ATOM 3243 C C . ALA B 1 112 ? -20.816 -4.414 1.031 1 98.47 112 ALA B C 1
ATOM 3245 O O . ALA B 1 112 ? -20.902 -5.14 0.038 1 98.47 112 ALA B O 1
ATOM 3246 N N . THR B 1 113 ? -20.739 -4.923 2.243 1 98.26 113 THR B N 1
ATOM 3247 C CA . THR B 1 113 ? -20.849 -6.351 2.523 1 98.26 113 THR B CA 1
ATOM 3248 C C . THR B 1 113 ? -22.303 -6.744 2.766 1 98.26 113 THR B C 1
ATOM 3250 O O . THR B 1 113 ? -22.972 -6.169 3.627 1 98.26 113 THR B O 1
ATOM 3253 N N . GLU B 1 114 ? -22.765 -7.67 2.089 1 95.54 114 GLU B N 1
ATOM 3254 C CA . GLU B 1 114 ? -24.073 -8.246 2.391 1 95.54 114 GLU B CA 1
ATOM 3255 C C . GLU B 1 114 ? -23.976 -9.276 3.512 1 95.54 114 GLU B C 1
ATOM 3257 O O . GLU B 1 114 ? -23.766 -10.463 3.255 1 95.54 114 GLU B O 1
ATOM 3262 N N . SER B 1 115 ? -24.181 -8.784 4.705 1 97 115 SER B N 1
ATOM 3263 C CA . SER B 1 115 ? -24.006 -9.636 5.877 1 97 115 SER B CA 1
ATOM 3264 C C . SER B 1 115 ? -24.82 -9.123 7.06 1 97 115 SER B C 1
ATOM 3266 O O . SER B 1 115 ? -25.217 -7.956 7.088 1 97 115 SER B O 1
ATOM 3268 N N . ASP B 1 116 ? -25.058 -10.024 8.039 1 96.53 116 ASP B N 1
ATOM 3269 C CA . ASP B 1 116 ? -25.706 -9.641 9.29 1 96.53 116 ASP B CA 1
ATOM 3270 C C . ASP B 1 116 ? -24.685 -9.502 10.417 1 96.53 116 ASP B C 1
ATOM 3272 O O . ASP B 1 116 ? -25.045 -9.184 11.553 1 96.53 116 ASP B O 1
ATOM 3276 N N . LYS B 1 117 ? -23.473 -9.762 10.12 1 97.64 117 LYS B N 1
ATOM 3277 C CA . LYS B 1 117 ? -22.371 -9.582 11.061 1 97.64 117 LYS B CA 1
ATOM 3278 C C . LYS B 1 117 ? -21.592 -8.306 10.757 1 97.64 117 LYS B C 1
ATOM 3280 O O . LYS B 1 117 ? -21.275 -8.026 9.599 1 97.64 117 LYS B O 1
ATOM 3285 N N . PHE B 1 118 ? -21.355 -7.522 11.78 1 97.44 118 PHE B N 1
ATOM 3286 C CA . PHE B 1 118 ? -20.699 -6.236 11.575 1 97.44 118 PHE B CA 1
ATOM 3287 C C . PHE B 1 118 ? -19.711 -5.947 12.698 1 97.44 118 PHE B C 1
ATOM 3289 O O . PHE B 1 118 ? -19.824 -6.507 13.791 1 97.44 118 PHE B O 1
ATOM 3296 N N . PHE B 1 119 ? -18.796 -5.216 12.434 1 95.98 119 PHE B N 1
ATOM 3297 C CA . PHE B 1 119 ? -18.045 -4.553 13.493 1 95.98 119 PHE B CA 1
ATOM 3298 C C . PHE B 1 119 ? -18.443 -3.086 13.602 1 95.98 119 PHE B C 1
ATOM 3300 O O . PHE B 1 119 ? -18.963 -2.505 12.647 1 95.98 119 PHE B O 1
ATOM 3307 N N . ASP B 1 120 ? -18.246 -2.521 14.728 1 97.12 120 ASP B N 1
ATOM 3308 C CA . ASP B 1 120 ? -18.544 -1.122 15.02 1 97.12 120 ASP B CA 1
ATOM 3309 C C . ASP B 1 120 ? -17.368 -0.221 14.649 1 97.12 120 ASP B C 1
ATOM 3311 O O . ASP B 1 120 ? -16.374 -0.158 15.376 1 97.12 120 ASP B O 1
ATOM 3315 N N . ALA B 1 121 ? -17.525 0.565 13.56 1 97.1 121 ALA B N 1
ATOM 3316 C CA . ALA B 1 121 ? -16.443 1.398 13.044 1 97.1 121 ALA B CA 1
ATOM 3317 C C . ALA B 1 121 ? -16.132 2.548 13.998 1 97.1 121 ALA B C 1
ATOM 3319 O O . ALA B 1 121 ? -15.099 3.209 13.868 1 97.1 121 ALA B O 1
ATOM 3320 N N . GLU B 1 122 ? -16.965 2.875 14.906 1 96.68 122 GLU B N 1
ATOM 3321 C CA . GLU B 1 122 ? -16.666 3.903 15.898 1 96.68 122 GLU B CA 1
ATOM 3322 C C . GLU B 1 122 ? -15.406 3.559 16.687 1 96.68 122 GLU B C 1
ATOM 3324 O O . GLU B 1 122 ? -14.593 4.437 16.981 1 96.68 122 GLU B O 1
ATOM 3329 N N . LEU B 1 123 ? -15.229 2.314 16.974 1 94.42 123 LEU B N 1
ATOM 3330 C CA . LEU B 1 123 ? -14.193 1.875 17.902 1 94.42 123 LEU B CA 1
ATOM 3331 C C . LEU B 1 123 ? -12.806 2.064 17.297 1 94.42 123 LEU B C 1
ATOM 3333 O O . LEU B 1 123 ? -11.863 2.435 18 1 94.42 123 LEU B O 1
ATOM 3337 N N . ASN B 1 124 ? -12.698 1.888 16.05 1 89.03 124 ASN B N 1
ATOM 3338 C CA . ASN B 1 124 ? -11.328 1.875 15.548 1 89.03 124 ASN B CA 1
ATOM 3339 C C . ASN B 1 124 ? -11.082 3.012 14.561 1 89.03 124 ASN B C 1
ATOM 3341 O O . ASN B 1 124 ? -9.933 3.343 14.263 1 89.03 124 ASN B O 1
ATOM 3345 N N . VAL B 1 125 ? -12.13 3.638 14.02 1 96.42 125 VAL B N 1
ATOM 3346 C CA . VAL B 1 125 ? -11.947 4.721 13.059 1 96.42 125 VAL B CA 1
ATOM 3347 C C . VAL B 1 125 ? -12.629 5.987 13.572 1 96.42 125 VAL B C 1
ATOM 3349 O O . VAL B 1 125 ? -12.021 7.06 13.6 1 96.42 125 VAL B O 1
ATOM 3352 N N . GLY B 1 126 ? -13.879 5.827 14.057 1 97.33 126 GLY B N 1
ATOM 3353 C CA . GLY B 1 126 ? -14.619 6.978 14.548 1 97.33 126 GLY B CA 1
ATOM 3354 C C . GLY B 1 126 ? -13.911 7.707 15.675 1 97.33 126 GLY B C 1
ATOM 3355 O O . GLY B 1 126 ? -13.903 8.939 15.716 1 97.33 126 GLY B O 1
ATOM 3356 N N . ARG B 1 127 ? -13.296 7.036 16.496 1 96.18 127 ARG B N 1
ATOM 3357 C CA . ARG B 1 127 ? -12.624 7.593 17.666 1 96.18 127 ARG B CA 1
ATOM 3358 C C . ARG B 1 127 ? -11.402 8.41 17.258 1 96.18 127 ARG B C 1
ATOM 3360 O O . ARG B 1 127 ? -10.825 9.125 18.079 1 96.18 127 ARG B O 1
ATOM 3367 N N . CYS B 1 128 ? -11.071 8.386 15.997 1 96.89 128 CYS B N 1
ATOM 3368 C CA . CYS B 1 128 ? -10.045 9.29 15.487 1 96.89 128 CYS B CA 1
ATOM 3369 C C . CYS B 1 128 ? -10.467 10.744 15.658 1 96.89 128 CYS B C 1
ATOM 3371 O O . CYS B 1 128 ? -9.631 11.648 15.604 1 96.89 128 CYS B O 1
ATOM 3373 N N . GLY B 1 129 ? -11.734 11.013 15.879 1 97.15 129 GLY B N 1
ATOM 3374 C CA . GLY B 1 129 ? -12.245 12.349 16.14 1 97.15 129 GLY B CA 1
ATOM 3375 C C . GLY B 1 129 ? -11.991 12.818 17.56 1 97.15 129 GLY B C 1
ATOM 3376 O O . GLY B 1 129 ? -12.293 13.962 17.905 1 97.15 129 GLY B O 1
ATOM 3377 N N . ASP B 1 130 ? -11.521 11.906 18.392 1 96.87 130 ASP B N 1
ATOM 3378 C CA . ASP B 1 130 ? -11.072 12.196 19.751 1 96.87 130 ASP B CA 1
ATOM 3379 C C . ASP B 1 130 ? -12.242 12.616 20.638 1 96.87 130 ASP B C 1
ATOM 3381 O O . ASP B 1 130 ? -12.096 13.493 21.493 1 96.87 130 ASP B O 1
ATOM 3385 N N . GLY B 1 131 ? -13.304 12.098 20.385 1 96.29 131 GLY B N 1
ATOM 3386 C CA . GLY B 1 131 ? -14.468 12.398 21.204 1 96.29 131 GLY B CA 1
ATOM 3387 C C . GLY B 1 131 ? -15.339 13.496 20.624 1 96.29 131 GLY B C 1
ATOM 3388 O O . GLY B 1 131 ? -16.396 13.814 21.174 1 96.29 131 GLY B O 1
ATOM 3389 N N . TYR B 1 132 ? -14.919 14.038 19.524 1 97.32 132 TYR B N 1
ATOM 3390 C CA . TYR B 1 132 ? -15.685 15.108 18.895 1 97.32 132 TYR B CA 1
ATOM 3391 C C . TYR B 1 132 ? -16.466 14.587 17.694 1 97.32 132 TYR B C 1
ATOM 3393 O O . TYR B 1 132 ? -17.138 15.355 17.002 1 97.32 132 TYR B O 1
ATOM 3401 N N . GLU B 1 133 ? -16.283 13.268 17.441 1 97.67 133 GLU B N 1
ATOM 3402 C CA . GLU B 1 133 ? -17.1 12.631 16.412 1 97.67 133 GLU B CA 1
ATOM 3403 C C . GLU B 1 133 ? -18.55 12.491 16.867 1 97.67 133 GLU B C 1
ATOM 3405 O O . GLU B 1 133 ? -18.837 12.531 18.065 1 97.67 133 GLU B O 1
ATOM 3410 N N . TRP B 1 134 ? -19.423 12.368 15.941 1 97.31 134 TRP B N 1
ATOM 3411 C CA . TRP B 1 134 ? -20.819 12.136 16.299 1 97.31 134 TRP B CA 1
ATOM 3412 C C . TRP B 1 134 ? -21.51 11.264 15.255 1 97.31 134 TRP B C 1
ATOM 3414 O O . TRP B 1 134 ? -21.032 11.141 14.125 1 97.31 134 TRP B O 1
ATOM 3424 N N . GLU B 1 135 ? -22.558 10.656 15.646 1 97.65 135 GLU B N 1
ATOM 3425 C CA . GLU B 1 135 ? -23.37 9.807 14.779 1 97.65 135 GLU B CA 1
ATOM 3426 C C . GLU B 1 135 ? -24.48 10.608 14.106 1 97.65 135 GLU B C 1
ATOM 3428 O O . GLU B 1 135 ? -25.069 11.501 14.719 1 97.65 135 GLU B O 1
ATOM 3433 N N . GLU B 1 136 ? -24.722 10.292 12.896 1 97.71 136 GLU B N 1
ATOM 3434 C CA . GLU B 1 136 ? -25.78 10.94 12.128 1 97.71 136 GLU B CA 1
ATOM 3435 C C . GLU B 1 136 ? -26.366 9.992 11.085 1 97.71 136 GLU B C 1
ATOM 3437 O O . GLU B 1 136 ? -25.694 9.058 10.642 1 97.71 136 GLU B O 1
ATOM 3442 N N . GLU B 1 137 ? -27.661 10.223 10.716 1 98.31 137 GLU B N 1
ATOM 3443 C CA . GLU B 1 137 ? -28.26 9.518 9.586 1 98.31 137 GLU B CA 1
ATOM 3444 C C . GLU B 1 137 ? -28.129 10.326 8.299 1 98.31 137 GLU B C 1
ATOM 3446 O O . GLU B 1 137 ? -28.626 11.451 8.213 1 98.31 137 GLU B O 1
ATOM 3451 N N . MET B 1 138 ? -27.376 9.826 7.427 1 98.1 138 MET B N 1
ATOM 3452 C CA . MET B 1 138 ? -27.196 10.443 6.116 1 98.1 138 MET B CA 1
ATOM 3453 C C . MET B 1 138 ? -27.379 9.418 5.002 1 98.1 138 MET B C 1
ATOM 3455 O O . MET B 1 138 ? -26.906 8.286 5.111 1 98.1 138 MET B O 1
ATOM 3459 N N . TRP B 1 139 ? -28.12 9.788 3.935 1 97.8 139 TRP B N 1
ATOM 3460 C CA . TRP B 1 139 ? -28.337 8.954 2.757 1 97.8 139 TRP B CA 1
ATOM 3461 C C . TRP B 1 139 ? -28.944 7.61 3.146 1 97.8 139 TRP B C 1
ATOM 3463 O O . TRP B 1 139 ? -28.572 6.571 2.595 1 97.8 139 TRP B O 1
ATOM 3473 N N . GLY B 1 140 ? -29.703 7.609 4.234 1 97.2 140 GLY B N 1
ATOM 3474 C CA . GLY B 1 140 ? -30.376 6.405 4.697 1 97.2 140 GLY B CA 1
ATOM 3475 C C . GLY B 1 140 ? -29.464 5.47 5.468 1 97.2 140 GLY B C 1
ATOM 3476 O O . GLY B 1 140 ? -29.767 4.285 5.62 1 97.2 140 GLY B O 1
ATOM 3477 N N . ARG B 1 141 ? -28.311 5.971 5.884 1 97.27 141 ARG B N 1
ATOM 3478 C CA . ARG B 1 141 ? -27.329 5.183 6.621 1 97.27 141 ARG B CA 1
ATOM 3479 C C . ARG B 1 141 ? -26.956 5.862 7.935 1 97.27 141 ARG B C 1
ATOM 3481 O O . ARG B 1 141 ? -26.89 7.091 8.008 1 97.27 141 ARG B O 1
ATOM 3488 N N . LYS B 1 142 ? -26.743 5.007 8.938 1 98.35 142 LYS B N 1
ATOM 3489 C CA . LYS B 1 142 ? -26.116 5.521 10.152 1 98.35 142 LYS B CA 1
ATOM 3490 C C . LYS B 1 142 ? -24.616 5.722 9.954 1 98.35 142 LYS B C 1
ATOM 3492 O O . LYS B 1 142 ? -23.891 4.772 9.653 1 98.35 142 LYS B O 1
ATOM 3497 N N . VAL B 1 143 ? -24.161 6.939 10.079 1 98.69 143 VAL B N 1
ATOM 3498 C CA . VAL B 1 143 ? -22.756 7.227 9.81 1 98.69 143 VAL B CA 1
ATOM 3499 C C . VAL B 1 143 ? -22.125 7.897 11.029 1 98.69 143 VAL B C 1
ATOM 3501 O O . VAL B 1 143 ? -22.832 8.381 11.915 1 98.69 143 VAL B O 1
ATOM 3504 N N . ILE B 1 144 ? -20.847 7.774 11.117 1 98.76 144 ILE B N 1
ATOM 3505 C CA . ILE B 1 144 ? -20.032 8.559 12.039 1 98.76 144 ILE B CA 1
ATOM 3506 C C . ILE B 1 144 ? -19.328 9.68 11.278 1 98.76 144 ILE B C 1
ATOM 3508 O O . ILE B 1 144 ? -18.66 9.433 10.272 1 98.76 144 ILE B O 1
ATOM 3512 N N . ARG B 1 145 ? -19.497 10.874 11.701 1 98.37 145 ARG B N 1
ATOM 3513 C CA . ARG B 1 145 ? -18.769 12.027 11.181 1 98.37 145 ARG B CA 1
ATOM 3514 C C . ARG B 1 145 ? -17.56 12.35 12.053 1 98.37 145 ARG B C 1
ATOM 3516 O O . ARG B 1 145 ? -17.702 12.598 13.252 1 98.37 145 ARG B O 1
ATOM 3523 N N . VAL B 1 146 ? -16.406 12.248 11.504 1 98.44 146 VAL B N 1
ATOM 3524 C CA . VAL B 1 146 ? -15.14 12.457 12.199 1 98.44 146 VAL B CA 1
ATOM 3525 C C . VAL B 1 146 ? -14.535 13.796 11.781 1 98.44 146 VAL B C 1
ATOM 3527 O O . VAL B 1 146 ? -14.109 13.96 10.635 1 98.44 146 VAL B O 1
ATOM 3530 N N . PRO B 1 147 ? -14.488 14.753 12.678 1 98.19 147 PRO B N 1
ATOM 3531 C CA . PRO B 1 147 ? -13.833 16.011 12.314 1 98.19 147 PRO B CA 1
ATOM 3532 C C . PRO B 1 147 ? -12.332 15.85 12.085 1 98.19 147 PRO B C 1
ATOM 3534 O O . PRO B 1 147 ? -11.637 15.26 12.916 1 98.19 147 PRO B O 1
ATOM 3537 N N . ILE B 1 148 ? -11.852 16.324 10.973 1 98.26 148 ILE B N 1
ATOM 3538 C CA . ILE B 1 148 ? -10.429 16.349 10.655 1 98.26 148 ILE B CA 1
ATOM 3539 C C . ILE B 1 148 ? -10.049 17.72 10.098 1 98.26 148 ILE B C 1
ATOM 3541 O O . ILE B 1 148 ? -10.918 18.557 9.847 1 98.26 148 ILE B O 1
ATOM 3545 N N . MET B 1 149 ? -8.809 17.979 9.86 1 98.42 149 MET B N 1
ATOM 3546 C CA . MET B 1 149 ? -8.308 19.303 9.5 1 98.42 149 MET B CA 1
ATOM 3547 C C . MET B 1 149 ? -8.768 19.697 8.1 1 98.42 149 MET B C 1
ATOM 3549 O O . MET B 1 149 ? -8.982 20.878 7.821 1 98.42 149 MET B O 1
ATOM 3553 N N . PHE B 1 150 ? -9.018 18.785 7.218 1 98.4 150 PHE B N 1
ATOM 3554 C CA . PHE B 1 150 ? -9.452 19.04 5.85 1 98.4 150 PHE B CA 1
ATOM 3555 C C . PHE B 1 150 ? -10.971 19.143 5.774 1 98.4 150 PHE B C 1
ATOM 3557 O O . PHE B 1 150 ? -11.532 19.339 4.694 1 98.4 150 PHE B O 1
ATOM 3564 N N . GLY B 1 151 ? -11.623 19.056 6.912 1 96.75 151 GLY B N 1
ATOM 3565 C CA . GLY B 1 151 ? -13.074 19.023 6.999 1 96.75 151 GLY B CA 1
ATOM 3566 C C . GLY B 1 151 ? -13.593 17.897 7.874 1 96.75 151 GLY B C 1
ATOM 3567 O O . GLY B 1 151 ? -13.394 17.906 9.09 1 96.75 151 GLY B O 1
ATOM 3568 N N . GLU B 1 152 ? -14.224 16.907 7.138 1 97.38 152 GLU B N 1
ATOM 3569 C CA . GLU B 1 152 ? -14.751 15.749 7.853 1 97.38 152 GLU B CA 1
ATOM 3570 C C . GLU B 1 152 ? -14.536 14.464 7.057 1 97.38 152 GLU B C 1
ATOM 3572 O O . GLU B 1 152 ? -14.488 14.491 5.826 1 97.38 152 GLU B O 1
ATOM 3577 N N . PHE B 1 153 ? -14.38 13.517 7.797 1 98.64 153 PHE B N 1
ATOM 3578 C CA . PHE B 1 153 ? -14.421 12.162 7.259 1 98.64 153 PHE B CA 1
ATOM 3579 C C . PHE B 1 153 ? -15.692 11.444 7.695 1 98.64 153 PHE B C 1
ATOM 3581 O O . PHE B 1 153 ? -16.079 11.51 8.864 1 98.64 153 PHE B O 1
ATOM 3588 N N . ILE B 1 154 ? -16.336 10.764 6.74 1 98.82 154 ILE B N 1
ATOM 3589 C CA . ILE B 1 154 ? -17.584 10.073 7.049 1 98.82 154 ILE B CA 1
ATOM 3590 C C . ILE B 1 154 ? -17.422 8.577 6.793 1 98.82 154 ILE B C 1
ATOM 3592 O O . ILE B 1 154 ? -16.929 8.171 5.738 1 98.82 154 ILE B O 1
ATOM 3596 N N . ILE B 1 155 ? -17.833 7.825 7.78 1 98.86 155 ILE B N 1
ATOM 3597 C CA . ILE B 1 155 ? -17.788 6.371 7.67 1 98.86 155 ILE B CA 1
ATOM 3598 C C . ILE B 1 155 ? -19.101 5.774 8.173 1 98.86 155 ILE B C 1
ATOM 3600 O O . ILE B 1 155 ? -19.64 6.215 9.191 1 98.86 155 ILE B O 1
ATOM 3604 N N . GLU B 1 156 ? -19.596 4.863 7.414 1 98.79 156 GLU B N 1
ATOM 3605 C CA . GLU B 1 156 ? -20.757 4.142 7.928 1 98.79 156 GLU B CA 1
ATOM 3606 C C . GLU B 1 156 ? -20.431 3.434 9.24 1 98.79 156 GLU B C 1
ATOM 3608 O O . GLU B 1 156 ? -19.361 2.839 9.381 1 98.79 156 GLU B O 1
ATOM 3613 N N . ARG B 1 157 ? -21.296 3.464 10.159 1 98.43 157 ARG B N 1
ATOM 3614 C CA . ARG B 1 157 ? -21.025 3.047 11.531 1 98.43 157 ARG B CA 1
ATOM 3615 C C . ARG B 1 157 ? -20.77 1.546 11.607 1 98.43 157 ARG B C 1
ATOM 3617 O O . ARG B 1 157 ? -19.793 1.107 12.217 1 98.43 157 ARG B O 1
ATOM 3624 N N . TYR B 1 158 ? -21.655 0.779 10.925 1 98.16 158 TYR B N 1
ATOM 3625 C CA . TYR B 1 158 ? -21.533 -0.674 10.981 1 98.16 158 TYR B CA 1
ATOM 3626 C C . TYR B 1 158 ? -21.071 -1.234 9.641 1 98.16 158 TYR B C 1
ATOM 3628 O O . TYR B 1 158 ? -21.778 -1.122 8.637 1 98.16 158 TYR B O 1
ATOM 3636 N N . ILE B 1 159 ? -19.917 -1.793 9.616 1 98.18 159 ILE B N 1
ATOM 3637 C CA . ILE B 1 159 ? -19.32 -2.388 8.425 1 98.18 159 ILE B CA 1
ATOM 3638 C C . ILE B 1 159 ? -19.364 -3.911 8.532 1 98.18 159 ILE B C 1
ATOM 3640 O O . ILE B 1 159 ? -18.858 -4.486 9.498 1 98.18 159 ILE B O 1
ATOM 3644 N N . GLY B 1 160 ? -19.894 -4.543 7.554 1 98.49 160 GLY B N 1
ATOM 3645 C CA . GLY B 1 160 ? -20.114 -5.98 7.595 1 98.49 160 GLY B CA 1
ATOM 3646 C C . GLY B 1 160 ? -18.871 -6.785 7.266 1 98.49 160 GLY B C 1
ATOM 3647 O O . GLY B 1 160 ? -17.907 -6.249 6.715 1 98.49 160 GLY B O 1
ATOM 3648 N N . TYR B 1 161 ? -18.868 -8.009 7.67 1 98.67 161 TYR B N 1
ATOM 3649 C CA . TYR B 1 161 ? -17.894 -9.007 7.244 1 98.67 161 TYR B CA 1
ATOM 3650 C C . TYR B 1 161 ? -18.562 -10.357 7.011 1 98.67 161 TYR B C 1
ATOM 3652 O O . TYR B 1 161 ? -19.656 -10.612 7.521 1 98.67 161 TYR B O 1
ATOM 3660 N N . ALA B 1 162 ? -17.94 -11.124 6.189 1 98.67 162 ALA B N 1
ATOM 3661 C CA . ALA B 1 162 ? -18.479 -12.432 5.825 1 98.67 162 ALA B CA 1
ATOM 3662 C C . ALA B 1 162 ? -17.359 -13.413 5.492 1 98.67 162 ALA B C 1
ATOM 3664 O O . ALA B 1 162 ? -16.187 -13.035 5.446 1 98.67 162 ALA B O 1
ATOM 3665 N N . GLU B 1 163 ? -17.783 -14.631 5.389 1 98.07 163 GLU B N 1
ATOM 3666 C CA . GLU B 1 163 ? -16.854 -15.674 4.962 1 98.07 163 GLU B CA 1
ATOM 3667 C C . GLU B 1 163 ? -16.816 -15.79 3.441 1 98.07 163 GLU B C 1
ATOM 3669 O O . GLU B 1 163 ? -17.848 -15.665 2.778 1 98.07 163 GLU B O 1
ATOM 3674 N N . GLY B 1 164 ? -15.682 -15.926 2.851 1 98.24 164 GLY B N 1
ATOM 3675 C CA . GLY B 1 164 ? -15.46 -16.182 1.437 1 98.24 164 GLY B CA 1
ATOM 3676 C C . GLY B 1 164 ? -14.344 -17.176 1.178 1 98.24 164 GLY B C 1
ATOM 3677 O O . GLY B 1 164 ? -14.026 -17.999 2.04 1 98.24 164 GLY B O 1
ATOM 3678 N N . VAL B 1 165 ? -13.881 -17.219 -0.028 1 98.52 165 VAL B N 1
ATOM 3679 C CA . VAL B 1 165 ? -12.851 -18.171 -0.43 1 98.52 165 VAL B CA 1
ATOM 3680 C C . VAL B 1 165 ? -11.642 -17.42 -0.985 1 98.52 165 VAL B C 1
ATOM 3682 O O . VAL B 1 165 ? -11.774 -16.618 -1.913 1 98.52 165 VAL B O 1
ATOM 3685 N N . ALA B 1 166 ? -10.514 -17.654 -0.402 1 97.72 166 ALA B N 1
ATOM 3686 C CA . ALA B 1 166 ? -9.272 -17.006 -0.812 1 97.72 166 ALA B CA 1
ATOM 3687 C C . ALA B 1 166 ? -8.297 -18.017 -1.41 1 97.72 166 ALA B C 1
ATOM 3689 O O . ALA B 1 166 ? -8.32 -19.197 -1.052 1 97.72 166 ALA B O 1
ATOM 3690 N N . GLY B 1 167 ? -7.54 -17.496 -2.316 1 96.38 167 GLY B N 1
ATOM 3691 C CA . GLY B 1 167 ? -6.377 -18.274 -2.713 1 96.38 167 GLY B CA 1
ATOM 3692 C C . GLY B 1 167 ? -6.627 -19.139 -3.934 1 96.38 167 GLY B C 1
ATOM 3693 O O . GLY B 1 167 ? -5.792 -19.972 -4.293 1 96.38 167 GLY B O 1
ATOM 3694 N N . GLY B 1 168 ? -7.845 -19.001 -4.564 1 97.39 168 GLY B N 1
ATOM 3695 C CA . GLY B 1 168 ? -7.898 -19.586 -5.894 1 97.39 168 GLY B CA 1
ATOM 3696 C C . GLY B 1 168 ? -6.801 -19.081 -6.812 1 97.39 168 GLY B C 1
ATOM 3697 O O . GLY B 1 168 ? -6.39 -17.923 -6.719 1 97.39 168 GLY B O 1
ATOM 3698 N N . ASN B 1 169 ? -6.364 -20.001 -7.71 1 97.64 169 ASN B N 1
ATOM 3699 C CA . ASN B 1 169 ? -5.261 -19.515 -8.532 1 97.64 169 ASN B CA 1
ATOM 3700 C C . ASN B 1 169 ? -5.18 -20.263 -9.86 1 97.64 169 ASN B C 1
ATOM 3702 O O . ASN B 1 169 ? -5.719 -21.364 -9.991 1 97.64 169 ASN B O 1
ATOM 3706 N N . VAL B 1 170 ? -4.579 -19.671 -10.787 1 98.26 170 VAL B N 1
ATOM 3707 C CA . VAL B 1 170 ? -4.262 -20.221 -12.101 1 98.26 170 VAL B CA 1
ATOM 3708 C C . VAL B 1 170 ? -2.809 -19.912 -12.454 1 98.26 170 VAL B C 1
ATOM 3710 O O . VAL B 1 170 ? -2.334 -18.795 -12.234 1 98.26 170 VAL B O 1
ATOM 3713 N N . TRP B 1 171 ? -2.134 -20.958 -12.951 1 98.48 171 TRP B N 1
ATOM 3714 C CA . TRP B 1 171 ? -0.778 -20.819 -13.472 1 98.48 171 TRP B CA 1
ATOM 3715 C C . TRP B 1 171 ? -0.766 -20.922 -14.993 1 98.48 171 TRP B C 1
ATOM 3717 O O . TRP B 1 171 ? -1.515 -21.711 -15.574 1 98.48 171 TRP B O 1
ATOM 3727 N N . PHE B 1 172 ? 0.039 -20.164 -15.633 1 97.91 172 PHE B N 1
ATOM 3728 C CA . PHE B 1 172 ? 0.259 -20.274 -17.07 1 97.91 172 PHE B CA 1
ATOM 3729 C C . PHE B 1 172 ? 1.739 -20.469 -17.377 1 97.91 172 PHE B C 1
ATOM 3731 O O . PHE B 1 172 ? 2.577 -19.669 -16.956 1 97.91 172 PHE B O 1
ATOM 3738 N N . PHE B 1 173 ? 1.999 -21.51 -18.092 1 98.76 173 PHE B N 1
ATOM 3739 C CA . PHE B 1 173 ? 3.354 -21.807 -18.542 1 98.76 173 PHE B CA 1
ATOM 3740 C C . PHE B 1 173 ? 3.642 -21.13 -19.877 1 98.76 173 PHE B C 1
ATOM 3742 O O . PHE B 1 173 ? 3.043 -21.478 -20.897 1 98.76 173 PHE B O 1
ATOM 3749 N N . CYS B 1 174 ? 4.618 -20.188 -19.938 1 98.89 174 CYS B N 1
ATOM 3750 C CA . CYS B 1 174 ? 4.811 -19.339 -21.109 1 98.89 174 CYS B CA 1
ATOM 3751 C C . CYS B 1 174 ? 6.212 -19.51 -21.682 1 98.89 174 CYS B C 1
ATOM 3753 O O . CYS B 1 174 ? 7.165 -19.758 -20.94 1 98.89 174 CYS B O 1
ATOM 3755 N N . ASP B 1 175 ? 6.371 -19.301 -22.934 1 98.8 175 ASP B N 1
ATOM 3756 C CA . ASP B 1 175 ? 7.627 -19.552 -23.635 1 98.8 175 ASP B CA 1
ATOM 3757 C C . ASP B 1 175 ? 8.572 -18.358 -23.514 1 98.8 175 ASP B C 1
ATOM 3759 O O . ASP B 1 175 ? 9.72 -18.421 -23.959 1 98.8 175 ASP B O 1
ATOM 3763 N N . SER B 1 176 ? 8.032 -17.235 -22.971 1 98.5 176 SER B N 1
ATOM 3764 C CA . SER B 1 176 ? 8.845 -16.036 -22.795 1 98.5 176 SER B CA 1
ATOM 3765 C C . SER B 1 176 ? 8.274 -15.135 -21.706 1 98.5 176 SER B C 1
ATOM 3767 O O . SER B 1 176 ? 7.124 -15.303 -21.294 1 98.5 176 SER B O 1
ATOM 3769 N N . GLU B 1 177 ? 9.117 -14.28 -21.223 1 98.03 177 GLU B N 1
ATOM 3770 C CA . GLU B 1 177 ? 8.661 -13.248 -20.296 1 98.03 177 GLU B CA 1
ATOM 3771 C C . GLU B 1 177 ? 7.578 -12.378 -20.929 1 98.03 177 GLU B C 1
ATOM 3773 O O . GLU B 1 177 ? 6.605 -12.01 -20.267 1 98.03 177 GLU B O 1
ATOM 3778 N N . GLU B 1 178 ? 7.699 -12.085 -22.228 1 98.21 178 GLU B N 1
ATOM 3779 C CA . GLU B 1 178 ? 6.756 -11.236 -22.951 1 98.21 178 GLU B CA 1
ATOM 3780 C C . GLU B 1 178 ? 5.373 -11.878 -23.016 1 98.21 178 GLU B C 1
ATOM 3782 O O . GLU B 1 178 ? 4.366 -11.223 -22.743 1 98.21 178 GLU B O 1
ATOM 3787 N N . SER B 1 179 ? 5.328 -13.128 -23.379 1 98.73 179 SER B N 1
ATOM 3788 C CA . SER B 1 179 ? 4.043 -13.817 -23.438 1 98.73 179 SER B CA 1
ATOM 3789 C C . SER B 1 179 ? 3.416 -13.938 -22.053 1 98.73 179 SER B C 1
ATOM 3791 O O . SER B 1 179 ? 2.193 -13.881 -21.912 1 98.73 179 SER B O 1
ATOM 3793 N N . ALA B 1 180 ? 4.263 -14.117 -21.031 1 98.75 180 ALA B N 1
ATOM 3794 C CA . ALA B 1 180 ? 3.781 -14.201 -19.655 1 98.75 180 ALA B CA 1
ATOM 3795 C C . ALA B 1 180 ? 3.131 -12.891 -19.22 1 98.75 180 ALA B C 1
ATOM 3797 O O . ALA B 1 180 ? 2.072 -12.896 -18.588 1 98.75 180 ALA B O 1
ATOM 3798 N N . LEU B 1 181 ? 3.757 -11.784 -19.571 1 98.7 181 LEU B N 1
ATOM 3799 C CA . LEU B 1 181 ? 3.214 -10.478 -19.212 1 98.7 181 LEU B CA 1
ATOM 3800 C C . LEU B 1 181 ? 1.925 -10.197 -19.976 1 98.7 181 LEU B C 1
ATOM 3802 O O . LEU B 1 181 ? 0.968 -9.661 -19.412 1 98.7 181 LEU B O 1
ATOM 3806 N N . GLU B 1 182 ? 1.927 -10.552 -21.226 1 98.7 182 GLU B N 1
ATOM 3807 C CA . GLU B 1 182 ? 0.717 -10.359 -22.02 1 98.7 182 GLU B CA 1
ATOM 3808 C C . GLU B 1 182 ? -0.446 -11.172 -21.458 1 98.7 182 GLU B C 1
ATOM 3810 O O . GLU B 1 182 ? -1.554 -10.654 -21.302 1 98.7 182 GLU B O 1
ATOM 3815 N N . ALA B 1 183 ? -0.193 -12.425 -21.138 1 98.79 183 ALA B N 1
ATOM 3816 C CA . ALA B 1 183 ? -1.219 -13.297 -20.572 1 98.79 183 ALA B CA 1
ATOM 3817 C C . ALA B 1 183 ? -1.677 -12.791 -19.208 1 98.79 183 ALA B C 1
ATOM 3819 O O . ALA B 1 183 ? -2.877 -12.754 -18.923 1 98.79 183 ALA B O 1
ATOM 3820 N N . GLY B 1 184 ? -0.722 -12.462 -18.357 1 98.52 184 GLY B N 1
ATOM 3821 C CA . GLY B 1 184 ? -1.051 -11.934 -17.043 1 98.52 184 GLY B CA 1
ATOM 3822 C C . GLY B 1 184 ? -1.917 -10.69 -17.1 1 98.52 184 GLY B C 1
ATOM 3823 O O . GLY B 1 184 ? -2.901 -10.577 -16.365 1 98.52 184 GLY B O 1
ATOM 3824 N N . GLU B 1 185 ? -1.532 -9.755 -17.982 1 98.28 185 GLU B N 1
ATOM 3825 C CA . GLU B 1 185 ? -2.306 -8.526 -18.136 1 98.28 185 GLU B CA 1
ATOM 3826 C C . GLU B 1 185 ? -3.727 -8.824 -18.606 1 98.28 185 GLU B C 1
ATOM 3828 O O . GLU B 1 185 ? -4.687 -8.228 -18.113 1 98.28 185 GLU B O 1
ATOM 3833 N N . ALA B 1 186 ? -3.824 -9.69 -19.536 1 98.55 186 ALA B N 1
ATOM 3834 C CA . ALA B 1 186 ? -5.141 -10.066 -20.045 1 98.55 186 ALA B CA 1
ATOM 3835 C C . ALA B 1 186 ? -5.994 -10.694 -18.947 1 98.55 186 ALA B C 1
ATOM 3837 O O . ALA B 1 186 ? -7.187 -10.4 -18.835 1 98.55 186 ALA B O 1
ATOM 3838 N N . ALA B 1 187 ? -5.391 -11.526 -18.164 1 98.59 187 ALA B N 1
ATOM 3839 C CA . ALA B 1 187 ? -6.093 -12.208 -17.08 1 98.59 187 ALA B CA 1
ATOM 3840 C C . ALA B 1 187 ? -6.587 -11.212 -16.034 1 98.59 187 ALA B C 1
ATOM 3842 O O . ALA B 1 187 ? -7.757 -11.239 -15.647 1 98.59 187 ALA B O 1
ATOM 3843 N N . VAL B 1 188 ? -5.73 -10.373 -15.586 1 98.18 188 VAL B N 1
ATOM 3844 C CA . VAL B 1 188 ? -6.076 -9.406 -14.549 1 98.18 188 VAL B CA 1
ATOM 3845 C C . VAL B 1 188 ? -7.164 -8.466 -15.062 1 98.18 188 VAL B C 1
ATOM 3847 O O . VAL B 1 188 ? -8.095 -8.125 -14.327 1 98.18 188 VAL B O 1
ATOM 3850 N N . GLU B 1 189 ? -7.027 -8.068 -16.298 1 97.53 189 GLU B N 1
ATOM 3851 C CA . GLU B 1 189 ? -7.988 -7.137 -16.882 1 97.53 189 GLU B CA 1
ATOM 3852 C C . GLU B 1 189 ? -9.39 -7.737 -16.913 1 97.53 189 GLU B C 1
ATOM 3854 O O . GLU B 1 189 ? -10.366 -7.066 -16.571 1 97.53 189 GLU B O 1
ATOM 3859 N N . VAL B 1 190 ? -9.498 -8.937 -17.328 1 97.74 190 VAL B N 1
ATOM 3860 C CA . VAL B 1 190 ? -10.822 -9.544 -17.427 1 97.74 190 VAL B CA 1
ATOM 3861 C C . VAL B 1 190 ? -11.413 -9.724 -16.03 1 97.74 190 VAL B C 1
ATOM 3863 O O . VAL B 1 190 ? -12.623 -9.583 -15.839 1 97.74 190 VAL B O 1
ATOM 3866 N N . LEU B 1 191 ? -10.614 -10.019 -15.08 1 97.99 191 LEU B N 1
ATOM 3867 C CA . LEU B 1 191 ? -11.089 -10.25 -13.72 1 97.99 191 LEU B CA 1
ATOM 3868 C C . LEU B 1 191 ? -11.518 -8.941 -13.065 1 97.99 191 LEU B C 1
ATOM 3870 O O . LEU B 1 191 ? -12.401 -8.934 -12.204 1 97.99 191 LEU B O 1
ATOM 3874 N N . ARG B 1 192 ? -10.915 -7.851 -13.453 1 95.56 192 ARG B N 1
ATOM 3875 C CA . ARG B 1 192 ? -11.278 -6.536 -12.935 1 95.56 192 ARG B CA 1
AT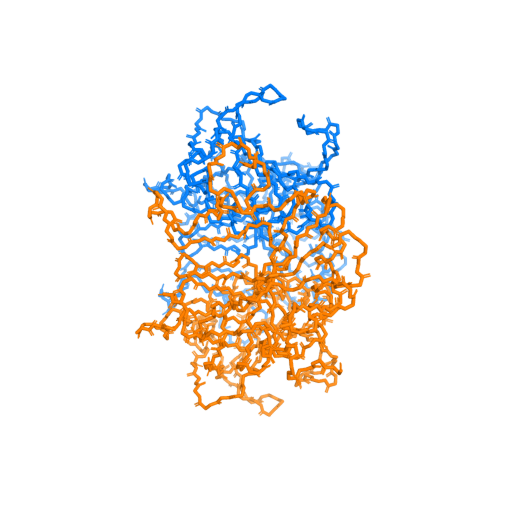OM 3876 C C . ARG B 1 192 ? -12.713 -6.178 -13.306 1 95.56 192 ARG B C 1
ATOM 3878 O O . ARG B 1 192 ? -13.303 -5.267 -12.721 1 95.56 192 ARG B O 1
ATOM 3885 N N . ASN B 1 193 ? -13.234 -6.889 -14.263 1 94.07 193 ASN B N 1
ATOM 3886 C CA . ASN B 1 193 ? -14.591 -6.621 -14.728 1 94.07 193 ASN B CA 1
ATOM 3887 C C . ASN B 1 193 ? -15.592 -7.608 -14.133 1 94.07 193 ASN B C 1
ATOM 3889 O O . ASN B 1 193 ? -16.759 -7.628 -14.528 1 94.07 193 ASN B O 1
ATOM 3893 N N . MET B 1 194 ? -15.132 -8.418 -13.268 1 96.55 194 MET B N 1
ATOM 3894 C CA . MET B 1 194 ? -16.011 -9.383 -12.614 1 96.55 194 MET B CA 1
ATOM 3895 C C . MET B 1 194 ? -16.388 -8.912 -11.213 1 96.55 194 MET B C 1
ATOM 3897 O O . MET B 1 194 ? -15.55 -8.377 -10.486 1 96.55 194 MET B O 1
ATOM 3901 N N . ASP B 1 195 ? -17.617 -9.128 -10.863 1 96.72 195 ASP B N 1
ATOM 3902 C CA . ASP B 1 195 ? -18.08 -8.788 -9.521 1 96.72 195 ASP B CA 1
ATOM 3903 C C . ASP B 1 195 ? -17.638 -9.839 -8.505 1 96.72 195 ASP B C 1
ATOM 3905 O O . ASP B 1 195 ? -17.473 -11.011 -8.848 1 96.72 195 ASP B O 1
ATOM 3909 N N . ASN B 1 196 ? -17.353 -9.429 -7.308 1 98.38 196 ASN B N 1
ATOM 3910 C CA . ASN B 1 196 ? -17.228 -10.295 -6.14 1 98.38 196 ASN B CA 1
ATOM 3911 C C . ASN B 1 196 ? -15.849 -10.945 -6.07 1 98.38 196 ASN B C 1
ATOM 3913 O O . ASN B 1 196 ? -15.625 -11.849 -5.264 1 98.38 196 ASN B O 1
ATOM 3917 N N . VAL B 1 197 ? -14.92 -10.56 -6.944 1 98.64 197 VAL B N 1
ATOM 3918 C CA . VAL B 1 197 ? -13.59 -11.158 -6.906 1 98.64 197 VAL B CA 1
ATOM 3919 C C . VAL B 1 197 ? -12.529 -10.06 -6.895 1 98.64 197 VAL B C 1
ATOM 3921 O O . VAL B 1 197 ? -12.772 -8.949 -7.374 1 98.64 197 VAL B O 1
ATOM 3924 N N . ILE B 1 198 ? -11.428 -10.339 -6.343 1 98.76 198 ILE B N 1
ATOM 3925 C CA . ILE B 1 198 ? -10.246 -9.489 -6.432 1 98.76 198 ILE B CA 1
ATOM 3926 C C . ILE B 1 198 ? -9.018 -10.342 -6.741 1 98.76 198 ILE B C 1
ATOM 3928 O O . ILE B 1 198 ? -9.034 -11.559 -6.544 1 98.76 198 ILE B O 1
ATOM 3932 N N . THR B 1 199 ? -8.033 -9.742 -7.232 1 98.29 199 THR B N 1
ATOM 3933 C CA . THR B 1 199 ? -6.696 -10.307 -7.38 1 98.29 199 THR B CA 1
ATOM 3934 C C . THR B 1 199 ? -5.696 -9.568 -6.494 1 98.29 199 THR B C 1
ATOM 3936 O O . THR B 1 199 ? -5.308 -8.438 -6.797 1 98.29 199 THR B O 1
ATOM 3939 N N . SER B 1 200 ? -5.22 -10.159 -5.496 1 96.13 200 SER B N 1
ATOM 3940 C CA . SER B 1 200 ? -4.457 -9.463 -4.466 1 96.13 200 SER B CA 1
ATOM 3941 C C . SER B 1 200 ? -3.044 -9.146 -4.943 1 96.13 200 SER B C 1
ATOM 3943 O O . SER B 1 200 ? -2.411 -8.211 -4.448 1 96.13 200 SER B O 1
ATOM 3945 N N . PHE B 1 201 ? -2.534 -9.916 -5.961 1 97.46 201 PHE B N 1
ATOM 3946 C CA 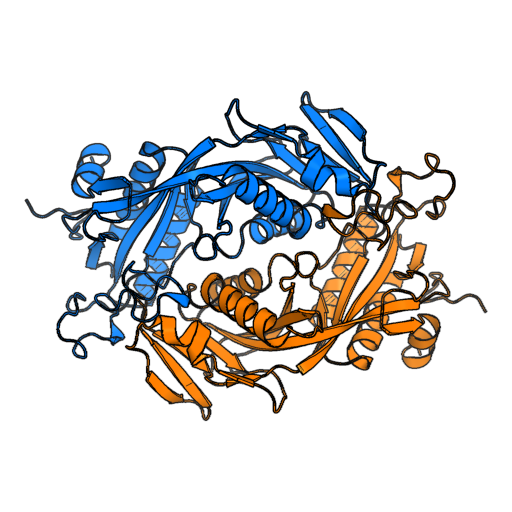. PHE B 1 201 ? -1.15 -9.761 -6.394 1 97.46 201 PHE B CA 1
ATOM 3947 C C . PHE B 1 201 ? -1.085 -9.323 -7.852 1 97.46 201 PHE B C 1
ATOM 3949 O O . PHE B 1 201 ? 0.003 -9.166 -8.41 1 97.46 201 PHE B O 1
ATOM 3956 N N . ASP B 1 202 ? -2.296 -9.121 -8.524 1 97.42 202 ASP B N 1
ATOM 3957 C CA . ASP B 1 202 ? -2.33 -8.949 -9.974 1 97.42 202 ASP B CA 1
ATOM 3958 C C . ASP B 1 202 ? -1.558 -10.063 -10.677 1 97.42 202 ASP B C 1
ATOM 3960 O O . ASP B 1 202 ? -1.884 -11.242 -10.527 1 97.42 202 ASP B O 1
ATOM 3964 N N . ILE B 1 203 ? -0.468 -9.762 -11.384 1 98.52 203 ILE B N 1
ATOM 3965 C CA . ILE B 1 203 ? 0.419 -10.785 -11.926 1 98.52 203 ILE B CA 1
ATOM 3966 C C . ILE B 1 203 ? 1.474 -11.156 -10.886 1 98.52 203 ILE B C 1
ATOM 3968 O O . ILE B 1 203 ? 2.376 -10.365 -10.598 1 98.52 203 ILE B O 1
ATOM 3972 N N . CYS B 1 204 ? 1.332 -12.267 -10.329 1 98.28 204 CYS B N 1
ATOM 3973 C CA . CYS B 1 204 ? 2.266 -12.69 -9.291 1 98.28 204 CYS B CA 1
ATOM 3974 C C . CYS B 1 204 ? 3.459 -13.421 -9.896 1 98.28 204 CYS B C 1
ATOM 3976 O O . CYS B 1 204 ? 3.289 -14.404 -10.619 1 98.28 204 CYS B O 1
ATOM 3978 N N . SER B 1 205 ? 4.601 -12.999 -9.546 1 98.12 205 SER B N 1
ATOM 3979 C CA . SER B 1 205 ? 5.813 -13.547 -10.146 1 98.12 205 SER B CA 1
ATOM 3980 C C . SER B 1 205 ? 6.309 -14.765 -9.373 1 98.12 205 SER B C 1
ATOM 3982 O O . SER B 1 205 ? 7.172 -15.503 -9.855 1 98.12 205 SER B O 1
ATOM 3984 N N . ALA B 1 206 ? 5.771 -14.884 -8.183 1 95.22 206 ALA B N 1
ATOM 3985 C CA . ALA B 1 206 ? 6.283 -15.937 -7.31 1 95.22 206 ALA B CA 1
ATOM 3986 C C . ALA B 1 206 ? 5.163 -16.871 -6.862 1 95.22 206 ALA B C 1
ATOM 3988 O O . ALA B 1 206 ? 4.114 -16.417 -6.4 1 95.22 206 ALA B O 1
ATOM 3989 N N . GLY B 1 207 ? 5.286 -18.11 -7.087 1 93.06 207 GLY B N 1
ATOM 3990 C CA . GLY B 1 207 ? 4.423 -19.126 -6.506 1 93.06 207 GLY B CA 1
ATOM 3991 C C . GLY B 1 207 ? 5.042 -19.821 -5.308 1 93.06 207 GLY B C 1
ATOM 3992 O O . GLY B 1 207 ? 6.235 -20.131 -5.312 1 93.06 207 GLY B O 1
ATOM 3993 N N . SER B 1 208 ? 4.279 -20.005 -4.292 1 89.52 208 SER B N 1
ATOM 3994 C CA . SER B 1 208 ? 4.825 -20.518 -3.039 1 89.52 208 SER B CA 1
ATOM 3995 C C . SER B 1 208 ? 4.462 -21.986 -2.838 1 89.52 208 SER B C 1
ATOM 3997 O O . SER B 1 208 ? 3.698 -22.555 -3.62 1 89.52 208 SER B O 1
ATOM 3999 N N . LYS B 1 209 ? 5.13 -22.47 -1.963 1 89.96 209 LYS B N 1
ATOM 4000 C CA . LYS B 1 209 ? 4.801 -23.796 -1.448 1 89.96 209 LYS B CA 1
ATOM 4001 C C . LYS B 1 209 ? 4.783 -23.804 0.077 1 89.96 209 LYS B C 1
ATOM 4003 O O . LYS B 1 209 ? 5.4 -22.948 0.715 1 89.96 209 LYS B O 1
ATOM 4008 N N . PRO B 1 210 ? 4.092 -24.711 0.654 1 83.53 210 PRO B N 1
ATOM 4009 C CA . PRO B 1 210 ? 3.981 -24.72 2.115 1 83.53 210 PRO B CA 1
ATOM 4010 C C . PRO B 1 210 ? 5.276 -25.149 2.802 1 83.53 210 PRO B C 1
ATOM 4012 O O . PRO B 1 210 ? 5.611 -24.635 3.872 1 83.53 210 PRO B O 1
ATOM 4015 N N . GLU B 1 211 ? 5.974 -26.116 2.22 1 88.24 211 GLU B N 1
ATOM 4016 C CA . GLU B 1 211 ? 7.213 -26.582 2.835 1 88.24 211 GLU B CA 1
ATOM 4017 C C . GLU B 1 211 ? 8.357 -25.605 2.58 1 88.24 211 GLU B C 1
ATOM 4019 O O . GLU B 1 211 ? 8.494 -25.076 1.475 1 88.24 211 GLU B O 1
ATOM 4024 N N . THR B 1 212 ? 9.16 -25.395 3.586 1 91.89 212 THR B N 1
ATOM 4025 C CA . THR B 1 212 ? 10.282 -24.473 3.444 1 91.89 212 THR B CA 1
ATOM 4026 C C . THR B 1 212 ? 11.448 -24.901 4.332 1 91.89 212 THR B C 1
ATOM 4028 O O . THR B 1 212 ? 11.242 -25.487 5.396 1 91.89 212 THR B O 1
ATOM 4031 N N . LYS B 1 213 ? 12.625 -24.596 3.894 1 94.22 213 LYS B N 1
ATOM 4032 C CA . LYS B 1 213 ? 13.842 -24.743 4.687 1 94.22 213 LYS B CA 1
ATOM 4033 C C . LYS B 1 213 ? 13.955 -23.636 5.732 1 94.22 213 LYS B C 1
ATOM 4035 O O . LYS B 1 213 ? 14.75 -23.738 6.668 1 94.22 213 LYS B O 1
ATOM 4040 N N . TYR B 1 214 ? 13.166 -22.642 5.566 1 93.3 214 TYR B N 1
ATOM 4041 C CA . TYR B 1 214 ? 13.233 -21.475 6.439 1 93.3 214 TYR B CA 1
ATOM 4042 C C . TYR B 1 214 ? 11.861 -21.148 7.018 1 93.3 214 TYR B C 1
ATOM 4044 O O . TYR B 1 214 ? 11.25 -20.142 6.651 1 93.3 214 TYR B O 1
ATOM 4052 N N . PRO B 1 215 ? 11.37 -21.858 7.961 1 90.17 215 PRO B N 1
ATOM 4053 C CA . PRO B 1 215 ? 10.011 -21.684 8.479 1 90.17 215 PRO B CA 1
ATOM 4054 C C . PRO B 1 215 ? 9.781 -20.298 9.077 1 90.17 215 PRO B C 1
ATOM 4056 O O . PRO B 1 215 ? 8.653 -19.798 9.07 1 90.17 215 PRO B O 1
ATOM 4059 N N . GLU B 1 216 ? 10.815 -19.633 9.428 1 86 216 GLU B N 1
ATOM 4060 C CA . GLU B 1 216 ? 10.684 -18.346 10.104 1 86 216 GLU B CA 1
ATOM 4061 C C . GLU B 1 216 ? 10.28 -17.247 9.125 1 86 216 GLU B C 1
ATOM 4063 O O . GLU B 1 216 ? 9.795 -16.191 9.535 1 86 216 GLU B O 1
ATOM 4068 N N . ILE B 1 217 ? 10.457 -17.473 7.854 1 87.84 217 ILE B N 1
ATOM 4069 C CA . ILE B 1 217 ? 10.164 -16.392 6.919 1 87.84 217 ILE B CA 1
ATOM 4070 C C . ILE B 1 217 ? 8.812 -16.639 6.252 1 87.84 217 ILE B C 1
ATOM 4072 O O . ILE B 1 217 ? 8.28 -15.761 5.569 1 87.84 217 ILE B O 1
ATOM 4076 N N . GLY B 1 218 ? 8.273 -17.886 6.476 1 86.47 218 GLY B N 1
ATOM 4077 C CA . GLY B 1 218 ? 7.004 -18.217 5.848 1 86.47 218 GLY B CA 1
ATOM 4078 C C . GLY B 1 218 ? 7.164 -18.927 4.517 1 86.47 218 GLY B C 1
ATOM 4079 O O . GLY B 1 218 ? 8.137 -19.655 4.309 1 86.47 218 GLY B O 1
ATOM 4080 N N . PRO B 1 219 ? 6.211 -18.771 3.67 1 87.85 219 PRO B N 1
ATOM 4081 C CA . PRO B 1 219 ? 6.265 -19.465 2.381 1 87.85 219 PRO B CA 1
ATOM 4082 C C . PRO B 1 219 ? 7.423 -18.994 1.505 1 87.85 219 PRO B C 1
ATOM 4084 O O . PRO B 1 219 ? 7.748 -17.804 1.493 1 87.85 219 PRO B O 1
ATOM 4087 N N . THR B 1 220 ? 7.975 -19.935 0.827 1 94.38 220 THR B N 1
ATOM 4088 C CA . THR B 1 220 ? 9.075 -19.663 -0.092 1 94.38 220 THR B CA 1
ATOM 4089 C C . THR B 1 220 ? 8.719 -20.104 -1.508 1 94.38 220 THR B C 1
ATOM 4091 O O . THR B 1 220 ? 7.658 -20.689 -1.734 1 94.38 220 THR B O 1
ATOM 4094 N N . THR B 1 221 ? 9.589 -19.823 -2.381 1 95.13 221 THR B N 1
ATOM 4095 C CA . THR B 1 221 ? 9.334 -20.088 -3.792 1 95.13 221 THR B CA 1
ATOM 4096 C C . THR B 1 221 ? 9.096 -21.577 -4.028 1 95.13 221 THR B C 1
ATOM 4098 O O . THR B 1 221 ? 9.668 -22.42 -3.334 1 95.13 221 THR B O 1
ATOM 4101 N N . ASN B 1 222 ? 8.226 -21.869 -4.892 1 96.41 222 ASN B N 1
ATOM 4102 C CA . ASN B 1 222 ? 8.059 -23.228 -5.396 1 96.41 222 ASN B CA 1
ATOM 4103 C C . ASN B 1 222 ? 9.16 -23.598 -6.386 1 96.41 222 ASN B C 1
ATOM 4105 O O . ASN B 1 222 ? 8.961 -23.519 -7.6 1 96.41 222 ASN B O 1
ATOM 4109 N N . HIS B 1 223 ? 10.245 -24.074 -5.871 1 96.72 223 HIS B N 1
ATOM 4110 C CA . HIS B 1 223 ? 11.448 -24.261 -6.674 1 96.72 223 HIS B CA 1
ATOM 4111 C C . HIS B 1 223 ? 11.217 -25.282 -7.783 1 96.72 223 HIS B C 1
ATOM 4113 O O . HIS B 1 223 ? 11.872 -25.23 -8.826 1 96.72 223 HIS B O 1
ATOM 4119 N N . TYR B 1 224 ? 10.239 -26.227 -7.671 1 96.62 224 TYR B N 1
ATOM 4120 C CA . TYR B 1 224 ? 9.945 -27.217 -8.701 1 96.62 224 TYR B CA 1
ATOM 4121 C C . TYR B 1 224 ? 9.525 -26.543 -10.001 1 96.62 224 TYR B C 1
ATOM 4123 O O . TYR B 1 224 ? 9.707 -27.102 -11.085 1 96.62 224 TYR B O 1
ATOM 4131 N N . TYR B 1 225 ? 9.053 -25.345 -9.877 1 97.7 225 TYR B N 1
ATOM 4132 C CA . TYR B 1 225 ? 8.458 -24.689 -11.035 1 97.7 225 TYR B CA 1
ATOM 4133 C C . TYR B 1 225 ? 9.223 -23.421 -11.397 1 97.7 225 TYR B C 1
ATOM 4135 O O . TYR B 1 225 ? 8.688 -22.535 -12.067 1 97.7 225 TYR B O 1
ATOM 4143 N N . CYS B 1 226 ? 10.414 -23.263 -10.939 1 98.02 226 CYS B N 1
ATOM 4144 C CA . CYS B 1 226 ? 11.259 -22.138 -11.32 1 98.02 226 CYS B CA 1
ATOM 4145 C C . CYS B 1 226 ? 12.044 -22.451 -12.589 1 98.02 226 CYS B C 1
ATOM 4147 O O . CYS B 1 226 ? 12.939 -23.298 -12.577 1 98.02 226 CYS B O 1
ATOM 4149 N N . PRO B 1 227 ? 11.788 -21.747 -13.613 1 98.11 227 PRO B N 1
ATOM 4150 C CA . PRO B 1 227 ? 12.439 -22.056 -14.888 1 98.11 227 PRO B CA 1
ATOM 4151 C C . PRO B 1 227 ? 13.961 -21.957 -14.812 1 98.11 227 PRO B C 1
ATOM 4153 O O . PRO B 1 227 ? 14.667 -22.705 -15.494 1 98.11 227 PRO B O 1
ATOM 4156 N N . THR B 1 228 ? 14.481 -21.121 -14.006 1 97.12 228 THR B N 1
ATOM 4157 C CA . THR B 1 228 ? 15.921 -20.902 -13.93 1 97.12 228 THR B CA 1
ATOM 4158 C C . THR B 1 228 ? 16.609 -22.068 -13.227 1 97.12 228 THR B C 1
ATOM 4160 O O . THR B 1 228 ? 17.836 -22.187 -13.266 1 97.12 228 THR B O 1
ATOM 4163 N N . LEU B 1 229 ? 15.843 -22.934 -12.601 1 97.65 229 LEU B N 1
ATOM 4164 C CA . LEU B 1 229 ? 16.398 -24.09 -11.906 1 97.65 229 LEU B CA 1
ATOM 4165 C C . LEU B 1 229 ? 16.297 -25.343 -12.77 1 97.65 229 LEU B C 1
ATOM 4167 O O . LEU B 1 229 ? 16.761 -26.415 -12.373 1 97.65 229 LEU B O 1
ATOM 4171 N N . LYS B 1 230 ? 15.682 -25.189 -13.884 1 96.72 230 LYS B N 1
ATOM 4172 C CA . LYS B 1 230 ? 15.62 -26.319 -14.807 1 96.72 230 LYS B CA 1
ATOM 4173 C C . LYS B 1 230 ? 17.017 -26.833 -15.141 1 96.72 230 LYS B C 1
ATOM 4175 O O . LYS B 1 230 ? 17.899 -26.054 -15.51 1 96.72 230 LYS B O 1
ATOM 4180 N N . GLY B 1 231 ? 17.198 -28.123 -14.993 1 95.4 231 GLY B N 1
ATOM 4181 C CA . GLY B 1 231 ? 18.498 -28.721 -15.257 1 95.4 231 GLY B CA 1
ATOM 4182 C C . GLY B 1 231 ? 19.466 -28.581 -14.098 1 95.4 231 GLY B C 1
ATOM 4183 O O . GLY B 1 231 ? 20.561 -29.146 -14.125 1 95.4 231 GLY B O 1
ATOM 4184 N N . LYS B 1 232 ? 19.007 -27.836 -13.054 1 96 232 LYS B N 1
ATOM 4185 C CA . LYS B 1 232 ? 19.896 -27.606 -11.92 1 96 232 LYS B CA 1
ATOM 4186 C C . LYS B 1 232 ? 19.434 -28.385 -10.691 1 96 232 LYS B C 1
ATOM 4188 O O . LYS B 1 232 ? 20.195 -28.559 -9.738 1 96 232 LYS B O 1
ATOM 4193 N N . ILE B 1 233 ? 18.201 -28.783 -10.733 1 96 233 ILE B N 1
ATOM 4194 C CA . ILE B 1 233 ? 17.662 -29.604 -9.654 1 96 233 ILE B CA 1
ATOM 4195 C C . ILE B 1 233 ? 17.051 -30.879 -10.231 1 96 233 ILE B C 1
ATOM 4197 O O . ILE B 1 233 ? 16.58 -30.888 -11.371 1 96 233 ILE B O 1
ATOM 4201 N N . PRO B 1 234 ? 17.001 -31.911 -9.52 1 94.43 234 PRO B N 1
ATOM 4202 C CA . PRO B 1 234 ? 16.586 -33.204 -10.069 1 94.43 234 PRO B CA 1
ATOM 4203 C C . PRO B 1 234 ? 15.072 -33.315 -10.239 1 94.43 234 PRO B C 1
ATOM 4205 O O . PRO B 1 234 ? 14.595 -34.12 -11.042 1 94.43 234 PRO B O 1
ATOM 4208 N N . ASP B 1 235 ? 14.311 -32.535 -9.561 1 94.4 235 ASP B N 1
ATOM 4209 C CA . ASP B 1 235 ? 12.866 -32.738 -9.531 1 94.4 235 ASP B CA 1
ATOM 4210 C C . ASP B 1 235 ? 12.131 -31.545 -10.139 1 94.4 235 ASP B C 1
ATOM 4212 O O . ASP B 1 235 ? 11.013 -31.225 -9.731 1 94.4 235 ASP B O 1
ATOM 4216 N N . SER B 1 236 ? 12.828 -30.838 -11.036 1 97.1 236 SER B N 1
ATOM 4217 C CA . SER B 1 236 ? 12.171 -29.733 -11.727 1 97.1 236 SER B CA 1
ATOM 4218 C C . SER B 1 236 ? 10.932 -30.208 -12.478 1 97.1 236 SER B C 1
ATOM 4220 O O . SER B 1 236 ? 10.952 -31.265 -13.113 1 97.1 236 SER B O 1
ATOM 4222 N N . LYS B 1 237 ? 9.892 -29.453 -12.451 1 96.96 237 LYS B N 1
ATOM 4223 C CA . LYS B 1 237 ? 8.635 -29.781 -13.118 1 96.96 237 LYS B CA 1
ATOM 4224 C C . LYS B 1 237 ? 8.34 -28.799 -14.248 1 96.96 237 LYS B C 1
ATOM 4226 O O . LYS B 1 237 ? 7.224 -28.764 -14.77 1 96.96 237 LYS B O 1
ATOM 4231 N N . VAL B 1 238 ? 9.336 -28.033 -14.667 1 97.9 238 VAL B N 1
ATOM 4232 C CA . VAL B 1 238 ? 9.182 -27.058 -15.741 1 97.9 238 VAL B CA 1
ATOM 4233 C C . VAL B 1 238 ? 9.325 -27.753 -17.094 1 97.9 238 VAL B C 1
ATOM 4235 O O . VAL B 1 238 ? 10.378 -28.317 -17.401 1 97.9 238 VAL B O 1
ATOM 4238 N N . PRO B 1 239 ? 8.315 -27.737 -17.882 1 97.26 239 PRO B N 1
ATOM 4239 C CA . PRO B 1 239 ? 8.4 -28.371 -19.199 1 97.26 239 PRO B CA 1
ATOM 4240 C C . PRO B 1 239 ? 9.39 -27.673 -20.128 1 97.26 239 PRO B C 1
ATOM 4242 O O . PRO B 1 239 ? 9.783 -26.532 -19.872 1 97.26 239 PRO B O 1
ATOM 4245 N N . GLU B 1 240 ? 9.736 -28.395 -21.209 1 96.23 240 GLU B N 1
ATOM 4246 C CA . GLU B 1 240 ? 10.594 -27.826 -22.243 1 96.23 240 GLU B CA 1
ATOM 4247 C C . GLU B 1 240 ? 9.959 -26.585 -22.866 1 96.23 240 GLU B C 1
ATOM 4249 O O . GLU B 1 240 ? 8.756 -26.564 -23.131 1 96.23 240 GLU B O 1
ATOM 4254 N N . GLY B 1 241 ? 10.76 -25.58 -23.027 1 97.37 241 GLY B N 1
ATOM 4255 C CA . GLY B 1 241 ? 10.309 -24.387 -23.725 1 97.37 241 GLY B CA 1
ATOM 4256 C C . GLY B 1 241 ? 9.724 -23.339 -22.797 1 97.37 241 GLY B C 1
ATOM 4257 O O . GLY B 1 241 ? 9.565 -22.179 -23.184 1 97.37 241 GLY B O 1
ATOM 4258 N N . VAL B 1 242 ? 9.388 -23.685 -21.582 1 98.62 242 VAL B N 1
ATOM 4259 C CA . VAL B 1 242 ? 8.785 -22.751 -20.636 1 98.62 242 VAL B CA 1
ATOM 4260 C C . VAL B 1 242 ? 9.872 -21.891 -19.995 1 98.62 242 VAL B C 1
ATOM 4262 O O . VAL B 1 242 ? 10.891 -22.41 -19.533 1 98.62 242 VAL B O 1
ATOM 4265 N N . LYS B 1 243 ? 9.564 -20.579 -19.925 1 98.44 243 LYS B N 1
ATOM 4266 C CA . LYS B 1 243 ? 10.583 -19.666 -19.417 1 98.44 243 LYS B CA 1
ATOM 4267 C C . LYS B 1 243 ? 10.033 -18.803 -18.285 1 98.44 243 LYS B C 1
ATOM 4269 O O . LYS B 1 243 ? 10.797 -18.177 -17.547 1 98.44 243 LYS B O 1
ATOM 4274 N N . SER B 1 244 ? 8.746 -18.732 -18.174 1 98.69 244 SER B N 1
ATOM 4275 C CA . SER B 1 244 ? 8.095 -17.93 -17.144 1 98.69 244 SER B CA 1
ATOM 4276 C C . SER B 1 244 ? 6.727 -18.499 -16.782 1 98.69 244 SER B C 1
ATOM 4278 O O . SER B 1 244 ? 5.958 -18.887 -17.664 1 98.69 244 SER B O 1
ATOM 4280 N N . ILE B 1 245 ? 6.418 -18.557 -15.527 1 98.71 245 ILE B N 1
ATOM 4281 C CA . ILE B 1 245 ? 5.145 -19.084 -15.048 1 98.71 245 ILE B CA 1
ATOM 4282 C C . ILE B 1 245 ? 4.498 -18.084 -14.092 1 98.71 245 ILE B C 1
ATOM 4284 O O . ILE B 1 245 ? 4.732 -18.132 -12.882 1 98.71 245 ILE B O 1
ATOM 4288 N N . PRO B 1 246 ? 3.659 -17.175 -14.564 1 98.43 246 PRO B N 1
ATOM 4289 C CA . PRO B 1 246 ? 2.902 -16.287 -13.678 1 98.43 246 PRO B CA 1
ATOM 4290 C C . PRO B 1 246 ? 1.77 -17.006 -12.948 1 98.43 246 PRO B C 1
ATOM 4292 O O . PRO B 1 246 ? 1.273 -18.028 -13.427 1 98.43 246 PRO B O 1
ATOM 4295 N N . GLU B 1 247 ? 1.441 -16.454 -11.86 1 98.18 247 GLU B N 1
ATOM 4296 C CA . GLU B 1 247 ? 0.309 -16.899 -11.053 1 98.18 247 GLU B CA 1
ATOM 4297 C C . GLU B 1 247 ? -0.701 -15.773 -10.851 1 98.18 247 GLU B C 1
ATOM 4299 O O . GLU B 1 247 ? -0.323 -14.641 -10.543 1 98.18 247 GLU B O 1
ATOM 4304 N N . ILE B 1 248 ? -1.932 -16.076 -11.078 1 98.61 248 ILE B N 1
ATOM 4305 C CA . ILE B 1 248 ? -3.008 -15.174 -10.682 1 98.61 248 ILE B CA 1
ATOM 4306 C C . ILE B 1 248 ? -3.71 -15.72 -9.441 1 98.61 248 ILE B C 1
ATOM 4308 O O . ILE B 1 248 ? -4.258 -16.825 -9.466 1 98.61 248 ILE B O 1
ATOM 4312 N N . VAL B 1 249 ? -3.671 -14.977 -8.373 1 98.19 249 VAL B N 1
ATOM 4313 C CA . VAL B 1 249 ? -4.334 -15.357 -7.129 1 98.19 249 VAL B CA 1
ATOM 4314 C C . VAL B 1 249 ? -5.683 -14.649 -7.025 1 98.19 249 VAL B C 1
ATOM 4316 O O . VAL B 1 249 ? -5.764 -13.429 -7.181 1 98.19 249 VAL B O 1
ATOM 4319 N N . ILE B 1 250 ? -6.723 -15.372 -6.723 1 98.61 250 ILE B N 1
ATOM 4320 C CA . ILE B 1 250 ? -8.088 -14.86 -6.774 1 98.61 250 ILE B CA 1
ATOM 4321 C C . ILE B 1 250 ? -8.77 -15.073 -5.424 1 98.61 250 ILE B C 1
ATOM 4323 O O . ILE B 1 250 ? -8.779 -16.186 -4.894 1 98.61 250 ILE B O 1
ATOM 4327 N N . ASN B 1 251 ? -9.261 -14.086 -4.829 1 98.73 251 ASN B N 1
ATOM 4328 C CA . ASN B 1 251 ? -10.23 -14.16 -3.741 1 98.73 251 ASN B CA 1
ATOM 4329 C C . ASN B 1 251 ? -11.643 -13.85 -4.227 1 98.73 251 ASN B C 1
ATOM 4331 O O . ASN B 1 251 ? -11.838 -12.957 -5.053 1 98.73 251 ASN B O 1
ATOM 4335 N N . GLY B 1 252 ? -12.584 -14.61 -3.727 1 98.76 252 GLY B N 1
ATOM 4336 C CA . GLY B 1 252 ? -13.972 -14.392 -4.101 1 98.76 252 GLY B CA 1
ATOM 4337 C C . GLY B 1 252 ? -14.933 -14.535 -2.936 1 98.76 252 GLY B C 1
ATOM 4338 O O . GLY B 1 252 ? -14.664 -15.278 -1.989 1 98.76 252 GLY B O 1
ATOM 4339 N N . THR B 1 253 ? -16.069 -13.906 -3.021 1 98.58 253 THR B N 1
ATOM 4340 C CA . THR B 1 253 ? -17.054 -13.901 -1.945 1 98.58 253 THR B CA 1
ATOM 4341 C C . THR B 1 253 ? -17.696 -15.277 -1.793 1 98.58 253 THR B C 1
ATOM 4343 O O . THR B 1 253 ? -18.2 -15.618 -0.721 1 98.58 253 THR B O 1
ATOM 4346 N N . THR B 1 254 ? -17.727 -16.077 -2.858 1 98.24 254 THR B N 1
ATOM 4347 C CA . THR B 1 254 ? -18.188 -17.46 -2.806 1 98.24 254 THR B CA 1
ATOM 4348 C C . THR B 1 254 ? -17.239 -18.375 -3.576 1 98.24 254 THR B C 1
ATOM 4350 O O . THR B 1 254 ? -16.422 -17.904 -4.369 1 98.24 254 THR B O 1
ATOM 4353 N N . LEU B 1 255 ? -17.423 -19.645 -3.324 1 98.23 255 LEU B N 1
ATOM 4354 C CA . LEU B 1 255 ? -16.656 -20.632 -4.077 1 98.23 255 LEU B CA 1
ATOM 4355 C C . LEU B 1 255 ? -16.995 -20.565 -5.562 1 98.23 255 LEU B C 1
ATOM 4357 O O . LEU B 1 255 ? -16.111 -20.696 -6.411 1 98.23 255 LEU B O 1
ATOM 4361 N N . GLU B 1 256 ? -18.228 -20.319 -5.858 1 98.23 256 GLU B N 1
ATOM 4362 C CA . GLU B 1 256 ? -18.673 -20.209 -7.244 1 98.23 256 GLU B CA 1
ATOM 4363 C C . GLU B 1 256 ? -18.026 -19.014 -7.939 1 98.23 256 GLU B C 1
ATOM 4365 O O . GLU B 1 256 ? -17.652 -19.099 -9.11 1 98.23 256 GLU B O 1
ATOM 4370 N N . ASP B 1 257 ? -17.9 -17.893 -7.26 1 98.55 257 ASP B N 1
ATOM 4371 C CA . ASP B 1 257 ? -17.225 -16.722 -7.812 1 98.55 257 ASP B CA 1
ATOM 4372 C C . ASP B 1 257 ? -15.779 -17.046 -8.182 1 98.55 257 ASP B C 1
ATOM 4374 O O . ASP B 1 257 ? -15.296 -16.632 -9.238 1 98.55 257 ASP B O 1
ATOM 4378 N N . VAL B 1 258 ? -15.115 -17.761 -7.331 1 98.65 258 VAL B N 1
ATOM 4379 C CA . VAL B 1 258 ? -13.718 -18.115 -7.556 1 98.65 258 VAL B CA 1
ATOM 4380 C C . VAL B 1 258 ? -13.61 -19.054 -8.756 1 98.65 258 VAL B C 1
ATOM 4382 O O . VAL B 1 258 ? -12.78 -18.844 -9.644 1 98.65 258 VAL B O 1
ATOM 4385 N N . LYS B 1 259 ? -14.454 -20.087 -8.786 1 98.58 259 LYS B N 1
ATOM 4386 C CA . LYS B 1 259 ? -14.431 -21.043 -9.889 1 98.58 259 LYS B CA 1
ATOM 4387 C C . LYS B 1 259 ? -14.659 -20.345 -11.227 1 98.58 259 LYS B C 1
ATOM 4389 O O . LYS B 1 259 ? -13.935 -20.593 -12.193 1 98.58 259 LYS B O 1
ATOM 4394 N N . LYS B 1 260 ? -15.639 -19.526 -11.259 1 98.58 260 LYS B N 1
ATOM 4395 C CA . LYS B 1 260 ? -15.945 -18.794 -12.485 1 98.58 260 LYS B CA 1
ATOM 4396 C C . LYS B 1 260 ? -14.784 -17.891 -12.891 1 98.58 260 LYS B C 1
ATOM 4398 O O . LYS B 1 260 ? -14.448 -17.796 -14.073 1 98.58 260 LYS B O 1
ATOM 4403 N N . ALA B 1 261 ? -14.235 -17.195 -11.916 1 98.75 261 ALA B N 1
ATOM 4404 C CA . ALA B 1 261 ? -13.094 -16.323 -12.184 1 98.75 261 ALA B CA 1
ATOM 4405 C C . ALA B 1 261 ? -11.916 -17.117 -12.741 1 98.75 261 ALA B C 1
ATOM 4407 O O . ALA B 1 261 ? -11.234 -16.664 -13.664 1 98.75 261 ALA B O 1
ATOM 4408 N N . MET B 1 262 ? -11.651 -18.268 -12.167 1 98.71 262 MET B N 1
ATOM 4409 C CA . MET B 1 262 ? -10.579 -19.121 -12.674 1 98.71 262 MET B CA 1
ATOM 4410 C C . MET B 1 262 ? -10.842 -19.522 -14.122 1 98.71 262 MET B C 1
ATOM 4412 O O . MET B 1 262 ? -9.934 -19.486 -14.954 1 98.71 262 MET B O 1
ATOM 4416 N N . TYR B 1 263 ? -12.06 -19.867 -14.415 1 98.59 263 TYR B N 1
ATOM 4417 C CA . TYR B 1 263 ? -12.388 -20.251 -15.783 1 98.59 263 TYR B CA 1
ATOM 4418 C C . TYR B 1 263 ? -12.143 -19.098 -16.748 1 98.59 263 TYR B C 1
ATOM 4420 O O . TYR B 1 263 ? -11.538 -19.284 -17.807 1 98.59 263 TYR B O 1
ATOM 4428 N N . VAL B 1 264 ? -12.677 -17.913 -16.383 1 98.38 264 VAL B N 1
ATOM 4429 C CA . VAL B 1 264 ? -12.555 -16.744 -17.249 1 98.38 264 VAL B CA 1
ATOM 4430 C C . VAL B 1 264 ? -11.08 -16.432 -17.492 1 98.38 264 VAL B C 1
ATOM 4432 O O . VAL B 1 264 ? -10.686 -16.095 -18.611 1 98.38 264 VAL B O 1
ATOM 4435 N N . CYS B 1 265 ? -10.335 -16.571 -16.465 1 98 265 CYS B N 1
ATOM 4436 C CA . CYS B 1 265 ? -8.892 -16.39 -16.566 1 98 265 CYS B CA 1
ATOM 4437 C C . CYS B 1 265 ? -8.284 -17.387 -17.545 1 98 265 CYS B C 1
ATOM 4439 O O . CYS B 1 265 ? -7.547 -17 -18.454 1 98 265 CYS B O 1
ATOM 4441 N N . MET B 1 266 ? -8.578 -18.645 -17.432 1 98.41 266 MET B N 1
ATOM 4442 C CA . MET B 1 266 ? -8.048 -19.699 -18.292 1 98.41 266 MET B CA 1
ATOM 4443 C C . MET B 1 266 ? -8.478 -19.489 -19.739 1 98.41 266 MET B C 1
ATOM 4445 O O . MET B 1 266 ? -7.682 -19.677 -20.661 1 98.41 266 MET B O 1
ATOM 4449 N N . GLU B 1 267 ? -9.664 -19.063 -19.897 1 98.34 267 GLU B N 1
ATOM 4450 C CA . GLU B 1 267 ? -10.211 -18.861 -21.235 1 98.34 267 GLU B CA 1
ATOM 4451 C C . GLU B 1 267 ? -9.463 -17.757 -21.977 1 98.34 267 GLU B C 1
ATOM 4453 O O . GLU B 1 267 ? -9.095 -17.924 -23.141 1 98.34 267 GLU B O 1
ATOM 4458 N N . VAL B 1 268 ? -9.197 -16.682 -21.293 1 98.36 268 VAL B N 1
ATOM 4459 C CA . VAL B 1 268 ? -8.569 -15.538 -21.945 1 98.36 268 VAL B CA 1
ATOM 4460 C C . VAL B 1 268 ? -7.099 -15.844 -22.223 1 98.36 268 VAL B C 1
ATOM 4462 O O . VAL B 1 268 ? -6.59 -15.543 -23.305 1 98.36 268 VAL B O 1
ATOM 4465 N N . VAL B 1 269 ? -6.446 -16.485 -21.31 1 98.49 269 VAL B N 1
ATOM 4466 C CA . VAL B 1 269 ? -5.006 -16.67 -21.46 1 98.49 269 VAL B CA 1
ATOM 4467 C C . VAL B 1 269 ? -4.729 -17.758 -22.495 1 98.49 269 VAL B C 1
ATOM 4469 O O . VAL B 1 269 ? -3.685 -17.748 -23.15 1 98.49 269 VAL B O 1
ATOM 4472 N N . SER B 1 270 ? -5.622 -18.725 -22.702 1 98.47 270 SER B N 1
ATOM 4473 C CA . SER B 1 270 ? -5.456 -19.815 -23.659 1 98.47 270 SER B CA 1
ATOM 4474 C C . SER B 1 270 ? -5.443 -19.295 -25.092 1 98.47 270 SER B C 1
ATOM 4476 O O . SER B 1 270 ? -5.077 -20.022 -26.018 1 98.47 270 SER B O 1
ATOM 4478 N N . ARG B 1 271 ? -5.769 -18.014 -25.249 1 98.43 271 ARG B N 1
ATOM 4479 C CA . ARG B 1 271 ? -5.821 -17.424 -26.583 1 98.43 271 ARG B CA 1
ATOM 4480 C C . ARG B 1 271 ? -4.581 -16.58 -26.858 1 98.43 271 ARG B C 1
ATOM 4482 O O . ARG B 1 271 ? -4.455 -15.983 -27.929 1 98.43 271 ARG B O 1
ATOM 4489 N N . ILE B 1 272 ? -3.724 -16.464 -25.943 1 98.62 272 ILE B N 1
ATOM 4490 C CA . ILE B 1 272 ? -2.511 -15.666 -26.089 1 98.62 272 ILE B CA 1
ATOM 4491 C C . ILE B 1 272 ? -1.38 -16.539 -26.627 1 98.62 272 ILE B C 1
ATOM 4493 O O . ILE B 1 272 ? -1.089 -17.6 -26.071 1 98.62 272 ILE B O 1
ATOM 4497 N N . ASP B 1 273 ? -0.773 -16.1 -27.696 1 98.44 273 ASP B N 1
ATOM 4498 C CA . ASP B 1 273 ? 0.362 -16.817 -28.269 1 98.44 273 ASP B CA 1
ATOM 4499 C C . ASP B 1 273 ? 1.503 -16.935 -27.261 1 98.44 273 ASP B C 1
ATOM 4501 O O . ASP B 1 273 ? 1.84 -15.963 -26.581 1 98.44 273 ASP B O 1
ATOM 4505 N N . GLY B 1 274 ? 2.025 -18.123 -27.115 1 98.65 274 GLY B N 1
ATOM 4506 C CA . GLY B 1 274 ? 3.157 -18.332 -26.226 1 98.65 274 GLY B CA 1
ATOM 4507 C C . GLY B 1 274 ? 2.77 -18.988 -24.913 1 98.65 274 GLY B C 1
ATOM 4508 O O . GLY B 1 274 ? 3.638 -19.378 -24.129 1 98.65 274 GLY B O 1
ATOM 4509 N N . VAL B 1 275 ? 1.458 -19.066 -24.667 1 98.8 275 VAL B N 1
ATOM 4510 C CA . VAL B 1 275 ? 1.004 -19.889 -23.551 1 98.8 275 VAL B CA 1
ATOM 4511 C C . VAL B 1 275 ? 1.01 -21.361 -23.957 1 98.8 275 VAL B C 1
ATOM 4513 O O . VAL B 1 275 ? 0.28 -21.764 -24.866 1 98.8 275 VAL B O 1
ATOM 4516 N N . LEU B 1 276 ? 1.745 -22.164 -23.211 1 98.66 276 LEU B N 1
ATOM 4517 C CA . LEU B 1 276 ? 1.998 -23.534 -23.645 1 98.66 276 LEU B CA 1
ATOM 4518 C C . LEU B 1 276 ? 1.181 -24.524 -22.822 1 98.66 276 LEU B C 1
ATOM 4520 O O . LEU B 1 276 ? 0.952 -25.657 -23.253 1 98.66 276 LEU B O 1
ATOM 4524 N N . LYS B 1 277 ? 0.816 -24.082 -21.613 1 98.51 277 LYS B N 1
ATOM 4525 C CA . LYS B 1 277 ? 0.098 -24.95 -20.685 1 98.51 277 LYS B CA 1
ATOM 4526 C C . LYS B 1 277 ? -0.563 -24.14 -19.574 1 98.51 277 LYS B C 1
ATOM 4528 O O . LYS B 1 277 ? -0.086 -23.06 -19.217 1 98.51 277 LYS B O 1
ATOM 4533 N N . ILE B 1 278 ? -1.655 -24.606 -19.1 1 98.63 278 ILE B N 1
ATOM 4534 C CA . ILE B 1 278 ? -2.355 -24.012 -17.966 1 98.63 278 ILE B CA 1
ATOM 4535 C C . ILE B 1 278 ? -2.398 -25.007 -16.808 1 98.63 278 ILE B C 1
ATOM 4537 O O . ILE B 1 278 ? -2.605 -26.205 -17.018 1 98.63 278 ILE B O 1
ATOM 4541 N N . SER B 1 279 ? -2.204 -24.551 -15.595 1 98.15 279 SER B N 1
ATOM 4542 C CA . SER B 1 279 ? -2.201 -25.374 -14.391 1 98.15 279 SER B CA 1
ATOM 4543 C C . SER B 1 279 ? -2.676 -24.58 -13.178 1 98.15 279 SER B C 1
ATOM 4545 O O . SER B 1 279 ? -3.364 -23.568 -13.322 1 98.15 279 SER B O 1
ATOM 4547 N N . ALA B 1 280 ? -2.411 -25.112 -11.962 1 97.38 280 ALA B N 1
ATOM 4548 C CA . ALA B 1 280 ? -2.793 -24.474 -10.704 1 97.38 280 ALA B CA 1
ATOM 4549 C C . ALA B 1 280 ? -1.901 -24.943 -9.558 1 97.38 280 ALA B C 1
ATOM 4551 O O . ALA B 1 280 ? -1.16 -25.919 -9.7 1 97.38 280 ALA B O 1
ATOM 4552 N N . GLY B 1 281 ? -1.946 -24.167 -8.478 1 94.78 281 GLY B N 1
ATOM 4553 C CA . GLY B 1 281 ? -1.172 -24.511 -7.296 1 94.78 281 GLY B CA 1
ATOM 4554 C C . GLY B 1 281 ? -1.775 -25.652 -6.499 1 94.78 281 GLY B C 1
ATOM 4555 O O . GLY B 1 281 ? -2.733 -25.454 -5.749 1 94.78 281 GLY B O 1
ATOM 4556 N N . ASN B 1 282 ? -1.221 -26.846 -6.71 1 93.4 282 ASN B N 1
ATOM 4557 C CA . ASN B 1 282 ? -1.592 -28.069 -6.006 1 93.4 282 ASN B CA 1
ATOM 4558 C C . ASN B 1 282 ? -0.57 -28.429 -4.931 1 93.4 282 ASN B C 1
ATOM 4560 O O . ASN B 1 282 ? 0.586 -28.721 -5.241 1 93.4 282 ASN B O 1
ATOM 4564 N N . TYR B 1 283 ? -0.979 -28.504 -3.667 1 90 283 TYR B N 1
ATOM 4565 C CA . TYR B 1 283 ? -0.077 -28.744 -2.547 1 90 283 TYR B CA 1
ATOM 4566 C C . TYR B 1 283 ? -0.381 -30.079 -1.878 1 90 283 TYR B C 1
ATOM 4568 O O . TYR B 1 283 ? -0.265 -30.21 -0.657 1 90 283 TYR B O 1
ATOM 4576 N N . GLY B 1 284 ? -0.962 -30.894 -2.665 1 88.68 284 GLY B N 1
ATOM 4577 C CA . GLY B 1 284 ? -1.207 -32.251 -2.204 1 88.68 284 GLY B CA 1
ATOM 4578 C C . GLY B 1 284 ? -2.467 -32.381 -1.37 1 88.68 284 GLY B C 1
ATOM 4579 O O . GLY B 1 284 ? -2.648 -33.371 -0.658 1 88.68 284 GLY B O 1
ATOM 4580 N N . GLY B 1 285 ? -3.249 -31.405 -1.399 1 86.08 285 GLY B N 1
ATOM 4581 C CA . GLY B 1 285 ? -4.507 -31.434 -0.67 1 86.08 285 GLY B CA 1
ATOM 4582 C C . GLY B 1 285 ? -4.335 -31.245 0.825 1 86.08 285 GLY B C 1
ATOM 4583 O O . GLY B 1 285 ? -5.269 -31.47 1.597 1 86.08 285 GLY B O 1
ATOM 4584 N N . LYS B 1 286 ? -3.255 -30.735 1.266 1 81.94 286 LYS B N 1
ATOM 4585 C CA . LYS B 1 286 ? -2.932 -30.694 2.689 1 81.94 286 LYS B CA 1
ATOM 4586 C C . LYS B 1 286 ? -3.118 -29.289 3.255 1 81.94 286 LYS B C 1
ATOM 4588 O O . LYS B 1 286 ? -3.054 -29.09 4.47 1 81.94 286 LYS B O 1
ATOM 4593 N N . LEU B 1 287 ? -3.371 -28.338 2.442 1 81.47 287 LEU B N 1
ATOM 4594 C CA . LEU B 1 287 ? -3.359 -26.955 2.908 1 81.47 287 LEU B CA 1
ATOM 4595 C C . LEU B 1 287 ? -4.751 -26.339 2.82 1 81.47 287 LEU B C 1
ATOM 4597 O O . LEU B 1 287 ? -5.353 -26.007 3.844 1 81.47 287 LEU B O 1
ATOM 4601 N N . GLY B 1 288 ? -5.254 -26.385 1.705 1 85.9 288 GLY B N 1
ATOM 4602 C CA . GLY B 1 288 ? -6.523 -25.71 1.487 1 85.9 288 GLY B CA 1
ATOM 4603 C C . GLY B 1 288 ? -7.724 -26.594 1.766 1 85.9 288 GLY B C 1
ATOM 4604 O O . GLY B 1 288 ? -7.697 -27.794 1.485 1 85.9 288 GLY B O 1
ATOM 4605 N N . GLN B 1 289 ? -8.759 -26.033 2.186 1 89.43 289 GLN B N 1
ATOM 4606 C CA . GLN B 1 289 ? -10.014 -26.719 2.472 1 89.43 289 GLN B CA 1
ATOM 4607 C C . GLN B 1 289 ? -10.757 -27.067 1.185 1 89.43 289 GLN B C 1
ATOM 4609 O O . GLN B 1 289 ? -11.503 -28.047 1.138 1 89.43 289 GLN B O 1
ATOM 4614 N N . HIS B 1 290 ? -10.537 -26.208 0.217 1 95.57 290 HIS B N 1
ATOM 4615 C CA . HIS B 1 290 ? -11.235 -26.405 -1.048 1 95.57 290 HIS B CA 1
ATOM 4616 C C . HIS B 1 290 ? -10.288 -26.925 -2.125 1 95.57 290 HIS B C 1
ATOM 4618 O O . HIS B 1 290 ? -9.231 -26.337 -2.364 1 95.57 290 HIS B O 1
ATOM 4624 N N . LYS B 1 291 ? -10.676 -27.966 -2.706 1 97.28 291 LYS B N 1
ATOM 4625 C CA . LYS B 1 291 ? -10.009 -28.453 -3.91 1 97.28 291 LYS B CA 1
ATOM 4626 C C . LYS B 1 291 ? -10.821 -28.124 -5.159 1 97.28 291 LYS B C 1
ATOM 4628 O O . LYS B 1 291 ? -11.917 -28.655 -5.351 1 97.28 291 LYS B O 1
ATOM 4633 N N . ILE B 1 292 ? -10.315 -27.252 -5.949 1 97.95 292 ILE B N 1
ATOM 4634 C CA . ILE B 1 292 ? -10.997 -26.81 -7.161 1 97.95 292 ILE B CA 1
ATOM 4635 C C . ILE B 1 292 ? -10.342 -27.45 -8.384 1 97.95 292 ILE B C 1
ATOM 4637 O O . ILE B 1 292 ? -9.341 -26.943 -8.896 1 97.95 292 ILE B O 1
ATOM 4641 N N . TYR B 1 293 ? -10.959 -28.499 -8.869 1 97.78 293 TYR B N 1
ATOM 4642 C CA . TYR B 1 293 ? -10.403 -29.252 -9.987 1 97.78 293 TYR B CA 1
ATOM 4643 C C . TYR B 1 293 ? -10.577 -28.491 -11.297 1 97.78 293 TYR B C 1
ATOM 4645 O O . TYR B 1 293 ? -11.681 -28.047 -11.621 1 97.78 293 TYR B O 1
ATOM 4653 N N . LEU B 1 294 ? -9.491 -28.347 -12.088 1 98.09 294 LEU B N 1
ATOM 4654 C CA . LEU B 1 294 ? -9.556 -27.626 -13.354 1 98.09 294 LEU B CA 1
ATOM 4655 C C . LEU B 1 294 ? -10.491 -28.328 -14.332 1 98.09 294 LEU B C 1
ATOM 4657 O O . LEU B 1 294 ? -11.169 -27.674 -15.128 1 98.09 294 LEU B O 1
ATOM 4661 N N . ARG B 1 295 ? -10.525 -29.63 -14.265 1 97.51 295 ARG B N 1
ATOM 4662 C CA . ARG B 1 295 ? -11.447 -30.396 -15.097 1 97.51 295 ARG B CA 1
ATOM 4663 C C . ARG B 1 295 ? -12.893 -29.993 -14.828 1 97.51 295 ARG B C 1
ATOM 4665 O O . ARG B 1 295 ? -13.679 -29.822 -15.762 1 97.51 295 ARG B O 1
ATOM 4672 N N . ASP B 1 296 ? -13.24 -29.864 -13.561 1 97.35 296 ASP B N 1
ATOM 4673 C CA . ASP B 1 296 ? -14.599 -29.496 -13.178 1 97.35 296 ASP B CA 1
ATOM 4674 C C . ASP B 1 296 ? -14.944 -28.089 -13.662 1 97.35 296 ASP B C 1
ATOM 4676 O O . ASP B 1 296 ? -16.076 -27.829 -14.074 1 97.35 296 ASP B O 1
ATOM 4680 N N . ILE B 1 297 ? -13.953 -27.191 -13.568 1 97.41 297 ILE B N 1
ATOM 4681 C CA . ILE B 1 297 ? -14.135 -25.822 -14.037 1 97.41 297 ILE B CA 1
ATOM 4682 C C . ILE B 1 297 ? -14.44 -25.825 -15.533 1 97.41 297 ILE B C 1
ATOM 4684 O O . ILE B 1 297 ? -15.357 -25.138 -15.988 1 97.41 297 ILE B O 1
ATOM 4688 N N . LEU B 1 298 ? -13.704 -26.593 -16.312 1 97.26 298 LEU B N 1
ATOM 4689 C CA . LEU B 1 298 ? -13.877 -26.654 -17.76 1 97.26 298 LEU B CA 1
ATOM 4690 C C . LEU B 1 298 ? -15.227 -27.264 -18.121 1 97.26 298 LEU B C 1
ATOM 4692 O O . LEU B 1 298 ? -15.875 -26.827 -19.075 1 97.26 298 LEU B O 1
ATOM 4696 N N . GLN B 1 299 ? -15.621 -28.243 -17.335 1 96.41 299 GLN B N 1
ATOM 4697 C CA . GLN B 1 299 ? -16.897 -28.902 -17.592 1 96.41 299 GLN B CA 1
ATOM 4698 C C . GLN B 1 299 ? -18.068 -27.985 -17.252 1 96.41 299 GLN B C 1
ATOM 4700 O O . GLN B 1 299 ? -19.064 -27.946 -17.978 1 96.41 299 GLN B O 1
ATOM 4705 N N . GLU B 1 300 ? -17.926 -27.278 -16.196 1 96.76 300 GLU B N 1
ATOM 4706 C CA . GLU B 1 300 ? -19.02 -26.469 -15.666 1 96.76 300 GLU B CA 1
ATOM 4707 C C . GLU B 1 300 ? -19.206 -25.192 -16.479 1 96.76 300 GLU B C 1
ATOM 4709 O O . GLU B 1 300 ? -20.336 -24.76 -16.716 1 96.76 300 GLU B O 1
ATOM 4714 N N . TYR B 1 301 ? -18.093 -24.594 -16.956 1 95.6 301 TYR B N 1
ATOM 4715 C CA . TYR B 1 301 ? -18.215 -23.263 -17.541 1 95.6 301 TYR B CA 1
ATOM 4716 C C . TYR B 1 301 ? -17.83 -23.277 -19.015 1 95.6 301 TYR B C 1
ATOM 4718 O O . TYR B 1 301 ? -18.068 -22.304 -19.735 1 95.6 301 TYR B O 1
ATOM 4726 N N . GLY B 1 302 ? -17.195 -24.359 -19.323 1 88.33 302 GLY B N 1
ATOM 4727 C CA . GLY B 1 302 ? -16.773 -24.466 -20.711 1 88.33 302 GLY B CA 1
ATOM 4728 C C . GLY B 1 302 ? -17.896 -24.87 -21.647 1 88.33 302 GLY B C 1
ATOM 4729 O O . GLY B 1 302 ? -18.836 -25.555 -21.238 1 88.33 302 GLY B O 1
ATOM 4730 N N . GLU B 1 303 ? -18.097 -24.207 -22.82 1 74.85 303 GLU B N 1
ATOM 4731 C CA . GLU B 1 303 ? -19.055 -24.62 -23.841 1 74.85 303 GLU B CA 1
ATOM 4732 C C . GLU B 1 303 ? -18.522 -25.794 -24.656 1 74.85 303 GLU B C 1
ATOM 4734 O O . GLU B 1 303 ? -17.31 -25.931 -24.838 1 74.85 303 GLU B O 1
#

Foldseek 3Di:
DFDDALRFTADFFWAFKAKKKKFKKKKFFADPVLQVQLQDQLQADACQLVQAKHKFWLEKDALVPDLVSGTITIMMIIHHDDPCVVVRVLVSVLCSCVVRAQVRPGMEMEADDPDPAWDFCCVRHLCQLVPPWDWDQDSNAIWIWRQDPNGTYIYGGTHHMDMWMWFQKKKWFFLDPVLLVVLLVQLQVVSSPAGFKGFRCSWAQFDWAQDDPCPPVGTDGPLLDAQVCVVVDDNRPRDPSGHGMTMTIMIGRYPVSSLQSNLVSCNRSSPGPGGRYMYYDDHPCPPHPDIGTPVVSCVVPND/DFDDALRFTADFFWAFKAKKKKFKKKKFFADPVLQVQLQDQLQADACQLVQAKHKFWLEKDALVPDLVSGTITIMMIIHHDDPCVVVRVLVSVLCSCVVRAQVRPGMEMEADDDDPAWDFCCVRHLCQLVPPWDWDQDSNAIWIWRQDPNGTYIYGGTHHMDMWMWFQKKKWFFLDPVLLVVLLVQLQVVSSPAGFKGWRCSWAQFDWAQDDPCPPVGTDGPLLDAQVCVVVDDNRPRDPSGHGMTMTIMIGRYPVSSLQSNLVSCNRSSPGPGGRYMYYDDHPCPPHPDIGTVVVSCVVPND

Radius of gyration: 24.58 Å; Cα contacts (8 Å, |Δi|>4): 1648; chains: 2; bounding box: 60×79×53 Å

Organism: NCBI:txid113653

Secondary structure (DSSP, 8-state):
--EEETTEEE-S-EEEEEEEEEEEEEEEESSHHHHHHHHHHHT-S--GGGTS-EEEEEEEE-GGGSTTSSEEEEEEEEEE--TTHHHHHHHHHHHHHIIIIITSTT-EEEE----S-EEEHHHHTGGGGTT--EEEEETTEEEEEEEETTEEEEEESEEE-EEEEEEEEEEEEESSHHHHHHHHHHHHHHHTTSTTEE-TTSSBS--EES--S-GGG--EE-GGG-GGGTTTSTT--PPTT--B--EEEEEESSHHHHHHHHHHHHHHHTTSTTEEEEE----TTSS-SEEEEHHHHHHHH--/--EEETTEEE-S-EEEEEEEEEEEEEEEESSHHHHHHHHHHHT-S--GGGTS-EEEEEEEE-GGGSTTSSEEEEEEEEEE--TTHHHHHHHHHHHHHIIIIITSTT-EEEE----S-EEEHHHHTGGGGTT--EEEEETTEEEEEEEETTEEEEEESEEE-EEEEEEEEEEEEESSHHHHHHHHHHHHHHHTTSTTEEESSSSBS--EES--S-GGG--EE-GGG-GGGTTTSTT--PPTT--B--EEEEEESSHHHHHHHHHHHHHHHTTSTTEEEEE----TTSS-SEEEEHHHHHHHH--

pLDDT: mean 96.72, std 4.03, range [53.9, 98.96]

InterPro domains:
  IPR002770 Formylmethanofuran: tetrahydromethanopterin formyltransferase Ftr, C-terminal [PF02741] (151-297)
  IPR014053 Formylmethanofuran: tetrahydromethanopterin formyltransferase Ftr [NF002554] (4-298)
  IPR014053 Formylmethanofuran: tetrahydromethanopterin formyltransferase Ftr [PIRSF006414] (3-298)
  IPR022667 Formylmethanofuran: tetrahydromethanopterin formyltransferase Ftr, N-terminal [PF01913] (3-148)
  IPR023447 Formylmethanofuran: tetrahydromethanopterin formyltransferase Ftr, ferredoxin-like superfamily [G3DSA:3.30.70.520] (5-296)
  IPR023447 Formylmethanofuran: tetrahydromethanopterin formyltransferase Ftr, ferredoxin-like superfamily [G3DSA:3.30.70.520] (19-166)
  IPR023447 Formylmethanofuran: tetrahydromethanopterin formyltransferase Ftr, ferredoxin-like superfamily [SSF55112] (3-149)
  IPR023447 Formylmethanofuran: tetrahydromethanopterin formyltransferase Ftr, ferredoxin-like superfamily [SSF55112] (151-298)